Protein 6H8N (pdb70)

Structure (mmCIF, N/CA/C/O backbone):
data_6H8N
#
_entry.id   6H8N
#
_cell.length_a   55.420
_cell.length_b   61.800
_cell.length_c   130.990
_cell.angle_alpha   90.00
_cell.angle_beta   90.00
_cell.angle_gamma   90.00
#
_symmetry.space_group_name_H-M   'P 21 21 21'
#
loop_
_entity.id
_entity.type
_entity.pdbx_description
1 polymer 'Peptidoglycan-N-acetylmuramic acid deacetylase PdaC'
2 non-polymer 'ZINC ION'
3 non-polymer 'PHOSPHATE ION'
4 non-polymer GLYCEROL
5 water water
#
loop_
_atom_site.group_PDB
_atom_site.id
_atom_site.type_symbol
_atom_site.label_atom_id
_atom_site.label_alt_id
_atom_site.label_comp_id
_atom_site.label_asym_id
_atom_site.label_entity_id
_atom_site.label_seq_id
_atom_site.pdbx_PDB_ins_code
_atom_site.Cartn_x
_atom_site.Cartn_y
_atom_site.Cartn_z
_atom_site.occupancy
_atom_site.B_iso_or_equiv
_atom_site.auth_seq_id
_atom_site.auth_comp_id
_atom_site.auth_asym_id
_atom_site.auth_atom_id
_atom_site.pdbx_PDB_model_num
ATOM 1 N N . VAL A 1 5 ? 19.156 -0.528 165.820 1.00 22.82 248 VAL A N 1
ATOM 2 C CA . VAL A 1 5 ? 18.479 -0.796 164.551 1.00 20.91 248 VAL A CA 1
ATOM 3 C C . VAL A 1 5 ? 19.102 -2.001 163.856 1.00 18.16 248 VAL A C 1
ATOM 4 O O . VAL A 1 5 ? 20.310 -2.012 163.603 1.00 20.88 248 VAL A O 1
ATOM 8 N N . ASP A 1 6 ? 18.277 -2.990 163.518 1.00 15.59 249 ASP A N 1
ATOM 9 C CA . ASP A 1 6 ? 18.739 -4.243 162.936 1.00 15.41 249 ASP A CA 1
ATOM 10 C C . ASP A 1 6 ? 18.706 -4.125 161.415 1.00 16.28 249 ASP A C 1
ATOM 11 O O . ASP A 1 6 ? 17.612 -4.079 160.836 1.00 15.66 249 ASP A O 1
ATOM 16 N N . PRO A 1 7 ? 19.850 -4.132 160.725 1.00 15.40 250 PRO A N 1
ATOM 17 C CA . PRO A 1 7 ? 19.821 -3.992 159.258 1.00 16.05 250 PRO A CA 1
ATOM 18 C C . PRO A 1 7 ? 19.207 -5.167 158.529 1.00 15.12 250 PRO A C 1
ATOM 19 O O . PRO A 1 7 ? 18.896 -5.035 157.343 1.00 15.32 250 PRO A O 1
ATOM 23 N N . ASN A 1 8 ? 19.031 -6.324 159.175 1.00 14.49 251 ASN A N 1
ATOM 24 C CA . ASN A 1 8 ? 18.449 -7.477 158.510 1.00 16.60 251 ASN A CA 1
ATOM 25 C C . ASN A 1 8 ? 16.928 -7.495 158.585 1.00 20.86 251 ASN A C 1
ATOM 26 O O . ASN A 1 8 ? 16.296 -8.419 158.054 1.00 25.98 251 ASN A O 1
ATOM 31 N N . GLN A 1 9 ? 16.328 -6.498 159.224 1.00 15.87 252 GLN A N 1
ATOM 32 C CA . GLN A 1 9 ? 14.885 -6.363 159.269 1.00 15.63 252 GLN A CA 1
ATOM 33 C C . GLN A 1 9 ? 14.492 -5.113 158.492 1.00 13.89 252 GLN A C 1
ATOM 34 O O . GLN A 1 9 ? 15.334 -4.289 158.121 1.00 13.71 252 GLN A O 1
ATOM 36 N N . LYS A 1 10 ? 13.193 -4.974 158.244 1.00 14.27 253 LYS A N 1
ATOM 37 C CA . LYS A 1 10 ? 12.710 -3.867 157.436 1.00 12.50 253 LYS A CA 1
ATOM 38 C C . LYS A 1 10 ? 12.942 -2.537 158.136 1.00 12.07 253 LYS A C 1
ATOM 39 O O . LYS A 1 10 ? 12.783 -2.415 159.348 1.00 11.95 253 LYS A O 1
ATOM 45 N N . VAL A 1 11 ? 13.271 -1.524 157.343 1.00 10.43 254 VAL A N 1
ATOM 46 C CA . VAL A 1 11 ? 13.424 -0.163 157.835 1.00 10.63 254 VAL A CA 1
ATOM 47 C C . VAL A 1 11 ? 12.672 0.778 156.912 1.00 9.78 254 VAL A C 1
ATOM 48 O O . VAL A 1 11 ? 12.505 0.516 155.719 1.00 10.69 254 VAL A O 1
ATOM 52 N N . ILE A 1 12 ? 12.225 1.893 157.473 1.00 9.60 255 ILE A N 1
ATOM 53 C CA . ILE A 1 12 ? 11.605 2.948 156.689 1.00 9.14 255 ILE A CA 1
ATOM 54 C C . ILE A 1 12 ? 11.857 4.260 157.410 1.00 9.32 255 ILE A C 1
ATOM 55 O O . ILE A 1 12 ? 11.932 4.307 158.642 1.00 10.50 255 ILE A O 1
ATOM 60 N N . ALA A 1 13 ? 11.994 5.333 156.638 1.00 9.63 256 ALA A N 1
ATOM 61 C CA . ALA A 1 13 ? 12.236 6.677 157.174 1.00 8.94 256 ALA A CA 1
ATOM 62 C C . ALA A 1 13 ? 11.010 7.545 156.924 1.00 9.01 256 ALA A C 1
ATOM 63 O O . ALA A 1 13 ? 10.783 8.012 155.803 1.00 10.28 256 ALA A O 1
ATOM 65 N N . LEU A 1 14 ? 10.234 7.786 157.969 1.00 8.96 257 LEU A N 1
ATOM 66 C CA . LEU A 1 14 ? 9.174 8.779 157.904 1.00 8.52 257 LEU A CA 1
ATOM 67 C C . LEU A 1 14 ? 9.773 10.146 158.151 1.00 8.98 257 LEU A C 1
ATOM 68 O O . LEU A 1 14 ? 10.497 10.349 159.131 1.00 9.84 257 LEU A O 1
ATOM 73 N N . THR A 1 15 ? 9.474 11.088 157.277 1.00 9.09 258 THR A N 1
ATOM 74 C CA . THR A 1 15 ? 10.029 12.423 157.393 1.00 8.70 258 THR A CA 1
ATOM 75 C C . THR A 1 15 ? 8.924 13.454 157.281 1.00 8.98 258 THR A C 1
ATOM 76 O O . THR A 1 15 ? 7.901 13.247 156.595 1.00 9.63 258 THR A O 1
ATOM 80 N N . PHE A 1 16 ? 9.118 14.560 157.996 1.00 8.77 259 PHE A N 1
ATOM 81 C CA . PHE A 1 16 ? 8.095 15.579 158.167 1.00 8.82 259 PHE A CA 1
ATOM 82 C C . PHE A 1 16 ? 8.677 16.947 157.881 1.00 11.19 259 PHE A C 1
ATOM 83 O O . PHE A 1 16 ? 9.605 17.370 158.577 1.00 15.72 259 PHE A O 1
ATOM 91 N N . SER A 1 17 ? 8.101 17.661 156.928 1.00 8.29 260 SER A N 1
ATOM 92 C CA . SER A 1 17 ? 8.554 18.996 156.564 1.00 8.84 260 SER A CA 1
ATOM 93 C C . SER A 1 17 ? 7.538 20.045 156.970 1.00 8.51 260 SER A C 1
ATOM 94 O O . SER A 1 17 ? 6.334 19.821 156.882 1.00 10.05 260 SER A O 1
ATOM 97 N N . ASP A 1 18 ? 8.044 21.213 157.366 1.00 8.93 261 ASP A N 1
ATOM 98 C CA . ASP A 1 18 ? 7.331 22.497 157.446 1.00 9.15 261 ASP A CA 1
ATOM 99 C C . ASP A 1 18 ? 6.974 22.924 158.855 1.00 9.83 261 ASP A C 1
ATOM 100 O O . ASP A 1 18 ? 6.539 24.061 159.044 1.00 11.43 261 ASP A O 1
ATOM 105 N N . GLY A 1 19 ? 7.180 22.067 159.836 1.00 9.61 262 GLY A N 1
ATOM 106 C CA . GLY A 1 19 ? 6.943 22.426 161.227 1.00 9.63 262 GLY A CA 1
ATOM 107 C C . GLY A 1 19 ? 8.160 23.137 161.809 1.00 8.84 262 GLY A C 1
ATOM 108 O O . GLY A 1 19 ? 9.099 23.490 161.093 1.00 9.84 262 GLY A O 1
ATOM 109 N N . PRO A 1 20 ? 8.189 23.313 163.129 1.00 9.29 263 PRO A N 1
ATOM 110 C CA . PRO A 1 20 ? 7.192 22.785 164.067 1.00 10.24 263 PRO A CA 1
ATOM 111 C C . PRO A 1 20 ? 5.882 23.541 164.069 1.00 9.65 263 PRO A C 1
ATOM 112 O O . PRO A 1 20 ? 5.817 24.746 163.810 1.00 10.94 263 PRO A O 1
ATOM 116 N N . ASN A 1 21 ? 4.816 22.809 164.382 1.00 10.47 264 ASN A N 1
ATOM 117 C CA . ASN A 1 21 ? 3.495 23.378 164.612 1.00 11.31 264 ASN A CA 1
ATOM 118 C C . ASN A 1 21 ? 2.924 22.591 165.777 1.00 11.15 264 ASN A C 1
ATOM 119 O O . ASN A 1 21 ? 2.477 21.451 165.586 1.00 11.97 264 ASN A O 1
ATOM 124 N N . PRO A 1 22 ? 2.927 23.139 166.994 1.00 11.78 265 PRO A N 1
ATOM 125 C CA . PRO A 1 22 ? 2.590 22.295 168.160 1.00 12.21 265 PRO A CA 1
ATOM 126 C C . PRO A 1 22 ? 1.363 21.412 167.999 1.00 12.22 265 PRO A C 1
ATOM 127 O O . PRO A 1 22 ? 1.436 20.216 168.294 1.00 13.11 265 PRO A O 1
ATOM 131 N N . ALA A 1 23 ? 0.243 21.956 167.519 1.00 11.56 266 ALA A N 1
ATOM 132 C CA . ALA A 1 23 ? -0.987 21.184 167.507 1.00 13.61 266 ALA A CA 1
ATOM 133 C C . ALA A 1 23 ? -0.838 19.911 166.691 1.00 16.29 266 ALA A C 1
ATOM 134 O O . ALA A 1 23 ? -1.398 18.869 167.054 1.00 21.57 266 ALA A O 1
ATOM 136 N N . THR A 1 24 ? -0.102 19.965 165.584 1.00 11.47 267 THR A N 1
ATOM 137 C CA . THR A 1 24 ? 0.063 18.798 164.730 1.00 12.73 267 THR A CA 1
ATOM 138 C C . THR A 1 24 ? 1.364 18.055 165.022 1.00 10.84 267 THR A C 1
ATOM 139 O O . THR A 1 24 ? 1.356 16.827 165.159 1.00 11.54 267 THR A O 1
ATOM 143 N N . THR A 1 25 ? 2.478 18.774 165.177 1.00 11.00 268 THR A N 1
ATOM 144 C CA . THR A 1 25 ? 3.751 18.131 165.471 1.00 9.63 268 THR A CA 1
ATOM 145 C C . THR A 1 25 ? 3.706 17.357 166.776 1.00 10.74 268 THR A C 1
ATOM 146 O O . THR A 1 25 ? 4.242 16.248 166.858 1.00 10.42 268 THR A O 1
ATOM 150 N N . ASN A 1 26 ? 3.068 17.911 167.819 1.00 11.22 269 ASN A N 1
ATOM 151 C CA . ASN A 1 26 ? 3.025 17.186 169.093 1.00 10.72 269 ASN A CA 1
ATOM 152 C C . ASN A 1 26 ? 2.233 15.888 168.984 1.00 10.64 269 ASN A C 1
ATOM 153 O O . ASN A 1 26 ? 2.556 14.895 169.642 1.00 10.55 269 ASN A O 1
ATOM 158 N N . GLN A 1 27 ? 1.165 15.893 168.189 1.00 10.73 270 GLN A N 1
ATOM 159 C CA . GLN A 1 27 ? 0.398 14.673 167.981 1.00 10.94 270 GLN A CA 1
ATOM 160 C C . GLN A 1 27 ? 1.252 13.608 167.301 1.00 10.75 270 GLN A C 1
ATOM 161 O O . GLN A 1 27 ? 1.232 12.437 167.694 1.00 10.58 270 GLN A O 1
ATOM 167 N N . ILE A 1 28 ? 2.050 14.009 166.301 1.00 10.06 271 ILE A N 1
ATOM 168 C CA . ILE A 1 28 ? 2.928 13.073 165.613 1.00 10.22 271 ILE A CA 1
ATOM 169 C C . ILE A 1 28 ? 4.000 12.555 166.562 1.00 9.64 271 ILE A C 1
ATOM 170 O O . ILE A 1 28 ? 4.297 11.357 166.591 1.00 9.72 271 ILE A O 1
ATOM 175 N N . LEU A 1 29 ? 4.588 13.446 167.363 1.00 9.91 272 LEU A N 1
ATOM 176 C CA . LEU A 1 29 ? 5.571 13.022 168.355 1.00 9.78 272 LEU A CA 1
ATOM 177 C C . LEU A 1 29 ? 4.956 12.036 169.339 1.00 9.88 272 LEU A C 1
ATOM 178 O O . LEU A 1 29 ? 5.600 11.060 169.722 1.00 9.77 272 LEU A O 1
ATOM 183 N N . ASP A 1 30 ? 3.698 12.265 169.735 1.00 10.48 273 ASP A N 1
ATOM 184 C CA . ASP A 1 30 ? 2.997 11.328 170.616 1.00 10.65 273 ASP A CA 1
ATOM 185 C C . ASP A 1 30 ? 2.866 9.962 169.959 1.00 10.20 273 ASP A C 1
ATOM 186 O O . ASP A 1 30 ? 3.077 8.933 170.610 1.00 11.62 273 ASP A O 1
ATOM 191 N N . SER A 1 31 ? 2.480 9.934 168.683 1.00 9.72 274 SER A N 1
ATOM 192 C CA . SER A 1 31 ? 2.313 8.673 167.966 1.00 10.65 274 SER A CA 1
ATOM 193 C C . SER A 1 31 ? 3.637 7.929 167.879 1.00 11.28 274 SER A C 1
ATOM 194 O O . SER A 1 31 ? 3.700 6.715 168.085 1.00 11.71 274 SER A O 1
ATOM 197 N N . LEU A 1 32 ? 4.712 8.637 167.521 1.00 10.01 275 LEU A N 1
ATOM 198 C CA . LEU A 1 32 ? 6.018 8.000 167.439 1.00 10.38 275 LEU A CA 1
ATOM 199 C C . LEU A 1 32 ? 6.418 7.410 168.781 1.00 10.34 275 LEU A C 1
ATOM 200 O O . LEU A 1 32 ? 6.903 6.276 168.850 1.00 11.80 275 LEU A O 1
ATOM 205 N N . LYS A 1 33 ? 6.212 8.163 169.862 1.00 11.24 276 LYS A N 1
ATOM 206 C CA . LYS A 1 33 ? 6.578 7.674 171.179 1.00 12.88 276 LYS A CA 1
ATOM 207 C C . LYS A 1 33 ? 5.756 6.446 171.555 1.00 12.48 276 LYS A C 1
ATOM 208 O O . LYS A 1 33 ? 6.306 5.460 172.065 1.00 14.22 276 LYS A O 1
ATOM 214 N N . LYS A 1 34 ? 4.450 6.475 171.273 1.00 12.82 277 LYS A N 1
ATOM 215 C CA . LYS A 1 34 ? 3.562 5.361 171.620 1.00 13.91 277 LYS A CA 1
ATOM 216 C C . LYS A 1 34 ? 3.990 4.086 170.917 1.00 15.29 277 LYS A C 1
ATOM 217 O O . LYS A 1 34 ? 3.998 3.005 171.518 1.00 16.99 277 LYS A O 1
ATOM 223 N N . TYR A 1 35 ? 4.346 4.187 169.639 1.00 13.12 278 TYR A N 1
ATOM 224 C CA . TYR A 1 35 ? 4.702 3.022 168.847 1.00 12.56 278 TYR A CA 1
ATOM 225 C C . TYR A 1 35 ? 6.200 2.754 168.820 1.00 12.00 278 TYR A C 1
ATOM 226 O O . TYR A 1 35 ? 6.648 1.862 168.099 1.00 13.66 278 TYR A O 1
ATOM 235 N N . LYS A 1 36 ? 6.977 3.472 169.628 1.00 11.86 279 LYS A N 1
ATOM 236 C CA . LYS A 1 36 ? 8.404 3.230 169.792 1.00 13.40 279 LYS A CA 1
ATOM 237 C C . LYS A 1 36 ? 9.159 3.363 168.468 1.00 12.36 279 LYS A C 1
ATOM 238 O O . LYS A 1 36 ? 10.033 2.565 168.127 1.00 16.36 279 LYS A O 1
ATOM 244 N N . GLY A 1 37 ? 8.820 4.405 167.712 1.00 11.37 280 GLY A N 1
ATOM 245 C CA . GLY A 1 37 ? 9.504 4.729 166.483 1.00 10.98 280 GLY A CA 1
ATOM 246 C C . GLY A 1 37 ? 10.105 6.128 166.542 1.00 11.15 280 GLY A C 1
ATOM 247 O O . GLY A 1 37 ? 9.824 6.912 167.450 1.00 11.87 280 GLY A O 1
ATOM 248 N N . HIS A 1 38 ? 10.945 6.426 165.549 1.00 9.91 281 HIS A N 1
ATOM 249 C CA . HIS A 1 38 ? 11.535 7.752 165.411 1.00 10.25 281 HIS A CA 1
ATOM 250 C C . HIS A 1 38 ? 11.301 8.252 164.002 1.00 10.11 281 HIS A C 1
ATOM 251 O O . HIS A 1 38 ? 10.921 7.488 163.107 1.00 11.57 281 HIS A O 1
ATOM 258 N N . ALA A 1 39 ? 11.521 9.552 163.806 1.00 9.21 282 ALA A N 1
ATOM 259 C CA . ALA A 1 39 ? 11.362 10.178 162.504 1.00 8.51 282 ALA A CA 1
ATOM 260 C C . ALA A 1 39 ? 12.352 11.328 162.383 1.00 8.23 282 ALA A C 1
ATOM 261 O O . ALA A 1 39 ? 13.156 11.596 163.285 1.00 8.69 282 ALA A O 1
ATOM 263 N N . THR A 1 40 ? 12.296 11.997 161.236 1.00 7.69 283 THR A N 1
ATOM 264 C CA . THR A 1 40 ? 13.173 13.115 160.944 1.00 7.94 283 THR A CA 1
ATOM 265 C C . THR A 1 40 ? 12.301 14.303 160.575 1.00 7.77 283 THR A C 1
ATOM 266 O O . THR A 1 40 ? 11.423 14.175 159.713 1.00 8.65 283 THR A O 1
ATOM 270 N N . PHE A 1 41 ? 12.511 15.435 161.240 1.00 7.57 284 PHE A N 1
ATOM 271 C CA . PHE A 1 41 ? 11.705 16.640 161.074 1.00 6.62 284 PHE A CA 1
ATOM 272 C C . PHE A 1 41 ? 12.562 17.690 160.392 1.00 7.89 284 PHE A C 1
ATOM 273 O O . PHE A 1 41 ? 13.592 18.103 160.942 1.00 7.92 284 PHE A O 1
ATOM 281 N N . PHE A 1 42 ? 12.138 18.117 159.205 1.00 8.13 285 PHE A N 1
ATOM 282 C CA . PHE A 1 42 ? 12.809 19.166 158.450 1.00 7.60 285 PHE A CA 1
ATOM 283 C C . PHE A 1 42 ? 12.063 20.454 158.746 1.00 7.99 285 PHE A C 1
ATOM 284 O O . PHE A 1 42 ? 10.936 20.668 158.279 1.00 8.58 285 PHE A O 1
ATOM 292 N N . VAL A 1 43 ? 12.686 21.286 159.557 1.00 8.25 286 VAL A N 1
ATOM 293 C CA . VAL A 1 43 ? 12.025 22.404 160.230 1.00 7.63 286 VAL A CA 1
ATOM 294 C C . VAL A 1 43 ? 12.352 23.718 159.536 1.00 9.03 286 VAL A C 1
ATOM 295 O O . VAL A 1 43 ? 13.449 23.929 158.997 1.00 8.64 286 VAL A O 1
ATOM 299 N N . LEU A 1 44 ? 11.376 24.624 159.594 1.00 8.92 287 LEU A N 1
ATOM 300 C CA . LEU A 1 44 ? 11.540 25.998 159.148 1.00 8.65 287 LEU A CA 1
ATOM 301 C C . LEU A 1 44 ? 12.117 26.830 160.283 1.00 9.84 287 LEU A C 1
ATOM 302 O O . LEU A 1 44 ? 11.598 26.804 161.396 1.00 9.75 287 LEU A O 1
ATOM 307 N N . GLY A 1 45 ? 13.183 27.576 159.997 1.00 9.64 288 GLY A N 1
ATOM 308 C CA . GLY A 1 45 ? 13.780 28.407 161.030 1.00 10.92 288 GLY A CA 1
ATOM 309 C C . GLY A 1 45 ? 12.792 29.369 161.667 1.00 9.74 288 GLY A C 1
ATOM 310 O O . GLY A 1 45 ? 12.806 29.571 162.877 1.00 10.54 288 GLY A O 1
ATOM 311 N N . SER A 1 46 ? 11.921 29.983 160.860 1.00 11.34 289 SER A N 1
ATOM 312 C CA . SER A 1 46 ? 10.936 30.909 161.427 1.00 11.73 289 SER A CA 1
ATOM 313 C C . SER A 1 46 ? 10.039 30.219 162.453 1.00 12.21 289 SER A C 1
ATOM 314 O O . SER A 1 46 ? 9.686 30.798 163.488 1.00 12.29 289 SER A O 1
ATOM 317 N N . ARG A 1 47 ? 9.648 28.973 162.190 1.00 10.77 290 ARG A N 1
ATOM 318 C CA . ARG A 1 47 ? 8.795 28.236 163.118 1.00 11.52 290 ARG A CA 1
ATOM 319 C C . ARG A 1 47 ? 9.549 27.722 164.337 1.00 10.68 290 ARG A C 1
ATOM 320 O O . ARG A 1 47 ? 8.972 27.644 165.425 1.00 11.13 290 ARG A O 1
ATOM 328 N N . VAL A 1 48 ? 10.823 27.350 164.189 1.00 9.60 291 VAL A N 1
ATOM 329 C CA . VAL A 1 48 ? 11.645 27.056 165.354 1.00 9.39 291 VAL A CA 1
ATOM 330 C C . VAL A 1 48 ? 11.669 28.259 166.290 1.00 9.42 291 VAL A C 1
ATOM 331 O O . VAL A 1 48 ? 11.565 28.113 167.509 1.00 11.24 291 VAL A O 1
ATOM 335 N N . GLN A 1 49 ? 11.809 29.460 165.726 1.00 10.33 292 GLN A N 1
ATOM 336 C CA . GLN A 1 49 ? 11.842 30.670 166.538 1.00 12.11 292 GLN A CA 1
ATOM 337 C C . GLN A 1 49 ? 10.525 30.867 167.274 1.00 11.95 292 GLN A C 1
ATOM 338 O O . GLN A 1 49 ? 10.519 31.250 168.446 1.00 12.50 292 GLN A O 1
ATOM 344 N N . TYR A 1 50 ? 9.399 30.572 166.622 1.00 10.75 293 TYR A N 1
ATOM 345 C CA . TYR A 1 50 ? 8.101 30.689 167.273 1.00 10.78 293 TYR A CA 1
ATOM 346 C C . TYR A 1 50 ? 7.879 29.622 168.330 1.00 12.00 293 TYR A C 1
ATOM 347 O O . TYR A 1 50 ? 7.184 29.874 169.327 1.00 12.39 293 TYR A O 1
ATOM 356 N N . TYR A 1 51 ? 8.432 28.418 168.127 1.00 10.95 294 TYR A N 1
ATOM 357 C CA . TYR A 1 51 ? 8.053 27.226 168.887 1.00 11.09 294 TYR A CA 1
ATOM 358 C C . TYR A 1 51 ? 9.288 26.462 169.357 1.00 11.49 294 TYR A C 1
ATOM 359 O O . TYR A 1 51 ? 9.451 25.267 169.064 1.00 11.07 294 TYR A O 1
ATOM 368 N N . PRO A 1 52 ? 10.164 27.110 170.121 1.00 11.35 295 PRO A N 1
ATOM 369 C CA . PRO A 1 52 ? 11.425 26.454 170.517 1.00 10.51 295 PRO A CA 1
ATOM 370 C C . PRO A 1 52 ? 11.200 25.212 171.356 1.00 11.82 295 PRO A C 1
ATOM 371 O O . PRO A 1 52 ? 11.987 24.249 171.280 1.00 11.86 295 PRO A O 1
ATOM 375 N N . GLU A 1 53 ? 10.135 25.200 172.167 1.00 12.34 296 GLU A N 1
ATOM 376 C CA . GLU A 1 53 ? 9.834 24.032 172.993 1.00 12.89 296 GLU A CA 1
ATOM 377 C C . GLU A 1 53 ? 9.638 22.773 172.158 1.00 11.82 296 GLU A C 1
ATOM 378 O O . GLU A 1 53 ? 9.943 21.663 172.615 1.00 12.05 296 GLU A O 1
ATOM 384 N N . THR A 1 54 ? 9.086 22.911 170.959 1.00 10.93 297 THR A N 1
ATOM 385 C CA . THR A 1 54 ? 8.807 21.744 170.145 1.00 10.37 297 THR A CA 1
ATOM 386 C C . THR A 1 54 ? 10.083 21.190 169.526 1.00 9.33 297 THR A C 1
ATOM 387 O O . THR A 1 54 ? 10.217 19.973 169.391 1.00 9.49 297 THR A O 1
ATOM 391 N N . LEU A 1 55 ? 11.039 22.058 169.194 1.00 9.58 298 LEU A N 1
ATOM 392 C CA . LEU A 1 55 ? 12.362 21.582 168.784 1.00 9.30 298 LEU A CA 1
ATOM 393 C C . LEU A 1 55 ? 13.002 20.774 169.904 1.00 9.52 298 LEU A C 1
ATOM 394 O O . LEU A 1 55 ? 13.534 19.686 169.676 1.00 9.06 298 LEU A O 1
ATOM 399 N N . ILE A 1 56 ? 12.980 21.307 171.130 1.00 9.71 299 ILE A N 1
ATOM 400 C CA . ILE A 1 56 ? 13.557 20.566 172.241 1.00 9.88 299 ILE A CA 1
ATOM 401 C C . ILE A 1 56 ? 12.876 19.213 172.400 1.00 9.96 299 ILE A C 1
ATOM 402 O O . ILE A 1 56 ? 13.545 18.195 172.594 1.00 10.20 299 ILE A O 1
ATOM 407 N N . ARG A 1 57 ? 11.546 19.179 172.328 1.00 9.70 300 ARG A N 1
ATOM 408 C CA . ARG A 1 57 ? 10.845 17.916 172.510 1.00 10.91 300 ARG A CA 1
ATOM 409 C C . ARG A 1 57 ? 11.235 16.889 171.446 1.00 10.44 300 ARG A C 1
ATOM 410 O O . ARG A 1 57 ? 11.490 15.718 171.758 1.00 10.88 300 ARG A O 1
ATOM 418 N N . MET A 1 58 ? 11.281 17.297 170.178 1.00 9.67 301 MET A N 1
ATOM 419 C CA . MET A 1 58 ? 11.574 16.309 169.154 1.00 9.51 301 MET A CA 1
ATOM 420 C C . MET A 1 58 ? 12.971 15.732 169.339 1.00 9.26 301 MET A C 1
ATOM 421 O O . MET A 1 58 ? 13.173 14.524 169.153 1.00 10.00 301 MET A O 1
ATOM 426 N N . LEU A 1 59 ? 13.943 16.571 169.749 1.00 9.07 302 LEU A N 1
ATOM 427 C CA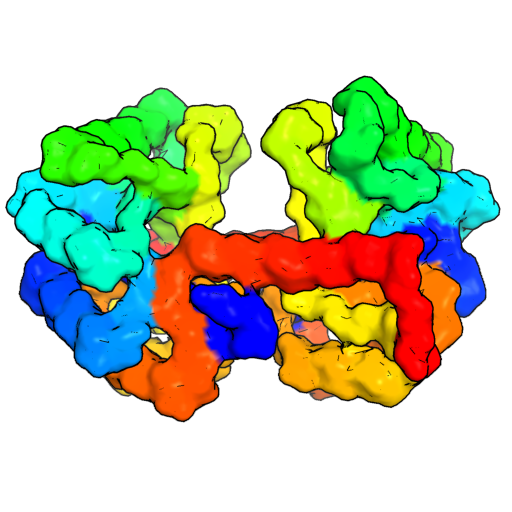 . LEU A 1 59 ? 15.299 16.086 170.019 1.00 8.83 302 LEU A CA 1
ATOM 428 C C . LEU A 1 59 ? 15.339 15.205 171.259 1.00 8.93 302 LEU A C 1
ATOM 429 O O . LEU A 1 59 ? 16.005 14.165 171.264 1.00 9.51 302 LEU A O 1
ATOM 434 N N . LYS A 1 60 ? 14.639 15.608 172.320 1.00 8.86 303 LYS A N 1
ATOM 435 C CA . LYS A 1 60 ? 14.652 14.830 173.552 1.00 10.54 303 LYS A CA 1
ATOM 436 C C . LYS A 1 60 ? 14.107 13.435 173.319 1.00 11.06 303 LYS A C 1
ATOM 437 O O . LYS A 1 60 ? 14.557 12.479 173.954 1.00 11.98 303 LYS A O 1
ATOM 443 N N . GLU A 1 61 ? 13.172 13.289 172.394 1.00 10.13 304 GLU A N 1
ATOM 444 C CA . GLU A 1 61 ? 12.523 12.009 172.130 1.00 10.54 304 GLU A CA 1
ATOM 445 C C . GLU A 1 61 ? 13.223 11.200 171.046 1.00 10.92 304 GLU A C 1
ATOM 446 O O . GLU A 1 61 ? 12.672 10.192 170.593 1.00 12.06 304 GLU A O 1
ATOM 452 N N . GLY A 1 62 ? 14.446 11.571 170.672 1.00 9.97 305 GLY A N 1
ATOM 453 C CA . GLY A 1 62 ? 15.260 10.737 169.830 1.00 10.33 305 GLY A CA 1
ATOM 454 C C . GLY A 1 62 ? 15.090 10.939 168.344 1.00 9.64 305 GLY A C 1
ATOM 455 O O . GLY A 1 62 ? 15.628 10.155 167.566 1.00 12.23 305 GLY A O 1
ATOM 456 N N . ASN A 1 63 ? 14.363 11.956 167.923 1.00 9.72 306 ASN A N 1
ATOM 457 C CA . ASN A 1 63 ? 14.162 12.217 166.510 1.00 8.47 306 ASN A CA 1
ATOM 458 C C . ASN A 1 63 ? 15.285 13.082 165.955 1.00 9.22 306 ASN A C 1
ATOM 459 O O . ASN A 1 63 ? 15.971 13.801 166.688 1.00 11.24 306 ASN A O 1
ATOM 464 N N . GLU A 1 64 ? 15.476 12.993 164.651 1.00 8.28 307 GLU A N 1
ATOM 465 C CA . GLU A 1 64 ? 16.495 13.759 163.961 1.00 8.53 307 GLU A CA 1
ATOM 466 C C . GLU A 1 64 ? 15.862 15.038 163.428 1.00 8.25 307 GLU A C 1
ATOM 467 O O . GLU A 1 64 ? 14.679 15.053 163.062 1.00 8.48 307 GLU A O 1
ATOM 473 N N . VAL A 1 65 ? 16.644 16.114 163.400 1.00 8.63 308 VAL A N 1
ATOM 474 C CA . VAL A 1 65 ? 16.193 17.412 162.917 1.00 7.91 308 VAL A CA 1
ATOM 475 C C . VAL A 1 65 ? 17.057 17.829 161.743 1.00 7.94 308 VAL A C 1
ATOM 476 O O . VAL A 1 65 ? 18.292 17.843 161.837 1.00 9.11 308 VAL A O 1
ATOM 480 N N . GLY A 1 66 ? 16.397 18.210 160.648 1.00 7.58 309 GLY A N 1
ATOM 481 C CA . GLY A 1 66 ? 17.054 18.734 159.475 1.00 8.26 309 GLY A CA 1
ATOM 482 C C . GLY A 1 66 ? 16.600 20.155 159.187 1.00 8.58 309 GLY A C 1
ATOM 483 O O . GLY A 1 66 ? 15.627 20.644 159.748 1.00 8.48 309 GLY A O 1
ATOM 484 N N . ASN A 1 67 ? 17.334 20.813 158.303 1.00 8.81 310 ASN A N 1
ATOM 485 C CA . ASN A 1 67 ? 17.125 22.216 157.972 1.00 9.02 310 ASN A CA 1
ATOM 486 C C . ASN A 1 67 ? 16.254 22.342 156.723 1.00 8.85 310 ASN A C 1
ATOM 487 O O . ASN A 1 67 ? 16.579 21.759 155.689 1.00 9.16 310 ASN A O 1
ATOM 492 N N . HIS A 1 68 ? 15.161 23.106 156.814 1.00 7.98 311 HIS A N 1
ATOM 493 C CA . HIS A 1 68 ? 14.228 23.266 155.694 1.00 8.45 311 HIS A CA 1
ATOM 494 C C . HIS A 1 68 ? 14.107 24.718 155.251 1.00 8.83 311 HIS A C 1
ATOM 495 O O . HIS A 1 68 ? 13.103 25.099 154.651 1.00 9.99 311 HIS A O 1
ATOM 502 N N . SER A 1 69 ? 15.148 25.524 155.517 1.00 9.33 312 SER A N 1
ATOM 503 C CA . SER A 1 69 ? 15.194 26.962 155.228 1.00 10.10 312 SER A CA 1
ATOM 504 C C . SER A 1 69 ? 14.489 27.773 156.299 1.00 9.90 312 SER A C 1
ATOM 505 O O . SER A 1 69 ? 13.880 27.223 157.222 1.00 9.98 312 SER A O 1
ATOM 508 N N . TRP A 1 70 ? 14.623 29.103 156.215 1.00 10.56 313 TRP A N 1
ATOM 509 C CA . TRP A 1 70 ? 14.019 29.990 157.203 1.00 10.62 313 TRP A CA 1
ATOM 510 C C . TRP A 1 70 ? 12.536 30.220 156.927 1.00 10.36 313 TRP A C 1
ATOM 511 O O . TRP A 1 70 ? 11.698 30.069 157.818 1.00 11.22 313 TRP A O 1
ATOM 522 N N . SER A 1 71 ? 12.199 30.604 155.686 1.00 11.61 314 SER A N 1
ATOM 523 C CA . SER A 1 71 ? 10.845 31.041 155.345 1.00 12.40 314 SER A CA 1
ATOM 524 C C . SER A 1 71 ? 10.305 30.372 154.081 1.00 13.39 314 SER A C 1
ATOM 525 O O . SER A 1 71 ? 9.307 30.843 153.519 1.00 13.67 314 SER A O 1
ATOM 528 N N . HIS A 1 72 ? 10.916 29.284 153.634 1.00 11.28 315 HIS A N 1
ATOM 529 C CA . HIS A 1 72 ? 10.367 28.413 152.581 1.00 11.83 315 HIS A CA 1
ATOM 530 C C . HIS A 1 72 ? 10.369 29.026 151.180 1.00 12.57 315 HIS A C 1
ATOM 531 O O . HIS A 1 72 ? 9.488 28.684 150.388 1.00 12.86 315 HIS A O 1
ATOM 538 N N . PRO A 1 73 ? 11.330 29.866 150.797 1.00 12.43 316 PRO A N 1
ATOM 539 C CA . PRO A 1 73 ? 11.420 30.249 149.389 1.00 12.56 316 PRO A CA 1
ATOM 540 C C . PRO A 1 73 ? 11.949 29.089 148.566 1.00 13.76 316 PRO A C 1
ATOM 541 O O . PRO A 1 73 ? 12.625 28.189 149.066 1.00 14.13 316 PRO A O 1
ATOM 545 N N . LEU A 1 74 ? 11.674 29.127 147.265 1.00 12.19 317 LEU A N 1
ATOM 546 C CA . LEU A 1 74 ? 12.410 28.296 146.331 1.00 12.56 317 LEU A CA 1
ATOM 547 C C . LEU A 1 74 ? 13.829 28.844 146.240 1.00 14.00 317 LEU A C 1
ATOM 548 O O . LEU A 1 74 ? 14.037 29.974 145.772 1.00 15.21 317 LEU A O 1
ATOM 553 N N . LEU A 1 75 ? 14.809 28.063 146.700 1.00 14.06 318 LEU A N 1
ATOM 554 C CA . LEU A 1 75 ? 16.152 28.606 146.896 1.00 12.37 318 LEU A CA 1
ATOM 555 C C . LEU A 1 75 ? 16.819 28.959 145.574 1.00 15.83 318 LEU A C 1
ATOM 556 O O . LEU A 1 75 ? 17.702 29.827 145.539 1.00 16.79 318 LEU A O 1
ATOM 561 N N . THR A 1 76 ? 16.422 28.298 144.490 1.00 16.07 319 THR A N 1
ATOM 562 C CA . THR A 1 76 ? 16.961 28.587 143.168 1.00 18.55 319 THR A CA 1
ATOM 563 C C . THR A 1 76 ? 16.419 29.891 142.590 1.00 19.57 319 THR A C 1
ATOM 564 O O . THR A 1 76 ? 16.940 30.340 141.562 1.00 24.14 319 THR A O 1
ATOM 568 N N . ARG A 1 77 ? 15.393 30.498 143.195 1.00 16.79 320 ARG A N 1
ATOM 569 C CA . ARG A 1 77 ? 14.941 31.833 142.804 1.00 18.01 320 ARG A CA 1
ATOM 570 C C . ARG A 1 77 ? 15.775 32.934 143.442 1.00 19.91 320 ARG A C 1
ATOM 571 O O . ARG A 1 77 ? 15.614 34.102 143.072 1.00 24.29 320 ARG A O 1
ATOM 579 N N . LEU A 1 78 ? 16.629 32.595 144.405 1.00 17.84 321 LEU A N 1
ATOM 580 C CA . LEU A 1 78 ? 17.437 33.554 145.140 1.00 18.91 321 LEU A CA 1
ATOM 581 C C . LEU A 1 78 ? 18.866 33.571 144.608 1.00 16.63 321 LEU A C 1
ATOM 582 O O . LEU A 1 78 ? 19.309 32.659 143.917 1.00 21.74 321 LEU A O 1
ATOM 587 N N . SER A 1 79 ? 19.602 34.622 144.971 1.00 21.86 322 SER A N 1
ATOM 588 C CA . SER A 1 79 ? 21.045 34.584 144.811 1.00 23.24 322 SER A CA 1
ATOM 589 C C . SER A 1 79 ? 21.632 33.556 145.766 1.00 20.26 322 SER A C 1
ATOM 590 O O . SER A 1 79 ? 21.002 33.159 146.755 1.00 19.91 322 SER A O 1
ATOM 593 N N . VAL A 1 80 ? 22.846 33.112 145.457 1.00 20.38 323 VAL A N 1
ATOM 594 C CA . VAL A 1 80 ? 23.515 32.148 146.320 1.00 22.17 323 VAL A CA 1
ATOM 595 C C . VAL A 1 80 ? 23.653 32.720 147.719 1.00 22.04 323 VAL A C 1
ATOM 596 O O . VAL A 1 80 ? 23.411 32.025 148.714 1.00 19.11 323 VAL A O 1
ATOM 600 N N . LYS A 1 81 ? 24.012 34.002 147.818 1.00 20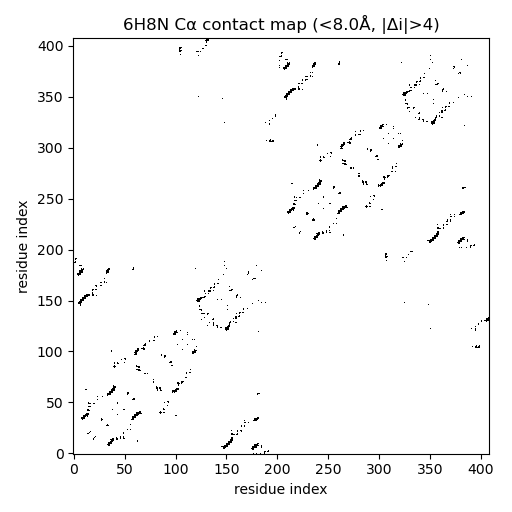.34 324 LYS A N 1
ATOM 601 C CA . LYS A 1 81 ? 24.146 34.652 149.118 1.00 18.62 324 LYS A CA 1
ATOM 602 C C . LYS A 1 81 ? 22.837 34.590 149.900 1.00 19.69 324 LYS A C 1
ATOM 603 O O . LYS A 1 81 ? 22.833 34.274 151.093 1.00 18.02 324 LYS A O 1
ATOM 605 N N . GLU A 1 82 ? 21.713 34.918 149.253 1.00 17.56 325 GLU A N 1
ATOM 606 C CA . GLU A 1 82 ? 20.424 34.916 149.939 1.00 18.90 325 GLU A CA 1
ATOM 607 C C . GLU A 1 82 ? 20.014 33.500 150.328 1.00 14.93 325 GLU A C 1
ATOM 608 O O . GLU A 1 82 ?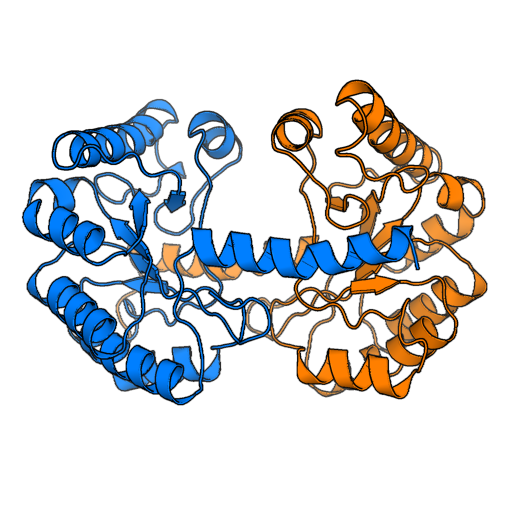 19.455 33.286 151.417 1.00 14.96 325 GLU A O 1
ATOM 614 N N . ALA A 1 83 ? 20.279 32.531 149.451 1.00 14.66 326 ALA A N 1
ATOM 615 C CA . ALA A 1 83 ? 19.930 31.148 149.755 1.00 13.00 326 ALA A CA 1
ATOM 616 C C . ALA A 1 83 ? 20.746 30.640 150.933 1.00 15.43 326 ALA A C 1
ATOM 617 O O . ALA A 1 83 ? 20.208 29.970 151.828 1.00 13.82 326 ALA A O 1
ATOM 619 N N . LEU A 1 84 ? 22.051 30.941 150.954 1.00 14.87 327 LEU A N 1
ATOM 620 C CA . LEU A 1 84 ? 22.881 30.517 152.076 1.00 13.88 327 LEU A CA 1
ATOM 621 C C . LEU A 1 84 ? 22.429 31.171 153.369 1.00 15.27 327 LEU A C 1
ATOM 622 O O . LEU A 1 84 ? 22.489 30.542 154.432 1.00 15.73 327 LEU A O 1
ATOM 627 N N . LYS A 1 85 ? 21.951 32.410 153.316 1.00 13.92 328 LYS A N 1
ATOM 628 C CA . LYS A 1 85 ? 21.435 33.053 154.514 1.00 13.49 328 LYS A CA 1
ATOM 629 C C . LYS A 1 85 ? 20.191 32.337 155.041 1.00 13.99 328 LYS A C 1
ATOM 630 O O . LYS A 1 85 ? 20.008 32.222 156.260 1.00 14.14 328 LYS A O 1
ATOM 636 N N . GLN A 1 86 ? 19.304 31.885 154.146 1.00 13.02 329 GLN A N 1
ATOM 637 C CA . GLN A 1 86 ? 18.148 31.099 154.576 1.00 13.95 329 GLN A CA 1
ATOM 638 C C . GLN A 1 86 ? 18.599 29.869 155.358 1.00 12.04 329 GLN A C 1
ATOM 639 O O . GLN A 1 86 ? 18.052 29.556 156.426 1.00 12.25 329 GLN A O 1
ATOM 645 N N . ILE A 1 87 ? 19.597 29.173 154.836 1.00 11.17 330 ILE A N 1
ATOM 646 C CA . ILE A 1 87 ? 20.087 27.960 155.481 1.00 11.42 330 ILE A CA 1
ATOM 647 C C . ILE A 1 87 ? 20.814 28.294 156.774 1.00 12.10 330 ILE A C 1
ATOM 648 O O . ILE A 1 87 ? 20.544 27.700 157.824 1.00 11.15 330 ILE A O 1
ATOM 653 N N . ASN A 1 88 ? 21.728 29.272 156.729 1.00 11.46 331 ASN A N 1
ATOM 654 C CA . ASN A 1 88 ? 22.538 29.580 157.902 1.00 12.69 331 ASN A CA 1
ATOM 655 C C . ASN A 1 88 ? 21.705 30.199 159.016 1.00 12.31 331 ASN A C 1
ATOM 656 O O . ASN A 1 88 ? 21.937 29.906 160.198 1.00 12.10 331 ASN A O 1
ATOM 661 N N . ASP A 1 89 ? 20.716 31.029 158.682 1.00 12.11 332 ASP A N 1
ATOM 662 C CA . ASP A 1 89 ? 19.861 31.574 159.731 1.00 12.96 332 ASP A CA 1
ATOM 663 C C . ASP A 1 89 ? 19.123 30.457 160.456 1.00 10.61 332 ASP A C 1
ATOM 664 O O . ASP A 1 89 ? 18.853 30.562 161.659 1.00 12.00 332 ASP A O 1
ATOM 669 N N . THR A 1 90 ? 18.760 29.398 159.723 1.00 10.12 333 THR A N 1
ATOM 670 C CA . THR A 1 90 ? 18.047 28.279 160.319 1.00 11.15 333 THR A CA 1
ATOM 671 C C . THR A 1 90 ? 18.979 27.428 161.165 1.00 9.79 333 THR A C 1
ATOM 672 O O . THR A 1 90 ? 18.609 27.036 162.275 1.00 9.73 333 THR A O 1
ATOM 676 N N . GLN A 1 91 ? 20.215 27.195 160.701 1.00 9.62 334 GLN A N 1
ATOM 677 C CA . GLN A 1 91 ? 21.217 26.563 161.565 1.00 9.05 334 GLN A CA 1
ATOM 678 C C . GLN A 1 91 ? 21.378 27.365 162.846 1.00 10.69 334 GLN A C 1
ATOM 679 O O . GLN A 1 91 ? 21.421 26.805 163.949 1.00 10.68 334 GLN A O 1
ATOM 685 N N . ASP A 1 92 ? 21.432 28.692 162.719 1.00 10.86 335 ASP A N 1
ATOM 686 C CA . ASP A 1 92 ? 21.726 29.538 163.866 1.00 11.56 335 ASP A CA 1
ATOM 687 C C . ASP A 1 92 ? 20.623 29.481 164.914 1.00 11.32 335 ASP A C 1
ATOM 688 O O . ASP A 1 92 ? 20.915 29.396 166.112 1.00 11.76 335 ASP A O 1
ATOM 693 N N . ILE A 1 93 ? 19.350 29.528 164.508 1.00 10.99 336 ILE A N 1
ATOM 694 C CA . ILE A 1 93 ? 18.288 29.503 165.514 1.00 10.93 336 ILE A CA 1
ATOM 695 C C . ILE A 1 93 ? 18.239 28.141 166.200 1.00 9.89 336 ILE A C 1
ATOM 696 O O . ILE A 1 93 ? 18.024 28.045 167.416 1.00 10.60 336 ILE A O 1
ATOM 701 N N . ILE A 1 94 ? 18.438 27.064 165.436 1.00 9.74 337 ILE A N 1
ATOM 702 C CA . ILE A 1 94 ? 18.442 25.736 166.039 1.00 9.47 337 ILE A CA 1
ATOM 703 C C . ILE A 1 94 ? 19.575 25.629 167.053 1.00 9.24 337 ILE A C 1
ATOM 704 O O . ILE A 1 94 ? 19.386 25.126 168.166 1.00 10.21 337 ILE A O 1
ATOM 709 N N . GLU A 1 95 ? 20.761 26.140 166.703 1.00 9.77 338 GLU A N 1
ATOM 710 C CA . GLU A 1 95 ? 21.898 26.115 167.623 1.00 10.87 338 GLU A CA 1
ATOM 711 C C . GLU A 1 95 ? 21.625 26.940 168.877 1.00 11.65 338 GLU A C 1
ATOM 712 O O . GLU A 1 95 ? 21.944 26.515 169.996 1.00 12.50 338 GLU A O 1
ATOM 718 N N . LYS A 1 96 ? 21.028 28.118 168.712 1.00 10.83 339 LYS A N 1
ATOM 719 C CA . LYS A 1 96 ? 20.770 29.017 169.835 1.00 11.90 339 LYS A CA 1
ATOM 720 C C . LYS A 1 96 ? 19.803 28.419 170.844 1.00 12.31 339 LYS A C 1
ATOM 721 O O . LYS A 1 96 ? 19.900 28.705 172.043 1.00 12.84 339 LYS A O 1
ATOM 727 N N . ILE A 1 97 ? 18.843 27.629 170.382 1.00 10.91 340 ILE A N 1
ATOM 728 C CA A ILE A 1 97 ? 17.845 27.033 171.259 0.47 11.37 340 ILE A CA 1
ATOM 729 C CA B ILE A 1 97 ? 17.846 27.034 171.260 0.53 11.35 340 ILE A CA 1
ATOM 730 C C . ILE A 1 97 ? 18.337 25.737 171.881 1.00 10.26 340 ILE A C 1
ATOM 731 O O . ILE A 1 97 ? 17.998 25.435 173.026 1.00 11.96 340 ILE A O 1
ATOM 740 N N . SER A 1 98 ? 19.098 24.948 171.127 1.00 10.01 341 SER A N 1
ATOM 741 C CA . SER A 1 98 ? 19.331 23.549 171.469 1.00 9.05 341 SER A CA 1
ATOM 742 C C . SER A 1 98 ? 20.789 23.124 171.477 1.00 9.23 341 SER A C 1
ATOM 743 O O . SER A 1 98 ? 21.077 22.027 171.967 1.00 9.66 341 SER A O 1
ATOM 746 N N . GLY A 1 99 ? 21.702 23.903 170.906 1.00 9.40 342 GLY A N 1
ATOM 747 C CA . GLY A 1 99 ? 23.073 23.447 170.768 1.00 10.13 342 GLY A CA 1
ATOM 748 C C . GLY A 1 99 ? 23.280 22.357 169.745 1.00 10.61 342 GLY A C 1
ATOM 749 O O . GLY A 1 99 ? 24.379 21.795 169.673 1.00 11.27 342 GLY A O 1
ATOM 750 N N . TYR A 1 100 ? 22.252 22.027 168.962 1.00 10.65 343 TYR A N 1
ATOM 751 C CA . TYR A 1 100 ? 22.333 20.999 167.924 1.00 10.00 343 TYR A CA 1
ATOM 752 C C . TYR A 1 100 ? 22.626 21.647 166.579 1.00 9.69 343 TYR A C 1
ATOM 753 O O . TYR A 1 100 ? 22.087 22.712 166.266 1.00 11.35 343 TYR A O 1
ATOM 762 N N . ARG A 1 101 ? 23.492 21.007 165.805 1.00 11.89 344 ARG A N 1
ATOM 763 C CA . ARG A 1 101 ? 23.842 21.429 164.456 1.00 12.66 344 ARG A CA 1
ATOM 764 C C . ARG A 1 101 ? 23.331 20.400 163.451 1.00 11.58 344 ARG A C 1
ATOM 765 O O . ARG A 1 101 ? 23.939 19.333 163.293 1.00 12.34 344 ARG A O 1
ATOM 773 N N . PRO A 1 102 ? 22.249 20.673 162.729 1.00 10.92 345 PRO A N 1
ATOM 774 C CA . PRO A 1 102 ? 21.798 19.722 161.702 1.00 11.45 345 PRO A CA 1
ATOM 775 C C . PRO A 1 102 ? 22.882 19.475 160.671 1.00 10.72 345 PRO A C 1
ATOM 776 O O . PRO A 1 102 ? 23.647 20.371 160.321 1.00 11.35 345 PRO A O 1
ATOM 780 N N . THR A 1 103 ? 22.912 18.238 160.176 1.00 11.27 346 THR A N 1
ATOM 781 C CA . THR A 1 103 ? 23.753 17.880 159.045 1.00 12.74 346 THR A CA 1
ATOM 782 C C . THR A 1 103 ? 22.964 17.679 157.765 1.00 12.09 346 THR A C 1
ATOM 783 O O . THR A 1 103 ? 23.564 17.683 156.683 1.00 13.52 346 THR A O 1
ATOM 787 N N . LEU A 1 104 ? 21.641 17.552 157.854 1.00 9.83 347 LEU A N 1
ATOM 788 C CA . LEU A 1 104 ? 20.780 17.302 156.708 1.00 10.11 347 LEU A CA 1
ATOM 789 C C . LEU A 1 104 ? 20.054 18.577 156.324 1.00 9.21 347 LEU A C 1
ATOM 790 O O . LEU A 1 104 ? 19.529 19.289 157.187 1.00 9.98 347 LEU A O 1
ATOM 795 N N . VAL A 1 105 ? 19.982 18.845 155.023 1.00 10.21 348 VAL A N 1
ATOM 796 C CA . VAL A 1 105 ? 19.206 19.958 154.502 1.00 10.13 348 VAL A CA 1
ATOM 797 C C . VAL A 1 105 ? 18.206 19.423 153.488 1.00 9.66 348 VAL A C 1
ATOM 798 O O . VAL A 1 105 ? 18.518 18.512 152.711 1.00 10.68 348 VAL A O 1
ATOM 802 N N . ARG A 1 106 ? 17.002 19.983 153.507 1.00 9.92 349 ARG A N 1
ATOM 803 C CA . ARG A 1 106 ? 15.962 19.628 152.546 1.00 9.69 349 ARG A CA 1
ATOM 804 C C . ARG A 1 106 ? 15.497 20.920 151.890 1.00 9.58 349 ARG A C 1
ATOM 805 O O . ARG A 1 106 ? 14.716 21.677 152.485 1.00 9.90 349 ARG A O 1
ATOM 813 N N . PRO A 1 107 ? 15.972 21.229 150.686 1.00 10.26 350 PRO A N 1
ATOM 814 C CA . PRO A 1 107 ? 15.589 22.491 150.042 1.00 10.46 350 PRO A CA 1
ATOM 815 C C . PRO A 1 107 ? 14.100 22.510 149.762 1.00 10.58 350 PRO A C 1
ATOM 816 O O . PRO A 1 107 ? 13.561 21.511 149.271 1.00 11.27 350 PRO A O 1
ATOM 820 N N . PRO A 1 108 ? 13.413 23.618 150.045 1.00 10.01 351 PRO A N 1
ATOM 821 C CA . PRO A 1 108 ? 11.982 23.724 149.723 1.00 11.25 351 PRO A CA 1
ATOM 822 C C . PRO A 1 108 ? 11.687 23.323 148.286 1.00 10.86 351 PRO A C 1
ATOM 823 O O . PRO A 1 108 ? 12.406 23.699 147.350 1.00 11.36 351 PRO A O 1
ATOM 827 N N . TYR A 1 109 ? 10.597 22.567 148.113 1.00 10.07 352 TYR A N 1
ATOM 828 C CA . TYR A 1 109 ? 10.111 22.100 146.810 1.00 11.29 352 TYR A CA 1
ATOM 829 C C . TYR A 1 109 ? 11.088 21.182 146.091 1.00 12.99 352 TYR A C 1
ATOM 830 O O . TYR A 1 109 ? 10.871 20.864 144.916 1.00 14.07 352 TYR A O 1
ATOM 839 N N . GLY A 1 110 ? 12.153 20.726 146.762 1.00 11.77 353 GLY A N 1
ATOM 840 C CA . GLY A 1 110 ? 13.208 19.951 146.146 1.00 13.74 353 GLY A CA 1
ATOM 841 C C . GLY A 1 110 ? 14.168 20.754 145.297 1.00 13.42 353 GLY A C 1
ATOM 842 O O . GLY A 1 110 ? 15.051 20.164 144.671 1.00 15.10 353 GLY A O 1
ATOM 843 N N . GLY A 1 111 ? 14.036 22.074 145.273 1.00 13.34 354 GLY A N 1
ATOM 844 C CA . GLY A 1 111 ? 14.777 22.898 144.334 1.00 14.17 354 GLY A CA 1
ATOM 845 C C . GLY A 1 111 ? 16.196 23.179 144.761 1.00 14.38 354 GLY A C 1
ATOM 846 O O . GLY A 1 111 ? 16.427 23.829 145.781 1.00 15.06 354 GLY A O 1
ATOM 847 N N . ILE A 1 112 ? 17.150 22.739 143.942 1.00 15.62 355 ILE A N 1
ATOM 848 C CA . ILE A 1 112 ? 18.563 22.848 144.273 1.00 19.08 355 ILE A CA 1
ATOM 849 C C . ILE A 1 112 ? 19.348 22.849 142.969 1.00 22.01 355 ILE A C 1
ATOM 850 O O . ILE A 1 112 ? 18.850 22.422 141.923 1.00 22.90 355 ILE A O 1
ATOM 855 N N . ASN A 1 113 ? 20.583 23.331 143.031 1.00 21.89 356 ASN A N 1
ATOM 856 C CA . ASN A 1 113 ? 21.498 23.224 141.903 1.00 25.69 356 ASN A CA 1
ATOM 857 C C . ASN A 1 113 ? 22.889 22.906 142.438 1.00 28.89 356 ASN A C 1
ATOM 858 O O . ASN A 1 113 ? 23.127 22.890 143.650 1.00 23.55 356 ASN A O 1
ATOM 863 N N . ASP A 1 114 ? 23.814 22.631 141.513 1.00 28.69 357 ASP A N 1
ATOM 864 C CA . ASP A 1 114 ? 25.144 22.176 141.906 1.00 32.86 357 ASP A CA 1
ATOM 865 C C . ASP A 1 114 ? 25.896 23.236 142.701 1.00 26.30 357 ASP A C 1
ATOM 866 O O . ASP A 1 114 ? 26.649 22.902 143.624 1.00 28.81 357 ASP A O 1
ATOM 871 N N . GLU A 1 115 ? 25.700 24.513 142.377 1.00 25.47 358 GLU A N 1
ATOM 872 C CA . GLU A 1 115 ? 26.396 25.564 143.105 1.00 32.53 358 GLU A CA 1
ATOM 873 C C . GLU A 1 115 ? 25.924 25.626 144.550 1.00 32.54 358 GLU A C 1
ATOM 874 O O . GLU A 1 115 ? 26.733 25.755 145.475 1.00 25.89 358 GLU A O 1
ATOM 880 N N . LEU A 1 116 ? 24.609 25.568 144.763 1.00 26.66 359 LEU A N 1
ATOM 881 C CA . LEU A 1 116 ? 24.099 25.565 146.129 1.00 28.29 359 LEU A CA 1
ATOM 882 C C . LEU A 1 116 ? 24.550 24.323 146.873 1.00 20.36 359 LEU A C 1
ATOM 883 O O . LEU A 1 116 ? 24.934 24.401 148.046 1.00 25.94 359 LEU A O 1
ATOM 888 N N . ARG A 1 117 ? 24.511 23.168 146.206 1.00 22.08 360 ARG A N 1
ATOM 889 C CA . ARG A 1 117 ? 25.002 21.937 146.815 1.00 25.41 360 ARG A CA 1
ATOM 890 C C . ARG A 1 117 ? 26.403 22.134 147.365 1.00 26.33 360 ARG A C 1
ATOM 891 O O . ARG A 1 117 ? 26.675 21.844 148.535 1.00 28.06 360 ARG A O 1
ATOM 899 N N . SER A 1 118 ? 27.314 22.631 146.525 1.00 25.08 361 SER A N 1
ATOM 900 C CA . SER A 1 118 ? 28.707 22.740 146.941 1.00 28.84 361 SER A CA 1
ATOM 901 C C . SER A 1 118 ? 28.884 23.766 148.050 1.00 32.20 361 SER A C 1
ATOM 902 O O . SER A 1 118 ? 29.732 23.579 148.929 1.00 34.30 361 SER A O 1
ATOM 905 N N . GLN A 1 119 ? 28.087 24.830 148.052 1.00 26.88 362 GLN A N 1
ATOM 906 C CA . GLN A 1 119 ? 28.279 25.888 149.031 1.00 25.94 362 GLN A CA 1
ATOM 907 C C . GLN A 1 119 ? 27.578 25.631 150.356 1.00 27.94 362 GLN A C 1
ATOM 908 O O . GLN A 1 119 ? 27.994 26.184 151.377 1.00 24.63 362 GLN A O 1
ATOM 914 N N . MET A 1 120 ? 26.513 24.823 150.379 1.00 28.53 363 MET A N 1
ATOM 915 C CA . MET A 1 120 ? 25.805 24.598 151.640 1.00 27.32 363 MET A CA 1
ATOM 916 C C . MET A 1 120 ? 26.587 23.682 152.570 1.00 24.05 363 MET A C 1
ATOM 917 O O . MET A 1 120 ? 26.457 23.795 153.794 1.00 24.82 363 MET A O 1
ATOM 922 N N . LYS A 1 121 ? 27.371 22.756 152.019 1.00 27.03 364 LYS A N 1
ATOM 923 C CA . LYS A 1 121 ? 28.197 21.862 152.831 1.00 29.51 364 LYS A CA 1
ATOM 924 C C . LYS A 1 121 ? 27.340 21.058 153.805 1.00 31.07 364 LYS A C 1
ATOM 925 O O . LYS A 1 121 ? 27.694 20.870 154.969 1.00 25.82 364 LYS A O 1
ATOM 927 N N . MET A 1 122 ? 26.191 20.595 153.322 1.00 20.15 365 MET A N 1
ATOM 928 C CA . MET A 1 122 ? 25.287 19.762 154.096 1.00 18.53 365 MET A CA 1
ATOM 929 C C . MET A 1 122 ? 24.865 18.598 153.223 1.00 14.21 365 MET A C 1
ATOM 930 O O . MET A 1 122 ? 25.019 18.627 152.006 1.00 21.06 365 MET A O 1
ATOM 935 N N . ASP A 1 123 ? 24.308 17.576 153.851 1.00 13.62 366 ASP A N 1
ATOM 936 C CA A ASP A 1 123 ? 23.816 16.416 153.124 0.48 14.36 366 ASP A CA 1
ATOM 937 C CA B ASP A 1 123 ? 23.801 16.383 153.175 0.52 14.35 366 ASP A CA 1
ATOM 938 C C . ASP A 1 123 ? 22.364 16.657 152.722 1.00 14.40 366 ASP A C 1
ATOM 939 O O . ASP A 1 123 ? 21.491 16.884 153.569 1.00 14.11 366 ASP A O 1
ATOM 948 N N . VAL A 1 124 ? 22.114 16.642 151.415 1.00 12.78 367 VAL A N 1
ATOM 949 C CA . VAL A 1 124 ? 20.787 16.924 150.870 1.00 12.64 367 VAL A CA 1
ATOM 950 C C . VAL A 1 124 ? 19.929 15.681 151.006 1.00 12.84 367 VAL A C 1
ATOM 951 O O . VAL A 1 124 ? 20.283 14.616 150.490 1.00 18.21 367 VAL A O 1
ATOM 955 N N . ALA A 1 125 ? 18.798 15.804 151.700 1.00 10.73 368 ALA A N 1
ATOM 956 C CA . ALA A 1 125 ? 17.936 14.676 152.035 1.00 11.26 368 ALA A CA 1
ATOM 957 C C . ALA A 1 125 ? 16.548 14.933 151.468 1.00 11.38 368 ALA A C 1
ATOM 958 O O . ALA A 1 125 ? 15.788 15.743 152.010 1.00 10.41 368 ALA A O 1
ATOM 960 N N . LEU A 1 126 ? 16.224 14.246 150.377 1.00 10.65 369 LEU A N 1
ATOM 961 C CA . LEU A 1 126 ? 14.914 14.352 149.751 1.00 12.03 369 LEU A CA 1
ATOM 962 C C . LEU A 1 126 ? 14.066 13.141 150.122 1.00 11.44 369 LEU A C 1
ATOM 963 O O . LEU A 1 126 ? 14.050 12.761 151.294 1.00 11.31 369 LEU A O 1
ATOM 968 N N . TRP A 1 127 ? 13.328 12.546 149.189 1.00 10.53 370 TRP A N 1
ATOM 969 C CA . TRP A 1 127 ? 12.338 11.542 149.571 1.00 9.86 370 TRP A CA 1
ATOM 970 C C . TRP A 1 127 ? 12.005 10.670 148.364 1.00 10.36 370 TRP A C 1
ATOM 971 O O . TRP A 1 127 ? 12.302 11.022 147.216 1.00 10.92 370 TRP A O 1
ATOM 982 N N . ASP A 1 128 ? 11.346 9.542 148.642 1.00 10.19 371 ASP A N 1
ATOM 983 C CA . ASP A 1 128 ? 10.908 8.576 147.623 1.00 11.36 371 ASP A CA 1
ATOM 984 C C . ASP A 1 128 ? 9.401 8.548 147.428 1.00 11.14 371 ASP A C 1
ATOM 985 O O . ASP A 1 128 ? 8.934 8.188 146.339 1.00 12.42 371 ASP A O 1
ATOM 990 N N . VAL A 1 129 ? 8.630 8.831 148.466 1.00 9.10 372 VAL A N 1
ATOM 991 C CA . VAL A 1 129 ? 7.183 8.660 148.466 1.00 9.86 372 VAL A CA 1
ATOM 992 C C . VAL A 1 129 ? 6.568 9.957 148.957 1.00 10.22 372 VAL A C 1
ATOM 993 O O . VAL A 1 129 ? 6.893 10.426 150.051 1.00 11.68 372 VAL A O 1
ATOM 997 N N . ASP A 1 130 ? 5.676 10.530 148.158 1.00 10.61 373 ASP A N 1
ATOM 998 C CA . ASP A 1 130 ? 5.073 11.826 148.456 1.00 9.72 373 ASP A CA 1
ATOM 999 C C . ASP A 1 130 ? 3.576 11.730 148.169 1.00 10.12 373 ASP A C 1
ATOM 1000 O O . ASP A 1 130 ? 3.162 11.773 146.995 1.00 12.10 373 ASP A O 1
ATOM 1005 N N . PRO A 1 131 ? 2.737 11.590 149.192 1.00 9.84 374 PRO A N 1
ATOM 1006 C CA . PRO A 1 131 ? 1.287 11.513 148.960 1.00 10.60 374 PRO A CA 1
ATOM 1007 C C . PRO A 1 131 ? 0.642 12.846 148.651 1.00 11.98 374 PRO A C 1
ATOM 1008 O O . PRO A 1 131 ? -0.587 12.911 148.541 1.00 13.35 374 PRO A O 1
ATOM 1012 N N . GLU A 1 132 ? 1.415 13.912 148.562 1.00 10.96 375 GLU A N 1
ATOM 1013 C CA . GLU A 1 132 ? 0.898 15.232 148.249 1.00 11.29 375 GLU A CA 1
ATOM 1014 C C . GLU A 1 132 ? -0.212 15.633 149.221 1.00 12.09 375 GLU A C 1
ATOM 1015 O O . GLU A 1 132 ? -1.323 16.018 148.835 1.00 11.89 375 GLU A O 1
ATOM 1021 N N . ASP A 1 133 ? 0.095 15.551 150.516 1.00 11.67 376 ASP A N 1
ATOM 1022 C CA . ASP A 1 133 ? -0.897 15.845 151.545 1.00 10.64 376 ASP A CA 1
ATOM 1023 C C . ASP A 1 133 ? -1.293 17.316 151.589 1.00 11.59 376 ASP A C 1
ATOM 1024 O O . ASP A 1 133 ? -2.300 17.649 152.226 1.00 13.57 376 ASP A O 1
ATOM 1029 N N . TRP A 1 134 ? -0.546 18.197 150.908 1.00 12.20 377 TRP A N 1
ATOM 1030 C CA . TRP A 1 134 ? -0.942 19.593 150.749 1.00 14.30 377 TRP A CA 1
ATOM 1031 C C . TRP A 1 134 ? -2.063 19.729 149.726 1.00 13.02 377 TRP A C 1
ATOM 1032 O O . TRP A 1 134 ? -2.827 20.703 149.769 1.00 15.57 377 TRP A O 1
ATOM 1043 N N . LYS A 1 135 ? -2.143 18.788 148.796 1.00 13.19 378 LYS A N 1
ATOM 1044 C CA . LYS A 1 135 ? -3.088 18.823 147.691 1.00 13.41 378 LYS A CA 1
ATOM 1045 C C . LYS A 1 135 ? -4.357 18.055 148.030 1.00 16.19 378 LYS A C 1
ATOM 1046 O O . LYS A 1 135 ? -5.468 18.556 147.826 1.00 19.51 378 LYS A O 1
ATOM 1052 N N . ASP A 1 136 ? -4.201 16.851 148.560 1.00 14.76 379 ASP A N 1
ATOM 1053 C CA . ASP A 1 136 ? -5.317 15.995 148.956 1.00 16.97 379 ASP A CA 1
ATOM 1054 C C . ASP A 1 136 ? -5.338 15.971 150.484 1.00 14.30 379 ASP A C 1
ATOM 1055 O O . ASP A 1 136 ? -4.740 15.104 151.122 1.00 13.91 379 ASP A O 1
ATOM 1060 N N . ARG A 1 137 ? -5.995 16.961 151.067 1.00 13.97 380 ARG A N 1
ATOM 1061 C CA . ARG A 1 137 ? -6.012 17.130 152.514 1.00 14.10 380 ARG A CA 1
ATOM 1062 C C . ARG A 1 137 ? -7.140 16.282 153.089 1.00 13.95 380 ARG A C 1
ATOM 1063 O O . ARG A 1 137 ? -8.181 16.764 153.535 1.00 14.96 380 ARG A O 1
ATOM 1071 N N . ASN A 1 138 ? -6.889 14.980 153.073 1.00 12.35 381 ASN A N 1
ATOM 1072 C CA . ASN A 1 138 ? -7.901 13.980 153.368 1.00 11.14 381 ASN A CA 1
ATOM 1073 C C . ASN A 1 138 ? -7.163 12.791 153.963 1.00 10.30 381 ASN A C 1
ATOM 1074 O O . ASN A 1 138 ? -6.292 12.211 153.310 1.00 10.34 381 ASN A O 1
ATOM 1079 N N . LYS A 1 139 ? -7.496 12.451 155.203 1.00 10.26 382 LYS A N 1
ATOM 1080 C CA . LYS A 1 139 ? -6.736 11.457 155.946 1.00 11.30 382 LYS A CA 1
ATOM 1081 C C . LYS A 1 139 ? -6.620 10.142 155.187 1.00 10.20 382 LYS A C 1
ATOM 1082 O O . LYS A 1 139 ? -5.515 9.610 155.008 1.00 10.18 382 LYS A O 1
ATOM 1088 N N . LYS A 1 140 ? -7.749 9.571 154.758 1.00 10.34 383 LYS A N 1
ATOM 1089 C CA . LYS A 1 140 ? -7.684 8.254 154.157 1.00 9.77 383 LYS A CA 1
ATOM 1090 C C . LYS A 1 140 ? -6.931 8.267 152.838 1.00 9.33 383 LYS A C 1
ATOM 1091 O O . LYS A 1 140 ? -6.258 7.294 152.507 1.00 10.52 383 LYS A O 1
ATOM 1097 N N . THR A 1 141 ? -7.047 9.345 152.073 1.00 9.89 384 THR A N 1
ATOM 1098 C CA . THR A 1 141 ? -6.304 9.445 150.821 1.00 10.34 384 THR A CA 1
ATOM 1099 C C . THR A 1 141 ? -4.802 9.416 151.084 1.00 10.01 384 THR A C 1
ATOM 1100 O O . THR A 1 141 ? -4.059 8.722 150.388 1.00 10.26 384 THR A O 1
A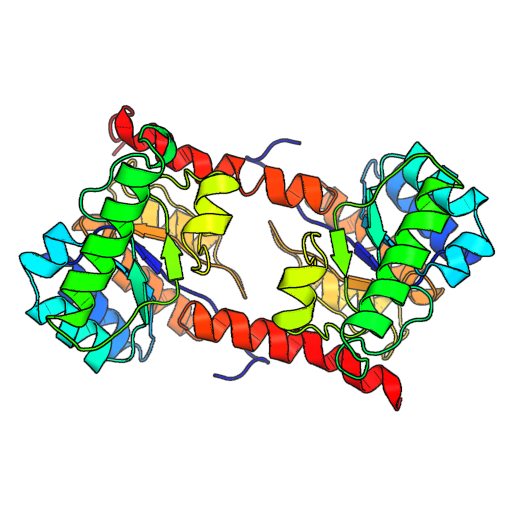TOM 1104 N N . ILE A 1 142 ? -4.354 10.167 152.086 1.00 9.50 385 ILE A N 1
ATOM 1105 C CA . ILE A 1 142 ? -2.936 10.193 152.447 1.00 8.66 385 ILE A CA 1
ATOM 1106 C C . ILE A 1 142 ? -2.476 8.821 152.929 1.00 9.72 385 ILE A C 1
ATOM 1107 O O . ILE A 1 142 ? -1.438 8.307 152.489 1.00 10.01 385 ILE A O 1
ATOM 1112 N N . VAL A 1 143 ? -3.221 8.218 153.865 1.00 8.69 386 VAL A N 1
ATOM 1113 C CA . VAL A 1 143 ? -2.847 6.910 154.390 1.00 8.72 386 VAL A CA 1
ATOM 1114 C C . VAL A 1 143 ? -2.710 5.903 153.264 1.00 10.14 386 VAL A C 1
ATOM 1115 O O . VAL A 1 143 ? -1.730 5.150 153.186 1.00 9.90 386 VAL A O 1
ATOM 1119 N N . ASP A 1 144 ? -3.714 5.841 152.388 1.00 9.91 387 ASP A N 1
ATOM 1120 C CA . ASP A 1 144 ? -3.707 4.799 151.372 1.00 12.03 387 ASP A CA 1
ATOM 1121 C C . ASP A 1 144 ? -2.572 5.002 150.379 1.00 12.26 387 ASP A C 1
ATOM 1122 O O . ASP A 1 144 ? -1.946 4.025 149.952 1.00 12.87 387 ASP A O 1
ATOM 1127 N N . ARG A 1 145 ? -2.278 6.249 150.010 1.00 10.61 388 ARG A N 1
ATOM 1128 C CA . ARG A 1 145 ? -1.164 6.510 149.101 1.00 11.42 388 ARG A CA 1
ATOM 1129 C C . ARG A 1 145 ? 0.155 6.063 149.735 1.00 12.73 388 ARG A C 1
ATOM 1130 O O . ARG A 1 145 ? 0.969 5.369 149.105 1.00 14.65 388 ARG A O 1
ATOM 1138 N N . VAL A 1 146 ? 0.371 6.420 150.996 1.00 10.72 389 VAL A N 1
ATOM 1139 C CA . VAL A 1 146 ? 1.608 6.024 151.660 1.00 11.77 389 VAL A CA 1
ATOM 1140 C C . VAL A 1 146 ? 1.683 4.509 151.813 1.00 11.50 389 VAL A C 1
ATOM 1141 O O . VAL A 1 146 ? 2.707 3.883 151.504 1.00 12.10 389 VAL A O 1
ATOM 1145 N N . MET A 1 147 ? 0.615 3.888 152.317 1.00 11.20 390 MET A N 1
ATOM 1146 C CA . MET A 1 147 ? 0.687 2.463 152.604 1.00 11.58 390 MET A CA 1
ATOM 1147 C C . MET A 1 147 ? 0.818 1.634 151.332 1.00 13.35 390 MET A C 1
ATOM 1148 O O . MET A 1 147 ? 1.472 0.582 151.354 1.00 14.22 390 MET A O 1
ATOM 1153 N N . ASN A 1 148 ? 0.269 2.103 150.211 1.00 11.46 391 ASN A N 1
ATOM 1154 C CA . ASN A 1 148 ? 0.418 1.373 148.964 1.00 12.64 391 ASN A CA 1
ATOM 1155 C C . ASN A 1 148 ? 1.837 1.469 148.415 1.00 12.79 391 ASN A C 1
ATOM 1156 O O . ASN A 1 148 ? 2.276 0.568 147.691 1.00 18.41 391 ASN A O 1
ATOM 1161 N N . GLN A 1 149 ? 2.567 2.535 148.739 1.00 11.77 392 GLN A N 1
ATOM 1162 C CA . GLN A 1 149 ? 3.914 2.748 148.224 1.00 12.00 392 GLN A CA 1
ATOM 1163 C C . GLN A 1 149 ? 5.011 2.405 149.224 1.00 11.35 392 GLN A C 1
ATOM 1164 O O . GLN A 1 149 ? 6.190 2.386 148.845 1.00 12.84 392 GLN A O 1
ATOM 1170 N N . ALA A 1 150 ? 4.668 2.167 150.477 1.00 11.78 393 ALA A N 1
ATOM 1171 C CA . ALA A 1 150 ? 5.683 1.916 151.488 1.00 11.88 393 ALA A CA 1
ATOM 1172 C C . ALA A 1 150 ? 6.449 0.644 151.153 1.00 12.88 393 ALA A C 1
ATOM 1173 O O . ALA A 1 150 ? 5.910 -0.314 150.593 1.00 13.39 393 ALA A O 1
ATOM 1175 N N . GLY A 1 151 ? 7.731 0.642 151.504 1.00 11.40 394 GLY A N 1
ATOM 1176 C CA . GLY A 1 151 ? 8.559 -0.538 151.361 1.00 11.17 394 GLY A CA 1
ATOM 1177 C C . GLY A 1 151 ? 9.857 -0.309 152.089 1.00 10.00 394 GLY A C 1
ATOM 1178 O O . GLY A 1 151 ? 10.180 0.813 152.467 1.00 10.01 394 GLY A O 1
ATOM 1179 N N . ASP A 1 152 ? 10.577 -1.403 152.313 1.00 10.41 395 ASP A N 1
ATOM 1180 C CA . ASP A 1 152 ? 11.868 -1.330 152.967 1.00 10.68 395 ASP A CA 1
ATOM 1181 C C . ASP A 1 152 ? 12.769 -0.324 152.267 1.00 10.73 395 ASP A C 1
ATOM 1182 O O . ASP A 1 152 ? 12.841 -0.268 151.033 1.00 11.67 395 ASP A O 1
ATOM 1187 N N . GLY A 1 153 ? 13.465 0.461 153.089 1.00 10.83 396 GLY A N 1
ATOM 1188 C CA . GLY A 1 153 ? 14.457 1.397 152.635 1.00 10.67 396 GLY A CA 1
ATOM 1189 C C . GLY A 1 153 ? 13.926 2.695 152.081 1.00 10.37 396 GLY A C 1
ATOM 1190 O O . GLY A 1 153 ? 14.725 3.539 151.674 1.00 11.36 396 GLY A O 1
ATOM 1191 N N . ARG A 1 154 ? 12.621 2.904 152.050 1.00 10.13 397 ARG A N 1
ATOM 1192 C CA A ARG A 1 154 ? 12.065 4.097 151.437 0.38 10.21 397 ARG A CA 1
ATOM 1193 C CA B ARG A 1 154 ? 12.057 4.095 151.441 0.62 10.21 397 ARG A CA 1
ATOM 1194 C C . ARG A 1 154 ? 11.961 5.234 152.448 1.00 9.40 397 ARG A C 1
ATOM 1195 O O . ARG A 1 154 ? 11.957 5.027 153.667 1.00 10.02 397 ARG A O 1
ATOM 1210 N N . THR A 1 155 ? 11.883 6.440 151.908 1.00 9.35 398 THR A N 1
ATOM 1211 C CA . THR A 1 155 ? 11.738 7.675 152.664 1.00 9.14 398 THR A CA 1
ATOM 1212 C C . THR A 1 155 ? 10.423 8.328 152.265 1.00 9.17 398 THR A C 1
ATOM 1213 O O . THR A 1 155 ? 10.196 8.603 151.077 1.00 10.36 398 THR A O 1
ATOM 1217 N N . ILE A 1 156 ? 9.568 8.580 153.254 1.00 8.55 399 ILE A N 1
ATOM 1218 C CA A ILE A 1 156 ? 8.223 9.117 153.053 0.57 8.74 399 ILE A CA 1
ATOM 1219 C CA B ILE A 1 156 ? 8.220 9.113 153.063 0.43 8.71 399 ILE A CA 1
ATOM 1220 C C . ILE A 1 156 ? 8.219 10.583 153.445 1.00 9.56 399 ILE A C 1
ATOM 1221 O O . ILE A 1 156 ? 8.780 10.953 154.482 1.00 9.87 399 ILE A O 1
ATOM 1230 N N . LEU A 1 157 ? 7.546 11.417 152.648 1.00 8.60 400 LEU A N 1
ATOM 1231 C CA . LEU A 1 157 ? 7.344 12.840 152.945 1.00 8.63 400 LEU A CA 1
ATOM 1232 C C . LEU A 1 157 ? 5.913 13.111 153.383 1.00 8.94 400 LEU A C 1
ATOM 1233 O O . LEU A 1 157 ? 4.970 12.869 152.622 1.00 10.55 400 LEU A O 1
ATOM 1238 N N . ILE A 1 158 ? 5.752 13.654 154.588 1.00 8.99 401 ILE A N 1
ATOM 1239 C CA . ILE A 1 158 ? 4.490 14.193 155.087 1.00 8.85 401 ILE A CA 1
ATOM 1240 C C . ILE A 1 158 ? 4.772 15.614 155.561 1.00 8.32 401 ILE A C 1
ATOM 1241 O O . ILE A 1 158 ? 5.880 15.913 156.026 1.00 9.06 401 ILE A O 1
ATOM 1246 N N . HIS A 1 159 ? 3.800 16.510 155.435 1.00 9.04 402 HIS A N 1
ATOM 1247 C CA . HIS A 1 159 ? 3.973 17.885 155.905 1.00 8.65 402 HIS A CA 1
ATOM 1248 C C . HIS A 1 159 ? 3.240 18.041 157.231 1.00 9.52 402 HIS A C 1
ATOM 1249 O O . HIS A 1 159 ? 2.012 17.959 157.270 1.00 11.09 402 HIS A O 1
ATOM 1256 N N . ASP A 1 160 ? 3.979 18.258 158.331 1.00 10.59 403 ASP A N 1
ATOM 1257 C CA . ASP A 1 160 ? 3.403 18.166 159.687 1.00 11.21 403 ASP A CA 1
ATOM 1258 C C . ASP A 1 160 ? 2.751 19.455 160.144 1.00 12.80 403 ASP A C 1
ATOM 1259 O O . ASP A 1 160 ? 2.880 19.823 161.315 1.00 16.56 403 ASP A O 1
ATOM 1264 N N . ILE A 1 161 ? 2.032 20.137 159.257 1.00 11.90 404 ILE A N 1
ATOM 1265 C CA . ILE A 1 161 ? 1.337 21.376 159.574 1.00 12.56 404 ILE A CA 1
ATOM 1266 C C . ILE A 1 161 ? -0.168 21.283 159.357 1.00 14.20 404 ILE A C 1
ATOM 1267 O O . ILE A 1 161 ? -0.873 22.272 159.577 1.00 16.07 404 ILE A O 1
ATOM 1272 N N . TYR A 1 162 ? -0.679 20.146 158.902 1.00 12.68 405 TYR A N 1
ATOM 1273 C CA . TYR A 1 162 ? -2.096 19.975 158.619 1.00 14.32 405 TYR A CA 1
ATOM 1274 C C . TYR A 1 162 ? -2.696 18.925 159.544 1.00 11.80 405 TYR A C 1
ATOM 1275 O O . TYR A 1 162 ? -2.091 17.874 159.780 1.00 12.41 405 TYR A O 1
ATOM 1284 N N . ARG A 1 163 ? -3.911 19.193 160.026 1.00 12.85 406 ARG A N 1
ATOM 1285 C CA . ARG A 1 163 ? -4.603 18.225 160.868 1.00 13.00 406 ARG A CA 1
ATOM 1286 C C . ARG A 1 163 ? -4.737 16.871 160.175 1.00 11.93 406 ARG A C 1
ATOM 1287 O O . ARG A 1 163 ? -4.525 15.824 160.804 1.00 11.43 406 ARG A O 1
ATOM 1295 N N . THR A 1 164 ? -5.123 16.860 158.897 1.00 11.31 407 THR A N 1
ATOM 1296 C CA . THR A 1 164 ? -5.281 15.598 158.182 1.00 11.87 407 THR A CA 1
ATOM 1297 C C . THR A 1 164 ? -3.958 14.862 158.053 1.00 10.42 407 THR A C 1
ATOM 1298 O O . THR A 1 164 ? -3.941 13.630 157.999 1.00 10.70 407 THR A O 1
ATOM 1302 N N . SER A 1 165 ? -2.848 15.590 157.959 1.00 10.37 408 SER A N 1
ATOM 1303 C CA . SER A 1 165 ? -1.527 14.968 157.894 1.00 9.62 408 SER A CA 1
ATOM 1304 C C . SER A 1 165 ? -1.145 14.338 159.224 1.00 10.17 408 SER A C 1
ATOM 1305 O O . SER A 1 165 ? -0.586 13.241 159.250 1.00 10.75 408 SER A O 1
ATOM 1308 N N . ALA A 1 166 ? -1.413 15.011 160.337 1.00 10.31 409 ALA A N 1
ATOM 1309 C CA . ALA A 1 166 ? -1.107 14.418 161.632 1.00 10.99 409 ALA A CA 1
ATOM 1310 C C . ALA A 1 166 ? -1.966 13.187 161.877 1.00 9.61 409 ALA A C 1
ATOM 1311 O O . ALA A 1 166 ? -1.485 12.163 162.370 1.00 10.00 409 ALA A O 1
ATOM 1313 N N . ASP A 1 167 ? -3.252 13.275 161.561 1.00 9.66 410 ASP A N 1
ATOM 1314 C CA . ASP A 1 167 ? -4.125 12.111 161.717 1.00 10.56 410 ASP A CA 1
ATOM 1315 C C . ASP A 1 167 ? -3.675 10.959 160.829 1.00 9.77 410 ASP A C 1
ATOM 1316 O O . ASP A 1 167 ? -3.608 9.808 161.273 1.00 11.11 410 ASP A O 1
ATOM 1321 N N . ALA A 1 168 ? -3.350 11.249 159.571 1.00 9.59 411 ALA A N 1
ATOM 1322 C CA . ALA A 1 168 ? -2.831 10.219 158.682 1.00 9.47 411 ALA A CA 1
ATOM 1323 C C . ALA A 1 168 ? -1.541 9.625 159.226 1.00 9.92 411 ALA A C 1
ATOM 1324 O O . ALA A 1 168 ? -1.344 8.406 159.173 1.00 9.52 411 ALA A O 1
ATOM 1326 N N . ALA A 1 169 ? -0.645 10.477 159.732 1.00 10.62 412 ALA A N 1
ATOM 1327 C CA . ALA A 1 169 ? 0.632 9.989 160.242 1.00 9.42 412 ALA A CA 1
ATOM 1328 C C . ALA A 1 169 ? 0.436 9.013 161.390 1.00 10.72 412 ALA A C 1
ATOM 1329 O O . ALA A 1 169 ? 1.173 8.029 161.495 1.00 10.30 412 ALA A O 1
ATOM 1331 N N . ASP A 1 170 ? -0.524 9.268 162.281 1.00 10.44 413 ASP A N 1
ATOM 1332 C CA . ASP A 1 170 ? -0.767 8.309 163.360 1.00 10.04 413 ASP A CA 1
ATOM 1333 C C . ASP A 1 170 ? -1.117 6.938 162.810 1.00 10.74 413 ASP A C 1
ATOM 1334 O O . ASP A 1 170 ? -0.586 5.920 163.273 1.00 11.39 413 ASP A O 1
ATOM 1339 N N . GLU A 1 171 ? -2.032 6.887 161.840 1.00 9.42 414 GLU A N 1
ATOM 1340 C CA . GLU A 1 171 ? -2.445 5.619 161.261 1.00 10.59 414 GLU A CA 1
ATOM 1341 C C . GLU A 1 171 ? -1.301 4.962 160.497 1.00 9.90 414 GLU A C 1
ATOM 1342 O O . GLU A 1 171 ? -1.126 3.739 160.566 1.00 10.31 414 GLU A O 1
ATOM 1348 N N . ILE A 1 172 ? -0.507 5.752 159.767 1.00 9.43 415 ILE A N 1
ATOM 1349 C CA . ILE A 1 172 ? 0.648 5.215 159.045 1.00 9.00 415 ILE A CA 1
ATOM 1350 C C . ILE A 1 172 ? 1.655 4.620 160.017 1.00 8.58 415 ILE A C 1
ATOM 1351 O O . ILE A 1 172 ? 2.192 3.534 159.794 1.00 9.20 415 ILE A O 1
ATOM 1356 N N . ILE A 1 173 ? 1.950 5.345 161.087 1.00 8.48 416 ILE A N 1
ATOM 1357 C CA . ILE A 1 173 ? 2.891 4.849 162.090 1.00 8.65 416 ILE A CA 1
ATOM 1358 C C . ILE A 1 173 ? 2.399 3.529 162.670 1.00 8.64 416 ILE A C 1
ATOM 1359 O O . ILE A 1 173 ? 3.156 2.561 162.801 1.00 9.80 416 ILE A O 1
ATOM 1364 N N . LYS A 1 174 ? 1.112 3.459 163.009 1.00 9.13 417 LYS A N 1
ATOM 1365 C CA . LYS A 1 174 ? 0.559 2.218 163.551 1.00 9.76 417 LYS A CA 1
ATOM 1366 C C . LYS A 1 174 ? 0.667 1.075 162.547 1.00 9.40 417 LYS A C 1
ATOM 1367 O O . LYS A 1 174 ? 1.110 -0.032 162.884 1.00 10.62 417 LYS A O 1
ATOM 1373 N N . LYS A 1 175 ? 0.238 1.310 161.318 1.00 9.67 418 LYS A N 1
ATOM 1374 C CA . LYS A 1 175 ? 0.215 0.233 160.334 1.00 9.99 418 LYS A CA 1
ATOM 1375 C C . LYS A 1 175 ? 1.617 -0.237 159.965 1.00 9.97 418 LYS A C 1
ATOM 1376 O O . LYS A 1 175 ? 1.851 -1.437 159.814 1.00 10.64 418 LYS A O 1
ATOM 1382 N N . LEU A 1 176 ? 2.563 0.687 159.804 1.00 9.01 419 LEU A N 1
ATOM 1383 C CA . LEU A 1 176 ? 3.933 0.270 159.515 1.00 10.05 419 LEU A CA 1
ATOM 1384 C C . LEU A 1 176 ? 4.538 -0.488 160.688 1.00 9.59 419 LEU A C 1
ATOM 1385 O O . LEU A 1 176 ? 5.244 -1.487 160.484 1.00 11.00 419 LEU A O 1
ATOM 1390 N N . THR A 1 177 ? 4.263 -0.043 161.912 1.00 10.00 420 THR A N 1
ATOM 1391 C CA . THR A 1 177 ? 4.737 -0.769 163.083 1.00 11.35 420 THR A CA 1
ATOM 1392 C C . THR A 1 177 ? 4.123 -2.164 163.124 1.00 11.94 420 THR A C 1
ATOM 1393 O O . THR A 1 177 ? 4.829 -3.150 163.375 1.00 12.80 420 THR A O 1
ATOM 1397 N N . ASP A 1 178 ? 2.821 -2.266 162.850 1.00 11.65 421 ASP A N 1
ATOM 1398 C CA . ASP A 1 178 ? 2.153 -3.567 162.845 1.00 12.93 421 ASP A CA 1
ATOM 1399 C C . ASP A 1 178 ? 2.755 -4.482 161.783 1.00 12.74 421 ASP A C 1
ATOM 1400 O O . ASP A 1 178 ? 2.768 -5.712 161.953 1.00 15.68 421 ASP A O 1
ATOM 1405 N N . GLN A 1 179 ? 3.220 -3.924 160.668 1.00 11.61 422 GLN A N 1
ATOM 1406 C CA . GLN A 1 179 ? 3.858 -4.695 159.604 1.00 13.96 422 GLN A CA 1
ATOM 1407 C C . GLN A 1 179 ? 5.307 -5.061 159.904 1.00 14.50 422 GLN A C 1
ATOM 1408 O O . GLN A 1 179 ? 5.932 -5.751 159.085 1.00 19.03 422 GLN A O 1
ATOM 1414 N N . GLY A 1 180 ? 5.861 -4.638 161.028 1.00 13.71 423 GLY A N 1
ATOM 1415 C CA . GLY A 1 180 ? 7.206 -5.020 161.389 1.00 13.73 423 GLY A CA 1
ATOM 1416 C C . GLY A 1 180 ? 8.304 -4.092 160.919 1.00 14.50 423 GLY A C 1
ATOM 1417 O O . GLY A 1 180 ? 9.484 -4.460 161.008 1.00 15.54 423 GLY A O 1
ATOM 1418 N N . TYR A 1 181 ? 7.974 -2.909 160.418 1.00 12.15 424 TYR A N 1
ATOM 1419 C CA . TYR A 1 181 ? 9.010 -1.949 160.070 1.00 12.09 424 TYR A CA 1
ATOM 1420 C C . TYR A 1 181 ? 9.620 -1.323 161.315 1.00 11.33 424 TYR A C 1
ATOM 1421 O O . TYR A 1 181 ? 8.922 -1.018 162.282 1.00 12.98 424 TYR A O 1
ATOM 1430 N N . GLN A 1 182 ? 10.931 -1.093 161.257 1.00 10.01 425 GLN A N 1
ATOM 1431 C CA . GLN A 1 182 ? 11.629 -0.199 162.165 1.00 10.35 425 GLN A CA 1
ATOM 1432 C C . GLN A 1 182 ? 11.548 1.202 161.578 1.00 10.30 425 GLN A C 1
ATOM 1433 O O . GLN A 1 182 ? 11.970 1.437 160.440 1.00 11.01 425 GLN A O 1
ATOM 1439 N N . LEU A 1 183 ? 10.962 2.112 162.343 1.00 9.75 426 LEU A N 1
ATOM 1440 C CA . LEU A 1 183 ? 10.833 3.512 161.949 1.00 9.31 426 LEU A CA 1
ATOM 1441 C C . LEU A 1 183 ? 12.091 4.240 162.403 1.00 10.07 426 LEU A C 1
ATOM 1442 O O . LEU A 1 183 ? 12.258 4.532 163.590 1.00 10.87 426 LEU A O 1
ATOM 1447 N N . VAL A 1 184 ? 12.955 4.551 161.452 1.00 9.45 427 VAL A N 1
ATOM 1448 C CA . VAL A 1 184 ? 14.294 5.055 161.725 1.00 8.72 427 VAL A CA 1
ATOM 1449 C C . VAL A 1 184 ? 14.444 6.474 161.189 1.00 9.22 427 VAL A C 1
ATOM 1450 O O . VAL A 1 184 ? 13.682 6.926 160.336 1.00 9.38 427 VAL A O 1
ATOM 1454 N N . THR A 1 185 ? 15.478 7.163 161.673 1.00 9.02 428 THR A N 1
ATOM 1455 C CA . THR A 1 185 ? 15.795 8.488 161.170 1.00 8.89 428 THR A CA 1
ATOM 1456 C C . THR A 1 185 ? 16.496 8.371 159.817 1.00 9.09 428 THR A C 1
ATOM 1457 O O . THR A 1 185 ? 16.938 7.295 159.395 1.00 8.93 428 THR A O 1
ATOM 1461 N N . VAL A 1 186 ? 16.606 9.499 159.126 1.00 8.45 429 VAL A N 1
ATOM 1462 C CA . VAL A 1 186 ? 17.305 9.514 157.845 1.00 9.07 429 VAL A CA 1
ATOM 1463 C C . VAL A 1 186 ? 18.745 9.036 157.997 1.00 10.59 429 VAL A C 1
ATOM 1464 O O . VAL A 1 186 ? 19.240 8.230 157.191 1.00 9.39 429 VAL A O 1
ATOM 1468 N N . SER A 1 187 ? 19.447 9.525 159.014 1.00 10.31 430 SER A N 1
ATOM 1469 C CA . SER A 1 187 ? 20.834 9.093 159.212 1.00 10.30 430 SER A CA 1
ATOM 1470 C C . SER A 1 187 ? 20.918 7.615 159.584 1.00 11.82 430 SER A C 1
ATOM 1471 O O . SER A 1 187 ? 21.856 6.923 159.167 1.00 11.37 430 SER A O 1
ATOM 1474 N N . GLN A 1 188 ? 19.954 7.101 160.357 1.00 9.63 431 GLN A N 1
ATOM 1475 C CA . GLN A 1 188 ? 19.952 5.685 160.682 1.00 10.13 431 GLN A CA 1
ATOM 1476 C C . GLN A 1 188 ? 19.715 4.845 159.439 1.00 10.45 431 GLN A C 1
ATOM 1477 O O . GLN A 1 188 ? 20.303 3.767 159.294 1.00 10.64 431 GLN A O 1
ATOM 1483 N N . LEU A 1 189 ? 18.855 5.312 158.532 1.00 9.75 432 LEU A N 1
ATOM 1484 C CA . LEU A 1 189 ? 18.630 4.586 157.291 1.00 10.28 432 LEU A CA 1
ATOM 1485 C C . LEU A 1 189 ? 19.905 4.548 156.449 1.00 11.00 432 LEU A C 1
ATOM 1486 O O . LEU A 1 189 ? 20.252 3.499 155.885 1.00 11.34 432 LEU A O 1
ATOM 1491 N N . GLU A 1 190 ? 20.617 5.674 156.351 1.00 10.80 433 GLU A N 1
ATOM 1492 C CA . GLU A 1 190 ? 21.899 5.692 155.649 1.00 12.92 433 GLU A CA 1
ATOM 1493 C C . GLU A 1 190 ? 22.839 4.647 156.222 1.00 11.43 433 GLU A C 1
ATOM 1494 O O . GLU A 1 190 ? 23.542 3.947 155.475 1.00 13.14 433 GLU A O 1
ATOM 1500 N N . GLU A 1 191 ? 22.887 4.534 157.550 1.00 10.79 434 GLU A N 1
ATOM 1501 C CA . GLU A 1 191 ? 23.787 3.575 158.181 1.00 11.26 434 GLU A CA 1
ATOM 1502 C C . GLU A 1 191 ? 23.357 2.146 157.882 1.00 12.51 434 GLU A C 1
ATOM 1503 O O . GLU A 1 191 ? 24.198 1.273 157.624 1.00 12.01 434 GLU A O 1
ATOM 1509 N N . VAL A 1 192 ? 22.055 1.871 157.921 1.00 10.93 435 VAL A N 1
ATOM 1510 C CA . VAL A 1 192 ? 21.573 0.543 157.576 1.00 10.27 435 VAL A CA 1
ATOM 1511 C C . VAL A 1 192 ? 21.990 0.172 156.161 1.00 10.55 435 VAL A C 1
ATOM 1512 O O . VAL A 1 192 ? 22.443 -0.955 155.899 1.00 10.61 435 VAL A O 1
ATOM 1516 N N . LYS A 1 193 ? 21.800 1.081 155.217 1.00 10.23 436 LYS A N 1
ATOM 1517 C CA . LYS A 1 193 ? 22.178 0.779 153.845 1.00 10.29 436 LYS A CA 1
ATOM 1518 C C . LYS A 1 193 ? 23.662 0.458 153.751 1.00 11.70 436 LYS A C 1
ATOM 1519 O O . LYS A 1 193 ? 24.048 -0.469 153.026 1.00 12.28 436 LYS A O 1
ATOM 1525 N N . LYS A 1 194 ? 24.510 1.193 154.480 1.00 10.84 437 LYS A N 1
ATOM 1526 C CA . LYS A 1 194 ? 25.943 0.901 154.472 1.00 11.32 437 LYS A CA 1
ATOM 1527 C C . LYS A 1 194 ? 26.222 -0.470 155.071 1.00 11.06 437 LYS A C 1
ATOM 1528 O O . LYS A 1 194 ? 27.063 -1.223 154.560 1.00 11.95 437 LYS A O 1
ATOM 1534 N N . GLN A 1 195 ? 25.557 -0.814 156.164 1.00 10.63 438 GLN A N 1
ATOM 1535 C CA . GLN A 1 195 ? 25.754 -2.126 156.760 1.00 11.11 438 GLN A CA 1
ATOM 1536 C C . GLN A 1 195 ? 25.357 -3.236 155.796 1.00 11.45 438 GLN A C 1
ATOM 1537 O O . GLN A 1 195 ? 26.022 -4.280 155.725 1.00 12.86 438 GLN A O 1
ATOM 1543 N N . ARG A 1 196 ? 24.272 -3.047 155.049 1.00 9.84 439 ARG A N 1
ATOM 1544 C CA . ARG A 1 196 ? 23.853 -4.056 154.086 1.00 10.50 439 ARG A CA 1
ATOM 1545 C C . ARG A 1 196 ? 24.852 -4.165 152.941 1.00 10.68 439 ARG A C 1
ATOM 1546 O O . ARG A 1 196 ? 25.215 -5.269 152.520 1.00 10.98 439 ARG A O 1
ATOM 1554 N N . GLU A 1 197 ? 25.313 -3.028 152.430 1.00 10.74 440 GLU A N 1
ATOM 1555 C CA . GLU A 1 197 ? 26.295 -3.032 151.351 1.00 10.58 440 GLU A CA 1
ATOM 1556 C C . GLU A 1 197 ? 27.586 -3.696 151.786 1.00 10.16 440 GLU A C 1
ATOM 1557 O O . GLU A 1 197 ? 28.249 -4.353 150.968 1.00 11.09 440 GLU A O 1
ATOM 1563 N N . ALA A 1 198 ? 27.945 -3.554 153.057 1.00 10.46 441 ALA A N 1
ATOM 1564 C CA . ALA A 1 198 ? 29.198 -4.090 153.579 1.00 11.09 441 ALA A CA 1
ATOM 1565 C C . ALA A 1 198 ? 29.244 -5.612 153.559 1.00 12.04 441 ALA A C 1
ATOM 1566 O O . ALA A 1 198 ? 30.330 -6.187 153.694 1.00 11.33 441 ALA A O 1
ATOM 1568 N N . LYS A 1 199 ? 28.109 -6.292 153.391 1.00 10.98 442 LYS A N 1
ATOM 1569 C CA . LYS A 1 199 ? 28.163 -7.734 153.183 1.00 11.60 442 LYS A CA 1
ATOM 1570 C C . LYS A 1 199 ? 29.055 -8.104 151.996 1.00 10.44 442 LYS A C 1
ATOM 1571 O O . LYS A 1 199 ? 29.649 -9.184 151.978 1.00 11.23 442 LYS A O 1
ATOM 1577 N N . GLU A 1 200 ? 29.170 -7.230 151.000 1.00 9.23 443 GLU A N 1
ATOM 1578 C CA . GLU A 1 200 ? 30.024 -7.527 149.860 1.00 9.71 443 GLU A CA 1
ATOM 1579 C C . GLU A 1 200 ? 31.491 -7.619 150.260 1.00 9.31 443 GLU A C 1
ATOM 1580 O O . GLU A 1 200 ? 32.275 -8.273 149.561 1.00 9.25 443 GLU A O 1
ATOM 1586 N N . LEU A 1 201 ? 31.898 -6.950 151.350 1.00 8.90 444 LEU A N 1
ATOM 1587 C CA . LEU A 1 201 ? 33.280 -7.062 151.817 1.00 9.98 444 LEU A CA 1
ATOM 1588 C C . LEU A 1 201 ? 33.674 -8.501 152.083 1.00 10.04 444 LEU A C 1
ATOM 1589 O O . LEU A 1 201 ? 34.855 -8.844 151.985 1.00 10.18 444 LEU A O 1
ATOM 1594 N N . ARG A 1 202 ? 32.720 -9.351 152.459 1.00 9.79 445 ARG A N 1
ATOM 1595 C CA . ARG A 1 202 ? 33.035 -10.732 152.794 1.00 10.83 445 ARG A CA 1
ATOM 1596 C C . ARG A 1 202 ? 33.556 -11.493 151.585 1.00 12.39 445 ARG A C 1
ATOM 1597 O O . ARG A 1 202 ? 34.210 -12.533 151.734 1.00 12.15 445 ARG A O 1
ATOM 1605 N N . ARG A 1 203 ? 33.298 -11.003 150.374 1.00 11.09 446 ARG A N 1
ATOM 1606 C CA . ARG A 1 203 ? 33.805 -11.663 149.182 1.00 11.67 446 ARG A CA 1
ATOM 1607 C C . ARG A 1 203 ? 35.325 -11.698 149.156 1.00 12.93 446 ARG A C 1
ATOM 1608 O O . ARG A 1 203 ? 35.924 -12.566 148.508 1.00 13.89 446 ARG A O 1
ATOM 1616 N N . GLN A 1 204 ? 35.973 -10.759 149.839 1.00 10.84 447 GLN A N 1
ATOM 1617 C CA . GLN A 1 204 ? 37.426 -10.707 149.837 1.00 12.39 447 GLN A CA 1
ATOM 1618 C C . GLN A 1 204 ? 38.083 -11.915 150.487 1.00 12.39 447 GLN A C 1
ATOM 1619 O O . GLN A 1 204 ? 39.252 -12.195 150.180 1.00 16.01 447 GLN A O 1
ATOM 1625 N N . TRP A 1 205 ? 37.395 -12.616 151.369 1.00 11.33 448 TRP A N 1
ATOM 1626 C CA . TRP A 1 205 ? 38.005 -13.727 152.085 1.00 12.33 448 TRP A CA 1
ATOM 1627 C C . TRP A 1 205 ? 37.188 -14.998 151.944 1.00 15.82 448 TRP A C 1
ATOM 1628 O O . TRP A 1 205 ? 37.489 -15.992 152.612 1.00 15.81 448 TRP A O 1
ATOM 1639 N N . SER A 1 206 ? 36.180 -14.997 151.070 1.00 20.89 449 SER A N 1
ATOM 1640 C CA . SER A 1 206 ? 35.443 -16.196 150.668 1.00 24.32 449 SER A CA 1
ATOM 1641 C C . SER A 1 206 ? 36.331 -17.114 149.833 1.00 24.56 449 SER A C 1
ATOM 1642 O O . SER A 1 206 ? 35.922 -18.226 149.486 1.00 43.68 449 SER A O 1
ATOM 1645 N N . VAL B 1 5 ? 11.090 7.723 129.382 1.00 26.68 248 VAL B N 1
ATOM 1646 C CA . VAL B 1 5 ? 10.806 7.167 130.705 1.00 21.57 248 VAL B CA 1
ATOM 1647 C C . VAL B 1 5 ? 9.733 7.983 131.416 1.00 21.13 248 VAL B C 1
ATOM 1648 O O . VAL B 1 5 ? 9.909 9.183 131.636 1.00 21.69 248 VAL B O 1
ATOM 1652 N N . ASP B 1 6 ? 8.648 7.310 131.801 1.00 17.35 249 ASP B N 1
ATOM 1653 C CA . ASP B 1 6 ? 7.498 7.967 132.410 1.00 21.36 249 ASP B CA 1
ATOM 1654 C C . ASP B 1 6 ? 7.683 7.941 133.920 1.00 17.24 249 ASP B C 1
ATOM 1655 O O . ASP B 1 6 ? 7.628 6.855 134.517 1.00 18.04 249 ASP B O 1
ATOM 1660 N N . PRO B 1 7 ? 7.858 9.083 134.585 1.00 16.50 250 PRO B N 1
ATOM 1661 C CA . PRO B 1 7 ? 8.048 9.041 136.041 1.00 17.08 250 PRO B CA 1
ATOM 1662 C C . PRO B 1 7 ? 6.818 8.592 136.819 1.00 16.54 250 PRO B C 1
ATOM 1663 O O . PRO B 1 7 ? 6.954 8.266 137.999 1.00 16.35 250 PRO B O 1
ATOM 1667 N N . ASN B 1 8 ? 5.625 8.559 136.208 1.00 16.16 251 ASN B N 1
ATOM 1668 C CA . ASN B 1 8 ? 4.417 8.125 136.893 1.00 16.73 251 ASN B CA 1
ATOM 1669 C C . ASN B 1 8 ? 4.222 6.618 136.882 1.00 20.12 251 ASN B C 1
ATOM 1670 O O . ASN B 1 8 ? 3.285 6.128 137.521 1.00 25.75 251 ASN B O 1
ATOM 1675 N N . GLN B 1 9 ? 5.064 5.876 136.187 1.00 19.16 252 GLN B N 1
ATOM 1676 C CA . GLN B 1 9 ? 4.995 4.423 136.187 1.00 18.82 252 GLN B CA 1
ATOM 1677 C C . GLN B 1 9 ? 6.182 3.867 136.964 1.00 16.64 252 GLN B C 1
ATOM 1678 O O . GLN B 1 9 ? 7.125 4.587 137.313 1.00 16.13 252 GLN B O 1
ATOM 1684 N N . LYS B 1 10 ? 6.124 2.568 137.236 1.00 14.81 253 LYS B N 1
ATOM 1685 C CA . LYS B 1 10 ? 7.149 1.926 138.045 1.00 14.80 253 LYS B CA 1
ATOM 1686 C C . LYS B 1 10 ? 8.463 1.908 137.288 1.00 14.18 253 LYS B C 1
ATOM 1687 O O . LYS B 1 10 ? 8.506 1.669 136.079 1.00 15.56 253 LYS B O 1
ATOM 1693 N N . VAL B 1 11 ? 9.545 2.143 138.015 1.00 13.03 254 VAL B N 1
ATOM 1694 C CA . VAL B 1 11 ? 10.891 2.077 137.456 1.00 11.78 254 VAL B CA 1
ATOM 1695 C C . VAL B 1 11 ? 11.749 1.222 138.368 1.00 11.70 254 VAL B C 1
ATOM 1696 O O . VAL B 1 11 ? 11.520 1.150 139.576 1.00 12.32 254 VAL B O 1
ATOM 1700 N N . ILE B 1 12 ? 12.770 0.595 137.787 1.00 10.70 255 ILE B N 1
ATOM 1701 C CA . ILE B 1 12 ? 13.740 -0.159 138.569 1.00 10.03 255 ILE B CA 1
ATOM 1702 C C . ILE B 1 12 ? 15.057 -0.117 137.807 1.00 10.08 255 ILE B C 1
ATOM 1703 O O . ILE B 1 12 ? 15.076 -0.058 136.575 1.00 10.57 255 ILE B O 1
ATOM 1708 N N . ALA B 1 13 ? 16.161 -0.134 138.546 1.00 9.60 256 ALA B N 1
ATOM 1709 C CA . ALA B 1 13 ? 17.505 -0.067 137.971 1.00 10.04 256 ALA B CA 1
ATOM 1710 C C . ALA B 1 13 ? 18.207 -1.390 138.231 1.00 10.06 256 ALA B C 1
ATOM 1711 O O . ALA B 1 13 ? 18.695 -1.642 139.337 1.00 11.08 256 ALA B O 1
ATOM 1713 N N . LEU B 1 14 ? 18.268 -2.238 137.212 1.00 9.88 257 LEU B N 1
ATOM 1714 C CA A LEU B 1 14 ? 19.090 -3.440 137.274 0.54 11.45 257 LEU B CA 1
ATOM 1715 C CA B LEU B 1 14 ? 19.080 -3.436 137.277 0.46 11.47 257 LEU B CA 1
ATOM 1716 C C . LEU B 1 14 ? 20.522 -3.052 136.956 1.00 10.27 257 LEU B C 1
ATOM 1717 O O . LEU B 1 14 ? 20.780 -2.358 135.966 1.00 11.04 257 LEU B O 1
ATOM 1726 N N . THR B 1 15 ? 21.457 -3.473 137.800 1.00 10.53 258 THR B N 1
ATOM 1727 C CA . THR B 1 15 ? 22.846 -3.091 137.623 1.00 10.23 258 THR B CA 1
ATOM 1728 C C . THR B 1 15 ? 23.734 -4.311 137.730 1.00 9.56 258 THR B C 1
ATOM 1729 O O . THR B 1 15 ? 23.408 -5.290 138.421 1.00 11.07 258 THR B O 1
ATOM 1733 N N . PHE B 1 16 ? 24.863 -4.242 137.020 1.00 10.21 259 PHE B N 1
ATOM 1734 C CA . PHE B 1 16 ? 25.774 -5.365 136.842 1.00 9.54 259 PHE B CA 1
ATOM 1735 C C . PHE B 1 16 ? 27.194 -4.900 137.104 1.00 12.23 259 PHE B C 1
ATOM 1736 O O . PHE B 1 16 ? 27.699 -4.047 136.365 1.00 15.43 259 PHE B O 1
ATOM 1744 N N . SER B 1 17 ? 27.871 -5.523 138.064 1.00 10.33 260 SER B N 1
ATOM 1745 C CA . SER B 1 17 ? 29.249 -5.200 138.412 1.00 9.71 260 SER B CA 1
ATOM 1746 C C . SER B 1 17 ? 30.201 -6.318 138.005 1.00 10.42 260 SER B C 1
ATOM 1747 O O . SER B 1 17 ? 29.874 -7.500 138.112 1.00 11.61 260 SER B O 1
ATOM 1750 N N . ASP B 1 18 ? 31.403 -5.913 137.590 1.00 10.29 261 ASP B N 1
ATOM 1751 C CA . ASP B 1 18 ? 32.635 -6.716 137.477 1.00 11.10 261 ASP B CA 1
ATOM 1752 C C . ASP B 1 18 ? 33.006 -7.110 136.062 1.00 12.19 261 ASP B C 1
ATOM 1753 O O . ASP B 1 18 ? 34.079 -7.685 135.850 1.00 13.69 261 ASP B O 1
ATOM 1758 N N . GLY B 1 19 ? 32.145 -6.849 135.100 1.00 11.99 262 GLY B N 1
ATOM 1759 C CA . GLY B 1 19 ? 32.445 -7.174 133.725 1.00 11.90 262 GLY B CA 1
ATOM 1760 C C . GLY B 1 19 ? 33.271 -6.084 133.073 1.00 12.26 262 GLY B C 1
ATOM 1761 O O . GLY B 1 19 ? 33.736 -5.153 133.729 1.00 12.46 262 GLY B O 1
ATOM 1762 N N . PRO B 1 20 ? 33.445 -6.165 131.755 1.00 11.44 263 PRO B N 1
ATOM 1763 C CA . PRO B 1 20 ? 32.819 -7.171 130.902 1.00 12.74 263 PRO B CA 1
ATOM 1764 C C . PRO B 1 20 ? 33.445 -8.554 130.993 1.00 12.96 263 PRO B C 1
ATOM 1765 O O . PRO B 1 20 ? 34.632 -8.710 131.261 1.00 14.63 263 PRO B O 1
ATOM 1769 N N . ASN B 1 21 ? 32.602 -9.567 130.828 1.00 14.18 264 ASN B N 1
ATOM 1770 C CA . ASN B 1 21 ? 33.033 -10.942 130.593 1.00 15.39 264 ASN B CA 1
ATOM 1771 C C . ASN B 1 21 ? 32.173 -11.416 129.431 1.00 14.60 264 ASN B C 1
ATOM 1772 O O . ASN B 1 21 ? 30.996 -11.751 129.635 1.00 15.08 264 ASN B O 1
ATOM 1777 N N . PRO B 1 22 ? 32.695 -11.428 128.202 1.00 15.71 265 PRO B N 1
ATOM 1778 C CA . PRO B 1 22 ? 31.808 -11.614 127.038 1.00 16.86 265 PRO B CA 1
ATOM 1779 C C . PRO B 1 22 ? 30.785 -12.739 127.145 1.00 16.22 265 PRO B C 1
ATOM 1780 O O . PRO B 1 22 ? 29.605 -12.522 126.835 1.00 17.51 265 PRO B O 1
ATOM 1784 N N . ALA B 1 23 ? 31.189 -13.937 127.577 1.00 17.74 266 ALA B N 1
ATOM 1785 C CA . ALA B 1 23 ? 30.243 -15.047 127.596 1.00 20.40 266 ALA B CA 1
ATOM 1786 C C . ALA B 1 23 ? 28.983 -14.689 128.376 1.00 21.82 266 ALA B C 1
ATOM 1787 O O . ALA B 1 23 ? 27.863 -14.935 127.915 1.00 25.72 266 ALA B O 1
ATOM 1789 N N . THR B 1 24 ? 29.145 -14.078 129.550 1.00 15.79 267 THR B N 1
ATOM 1790 C CA . THR B 1 24 ? 27.998 -13.783 130.399 1.00 14.85 267 THR B CA 1
ATOM 1791 C C . THR B 1 24 ? 27.420 -12.396 130.135 1.00 12.99 267 THR B C 1
ATOM 1792 O O . THR B 1 24 ? 26.205 -12.248 130.060 1.00 13.91 267 THR B O 1
ATOM 1796 N N . THR B 1 25 ? 28.268 -11.387 129.951 1.00 13.33 268 THR B N 1
ATOM 1797 C CA . THR B 1 25 ? 27.769 -10.054 129.638 1.00 13.26 268 THR B CA 1
ATOM 1798 C C . THR B 1 25 ? 26.941 -10.063 128.361 1.00 13.02 268 THR B C 1
ATOM 1799 O O . THR B 1 25 ? 25.899 -9.414 128.285 1.00 13.02 268 THR B O 1
ATOM 1803 N N . ASN B 1 26 ? 27.397 -10.775 127.331 1.00 12.98 269 ASN B N 1
ATOM 1804 C CA . ASN B 1 26 ? 26.654 -10.773 126.074 1.00 14.89 269 ASN B CA 1
ATOM 1805 C C . ASN B 1 26 ? 25.292 -11.442 126.218 1.00 13.30 269 ASN B C 1
ATOM 1806 O O . ASN B 1 26 ? 24.326 -11.022 125.573 1.00 13.47 269 ASN B O 1
ATOM 1811 N N . GLN B 1 27 ? 25.186 -12.466 127.063 1.00 13.65 270 GLN B N 1
ATOM 1812 C CA . GLN B 1 27 ? 23.891 -13.093 127.296 1.00 15.11 270 GLN B CA 1
ATOM 1813 C C . GLN B 1 27 ? 22.941 -12.112 127.964 1.00 14.39 270 GLN B C 1
ATOM 1814 O O . GLN B 1 27 ? 21.764 -12.017 127.602 1.00 14.55 270 GLN B O 1
ATOM 1820 N N . ILE B 1 28 ? 23.444 -11.364 128.950 1.00 13.04 271 ILE B N 1
ATOM 1821 C CA . ILE B 1 28 ? 22.632 -10.365 129.638 1.00 13.25 271 ILE B CA 1
ATOM 1822 C C . ILE B 1 28 ? 22.208 -9.261 128.677 1.00 11.68 271 ILE B C 1
ATOM 1823 O O . ILE B 1 28 ? 21.051 -8.835 128.673 1.00 13.07 271 ILE B O 1
ATOM 1828 N N . LEU B 1 29 ? 23.128 -8.802 127.824 1.00 12.12 272 LEU B N 1
ATOM 1829 C CA . LEU B 1 29 ? 22.753 -7.803 126.827 1.00 12.26 272 LEU B CA 1
ATOM 1830 C C . LEU B 1 29 ? 21.663 -8.331 125.889 1.00 12.70 272 LEU B C 1
ATOM 1831 O O . LEU B 1 29 ? 20.743 -7.592 125.530 1.00 12.87 272 LEU B O 1
ATOM 1836 N N . ASP B 1 30 ? 21.755 -9.606 125.487 1.00 13.54 273 ASP B N 1
ATOM 1837 C CA . ASP B 1 30 ? 20.697 -10.216 124.676 1.00 13.13 273 ASP B CA 1
ATOM 1838 C C . ASP B 1 30 ? 19.355 -10.175 125.395 1.00 14.47 273 ASP B C 1
ATOM 1839 O O . ASP B 1 30 ? 18.323 -9.858 124.792 1.00 14.41 273 ASP B O 1
ATOM 1844 N N . SER B 1 31 ? 19.345 -10.520 126.683 1.00 12.88 274 SER B N 1
ATOM 1845 C CA . SER B 1 31 ? 18.102 -10.523 127.447 1.00 14.13 274 SER B CA 1
ATOM 1846 C C . SER B 1 31 ? 17.501 -9.130 127.531 1.00 12.08 274 SER B C 1
ATOM 1847 O O . SER B 1 31 ? 16.291 -8.946 127.355 1.00 13.65 274 SER B O 1
ATOM 1850 N N . LEU B 1 32 ? 18.334 -8.124 127.814 1.00 12.50 275 LEU B N 1
ATOM 1851 C CA . LEU B 1 32 ? 17.830 -6.759 127.875 1.00 12.52 275 LEU B CA 1
ATOM 1852 C C . LEU B 1 32 ? 17.221 -6.354 126.545 1.00 12.87 275 LEU B C 1
ATOM 1853 O O . LEU B 1 32 ? 16.142 -5.758 126.506 1.00 13.57 275 LEU B O 1
ATOM 1858 N N . LYS B 1 33 ? 17.911 -6.661 125.443 1.00 12.79 276 LYS B N 1
ATOM 1859 C CA . LYS B 1 33 ? 17.407 -6.273 124.127 1.00 15.19 276 LYS B CA 1
ATOM 1860 C C . LYS B 1 33 ? 16.089 -6.985 123.815 1.00 15.61 276 LYS B C 1
ATOM 1861 O O . LYS B 1 33 ? 15.129 -6.357 123.337 1.00 16.96 276 LYS B O 1
ATOM 1867 N N . LYS B 1 34 ? 16.010 -8.277 124.139 1.00 15.13 277 LYS B N 1
ATOM 1868 C CA . LYS B 1 34 ? 14.798 -9.058 123.888 1.00 15.09 277 LYS B CA 1
ATOM 1869 C C . LYS B 1 34 ? 13.588 -8.449 124.581 1.00 16.92 277 LYS B C 1
ATOM 1870 O O . LYS B 1 34 ? 12.498 -8.367 123.996 1.00 18.61 277 LYS B O 1
ATOM 1876 N N . TYR B 1 35 ? 13.754 -8.010 125.829 1.00 14.62 278 TYR B N 1
ATOM 1877 C CA . TYR B 1 35 ? 12.664 -7.458 126.619 1.00 14.59 278 TYR B CA 1
ATOM 1878 C C . TYR B 1 35 ? 12.576 -5.937 126.559 1.00 13.14 278 TYR B C 1
ATOM 1879 O O . TYR B 1 35 ? 11.768 -5.345 127.275 1.00 15.24 278 TYR B O 1
ATOM 1888 N N . LYS B 1 36 ? 13.384 -5.301 125.713 1.00 14.26 279 LYS B N 1
ATOM 1889 C CA . LYS B 1 36 ? 13.355 -3.856 125.503 1.00 14.78 279 LYS B CA 1
ATOM 1890 C C . LYS B 1 36 ? 13.578 -3.087 126.804 1.00 17.26 279 LYS B C 1
ATOM 1891 O O . LYS B 1 36 ? 12.918 -2.089 127.084 1.00 17.54 279 LYS B O 1
ATOM 1897 N N . GLY B 1 37 ? 14.535 -3.567 127.602 1.00 13.35 280 GLY B N 1
ATOM 1898 C CA . GLY B 1 37 ? 14.957 -2.891 128.807 1.00 13.50 280 GLY B CA 1
ATOM 1899 C C . GLY B 1 37 ? 16.417 -2.478 128.713 1.00 12.32 280 GLY B C 1
ATOM 1900 O O . GLY B 1 37 ? 17.150 -2.872 127.806 1.00 13.63 280 GLY B O 1
ATOM 1901 N N . HIS B 1 38 ? 16.821 -1.645 129.669 1.00 11.74 281 HIS B N 1
ATOM 1902 C CA . HIS B 1 38 ? 18.195 -1.183 129.760 1.00 11.47 281 HIS B CA 1
ATOM 1903 C C . HIS B 1 38 ? 18.695 -1.413 131.174 1.00 11.27 281 HIS B C 1
ATOM 1904 O O . HIS B 1 38 ? 17.922 -1.652 132.100 1.00 12.71 281 HIS B O 1
ATOM 1911 N N . ALA B 1 39 ? 20.018 -1.345 131.320 1.00 10.00 282 ALA B N 1
ATOM 1912 C CA . ALA B 1 39 ? 20.664 -1.570 132.598 1.00 8.65 282 ALA B CA 1
ATOM 1913 C C . ALA B 1 39 ? 21.911 -0.703 132.672 1.00 9.93 282 ALA B C 1
ATOM 1914 O O . ALA B 1 39 ? 22.228 0.051 131.746 1.00 10.66 282 ALA B O 1
ATOM 1916 N N . THR B 1 40 ? 22.612 -0.816 133.798 1.00 8.69 283 THR B N 1
ATOM 1917 C CA . THR B 1 40 ? 23.843 -0.067 134.038 1.00 8.68 283 THR B CA 1
ATOM 1918 C C . THR B 1 40 ? 24.917 -1.075 134.385 1.00 9.19 283 THR B C 1
ATOM 1919 O O . THR B 1 40 ? 24.722 -1.911 135.278 1.00 10.31 283 THR B O 1
ATOM 1923 N N . PHE B 1 41 ? 26.034 -1.000 133.677 1.00 8.00 284 PHE B N 1
ATOM 1924 C CA . PHE B 1 41 ? 27.154 -1.917 133.833 1.00 8.84 284 PHE B CA 1
ATOM 1925 C C . PHE B 1 41 ? 28.314 -1.171 134.477 1.00 8.80 284 PHE B C 1
ATOM 1926 O O . PHE B 1 41 ? 28.849 -0.217 133.899 1.00 9.48 284 PHE B O 1
ATOM 1934 N N . PHE B 1 42 ? 28.683 -1.595 135.682 1.00 9.20 285 PHE B N 1
ATOM 1935 C CA . PHE B 1 42 ? 29.798 -1.025 136.424 1.00 8.28 285 PHE B CA 1
ATOM 1936 C C . PHE B 1 42 ? 31.009 -1.881 136.119 1.00 9.40 285 PHE B C 1
ATOM 1937 O O . PHE B 1 42 ? 31.152 -2.998 136.630 1.00 9.44 285 PHE B O 1
ATOM 1945 N N . VAL B 1 43 ? 31.864 -1.360 135.240 1.00 8.85 286 VAL B N 1
ATOM 1946 C CA . VAL B 1 43 ? 32.920 -2.136 134.604 1.00 9.39 286 VAL B CA 1
ATOM 1947 C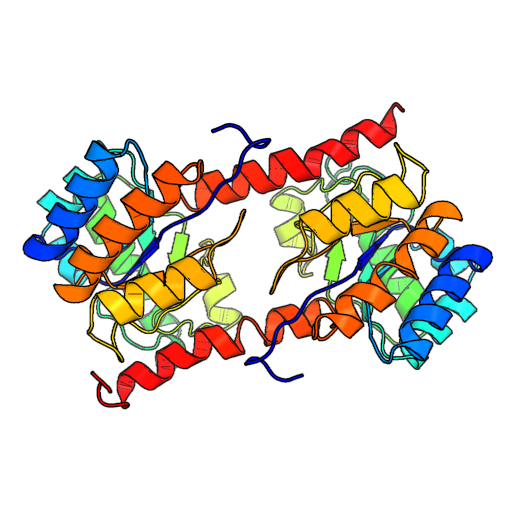 C . VAL B 1 43 ? 34.260 -1.901 135.280 1.00 9.27 286 VAL B C 1
ATOM 1948 O O . VAL B 1 43 ? 34.566 -0.810 135.786 1.00 9.77 286 VAL B O 1
ATOM 1952 N N . LEU B 1 44 ? 35.087 -2.948 135.260 1.00 10.29 287 LEU B N 1
ATOM 1953 C CA . LEU B 1 44 ? 36.481 -2.859 135.688 1.00 9.51 287 LEU B CA 1
ATOM 1954 C C . LEU B 1 44 ? 37.341 -2.398 134.522 1.00 11.17 287 LEU B C 1
ATOM 1955 O O . LEU B 1 44 ? 37.243 -2.943 133.416 1.00 11.22 287 LEU B O 1
ATOM 1960 N N . GLY B 1 45 ? 38.189 -1.403 134.775 1.00 11.17 288 GLY B N 1
ATOM 1961 C CA . GLY B 1 45 ? 39.061 -0.898 133.724 1.00 11.47 288 GLY B CA 1
ATOM 1962 C C . GLY B 1 45 ? 39.931 -1.981 133.113 1.00 11.77 288 GLY B C 1
ATOM 1963 O O . GLY B 1 45 ? 40.114 -2.021 131.891 1.00 13.99 288 GLY B O 1
ATOM 1964 N N . SER B 1 46 ? 40.436 -2.894 133.941 1.00 12.62 289 SER B N 1
ATOM 1965 C CA . SER B 1 46 ? 41.268 -3.979 133.419 1.00 15.26 289 SER B CA 1
ATOM 1966 C C . SER B 1 46 ? 40.492 -4.854 132.439 1.00 17.70 289 SER B C 1
ATOM 1967 O O . SER B 1 46 ? 41.047 -5.315 131.431 1.00 20.61 289 SER B O 1
ATOM 1970 N N . ARG B 1 47 ? 39.205 -5.086 132.706 1.00 14.31 290 ARG B N 1
ATOM 1971 C CA . ARG B 1 47 ? 38.386 -5.916 131.825 1.00 13.50 290 ARG B CA 1
ATOM 1972 C C . ARG B 1 47 ? 37.957 -5.160 130.581 1.00 14.89 290 ARG B C 1
ATOM 1973 O O . ARG B 1 47 ? 37.841 -5.753 129.503 1.00 16.28 290 ARG B O 1
ATOM 1975 N N . VAL B 1 48 ? 37.705 -3.864 130.695 1.00 13.08 291 VAL B N 1
ATOM 1976 C CA . VAL B 1 48 ? 37.443 -3.051 129.512 1.00 14.15 291 VAL B CA 1
ATOM 1977 C C . VAL B 1 48 ? 38.609 -3.142 128.541 1.00 16.36 291 VAL B C 1
ATOM 1978 O O . VAL B 1 48 ? 38.425 -3.238 127.319 1.00 15.62 291 VAL B O 1
ATOM 1982 N N . GLN B 1 49 ? 39.829 -3.094 129.069 1.00 15.73 292 GLN B N 1
ATOM 1983 C CA . GLN B 1 49 ? 41.007 -3.156 128.210 1.00 16.94 292 GLN B CA 1
ATOM 1984 C C . GLN B 1 49 ? 41.056 -4.471 127.444 1.00 20.08 292 GLN B C 1
ATOM 1985 O O . GLN B 1 49 ? 41.429 -4.488 126.261 1.00 21.51 292 GLN B O 1
ATOM 1991 N N . TYR B 1 50 ? 40.678 -5.579 128.100 1.00 16.55 293 TYR B N 1
ATOM 1992 C CA . TYR B 1 50 ? 40.649 -6.889 127.451 1.00 18.49 293 TYR B CA 1
ATOM 1993 C C . TYR B 1 50 ? 39.547 -6.966 126.404 1.00 21.59 293 TYR B C 1
ATOM 1994 O O . TYR B 1 50 ? 39.710 -7.642 125.381 1.00 22.65 293 TYR B O 1
ATOM 2003 N N . TYR B 1 51 ? 38.390 -6.343 126.663 1.00 16.63 294 TYR B N 1
ATOM 2004 C CA . TYR B 1 51 ? 37.164 -6.608 125.905 1.00 15.61 294 TYR B CA 1
ATOM 2005 C C . TYR B 1 51 ? 36.524 -5.312 125.431 1.00 14.37 294 TYR B C 1
ATOM 2006 O O . TYR B 1 51 ? 35.348 -5.038 125.723 1.00 14.69 294 TYR B O 1
ATOM 2015 N N . PRO B 1 52 ? 37.258 -4.494 124.673 1.00 14.44 295 PRO B N 1
ATOM 2016 C CA . PRO B 1 52 ? 36.697 -3.203 124.248 1.00 16.50 295 PRO B CA 1
ATOM 2017 C C . PRO B 1 52 ? 35.421 -3.337 123.437 1.00 14.14 295 PRO B C 1
ATOM 2018 O O . PRO B 1 52 ? 34.536 -2.478 123.517 1.00 14.38 295 PRO B O 1
ATOM 2022 N N . GLU B 1 53 ? 35.306 -4.395 122.636 1.00 15.13 296 GLU B N 1
ATOM 2023 C CA . GLU B 1 53 ? 34.126 -4.566 121.806 1.00 13.79 296 GLU B CA 1
ATOM 2024 C C . GLU B 1 53 ? 32.864 -4.704 122.645 1.00 14.61 296 GLU B C 1
ATOM 2025 O O . GLU B 1 53 ? 31.779 -4.298 122.217 1.00 14.78 296 GLU B O 1
ATOM 2031 N N . THR B 1 54 ? 32.991 -5.270 123.842 1.00 13.00 297 THR B N 1
ATOM 2032 C CA . THR B 1 54 ? 31.825 -5.444 124.689 1.00 12.20 297 THR B CA 1
ATOM 2033 C C . THR B 1 54 ? 31.378 -4.116 125.287 1.00 12.47 297 THR B C 1
ATOM 2034 O O . THR B 1 54 ? 30.177 -3.895 125.454 1.00 12.01 297 THR B O 1
ATOM 2038 N N . LEU B 1 55 ? 32.327 -3.231 125.598 1.00 12.32 298 LEU B N 1
ATOM 2039 C CA . LEU B 1 55 ? 31.979 -1.870 125.999 1.00 11.80 298 LEU B CA 1
ATOM 2040 C C . LEU B 1 55 ? 31.186 -1.179 124.899 1.00 12.25 298 LEU B C 1
ATOM 2041 O O . LEU B 1 55 ? 30.145 -0.565 125.147 1.00 11.33 298 LEU B O 1
ATOM 2046 N N . ILE B 1 56 ? 31.677 -1.263 123.660 1.00 11.75 299 ILE B N 1
ATOM 2047 C CA . ILE B 1 56 ? 30.959 -0.644 122.555 1.00 12.87 299 ILE B CA 1
ATOM 2048 C C . ILE B 1 56 ? 29.546 -1.213 122.439 1.00 12.25 299 ILE B C 1
ATOM 2049 O O . ILE B 1 56 ? 28.576 -0.470 122.252 1.00 12.69 299 ILE B O 1
ATOM 2054 N N . ARG B 1 57 ? 29.404 -2.537 122.543 1.00 12.08 300 ARG B N 1
ATOM 2055 C CA . ARG B 1 57 ? 28.076 -3.120 122.400 1.00 12.56 300 ARG B CA 1
ATOM 2056 C C . ARG B 1 57 ? 27.127 -2.639 123.488 1.00 11.26 300 ARG B C 1
ATOM 2057 O O . ARG B 1 57 ? 25.970 -2.310 123.206 1.00 12.20 300 ARG B O 1
ATOM 2065 N N . MET B 1 58 ? 27.576 -2.606 124.745 1.00 11.26 301 MET B N 1
ATOM 2066 C CA . MET B 1 58 ? 26.638 -2.204 125.788 1.00 11.67 301 MET B CA 1
ATOM 2067 C C . MET B 1 58 ? 26.158 -0.779 125.576 1.00 10.50 301 MET B C 1
ATOM 2068 O O . MET B 1 58 ? 24.979 -0.485 125.777 1.00 10.79 301 MET B O 1
ATOM 2073 N N . LEU B 1 59 ? 27.054 0.112 125.139 1.00 10.01 302 LEU B N 1
ATOM 2074 C CA . LEU B 1 59 ? 26.666 1.493 124.850 1.00 11.21 302 LEU B CA 1
ATOM 2075 C C . LEU B 1 59 ? 25.760 1.581 123.633 1.00 11.00 302 LEU B C 1
ATOM 2076 O O . LEU B 1 59 ? 24.799 2.351 123.621 1.00 11.78 302 LEU B O 1
ATOM 2081 N N . LYS B 1 60 ? 26.072 0.812 122.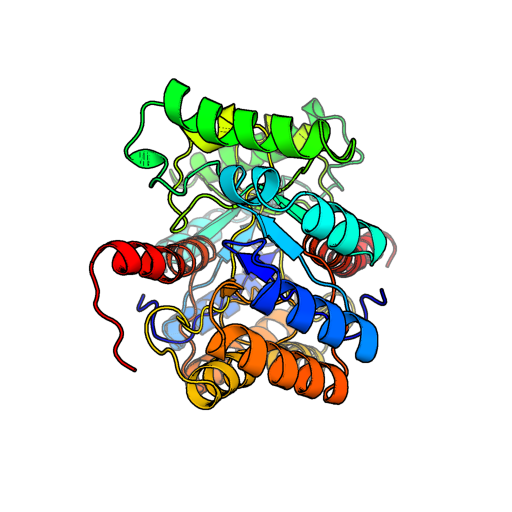592 1.00 11.23 303 LYS B N 1
ATOM 2082 C CA . LYS B 1 60 ? 25.283 0.881 121.369 1.00 11.71 303 LYS B CA 1
ATOM 2083 C C . LYS B 1 60 ? 23.849 0.470 121.628 1.00 11.82 303 LYS B C 1
ATOM 2084 O O . LYS B 1 60 ? 22.926 0.986 120.988 1.00 14.09 303 LYS B O 1
ATOM 2090 N N . GLU B 1 61 ? 23.638 -0.430 122.587 1.00 11.73 304 GLU B N 1
ATOM 2091 C CA . GLU B 1 61 ? 22.316 -0.933 122.896 1.00 12.22 304 GLU B CA 1
ATOM 2092 C C . GLU B 1 61 ? 21.613 -0.134 123.987 1.00 12.93 304 GLU B C 1
ATOM 2093 O O . GLU B 1 61 ? 20.600 -0.597 124.514 1.00 13.89 304 GLU B O 1
ATOM 2099 N N . GLY B 1 62 ? 22.106 1.064 124.314 1.00 12.06 305 GLY B N 1
ATOM 2100 C CA . GLY B 1 62 ? 21.382 1.986 125.156 1.00 11.14 305 GLY B CA 1
ATOM 2101 C C . GLY B 1 62 ? 21.606 1.820 126.640 1.00 10.75 305 GLY B C 1
ATOM 2102 O O . GLY B 1 62 ? 20.882 2.432 127.428 1.00 13.56 305 GLY B O 1
ATOM 2103 N N . ASN B 1 63 ? 22.579 1.026 127.041 1.00 10.29 306 ASN B N 1
ATOM 2104 C CA . ASN B 1 63 ? 22.859 0.826 128.448 1.00 10.44 306 ASN B CA 1
ATOM 2105 C C . ASN B 1 63 ? 23.871 1.857 128.930 1.00 9.89 306 ASN B C 1
ATOM 2106 O O . ASN B 1 63 ? 24.648 2.425 128.158 1.00 12.06 306 ASN B O 1
ATOM 2111 N N . GLU B 1 64 ? 23.834 2.112 130.226 1.00 8.63 307 GLU B N 1
ATOM 2112 C CA . GLU B 1 64 ? 24.758 3.037 130.854 1.00 8.51 307 GLU B CA 1
ATOM 2113 C C . GLU B 1 64 ? 25.970 2.275 131.368 1.00 8.48 307 GLU B C 1
ATOM 2114 O O . GLU B 1 64 ? 25.862 1.120 131.792 1.00 9.16 307 GLU B O 1
ATOM 2120 N N . VAL B 1 65 ? 27.123 2.939 131.339 1.00 9.19 308 VAL B N 1
ATOM 2121 C CA . VAL B 1 65 ? 28.378 2.391 131.838 1.00 8.57 308 VAL B CA 1
ATOM 2122 C C . VAL B 1 65 ? 28.853 3.235 133.003 1.00 8.92 308 VAL B C 1
ATOM 2123 O O . VAL B 1 65 ? 28.986 4.463 132.884 1.00 9.77 308 VAL B O 1
ATOM 2127 N N . GLY B 1 66 ? 29.160 2.558 134.108 1.00 8.13 309 GLY B N 1
ATOM 2128 C CA . GLY B 1 66 ? 29.714 3.189 135.280 1.00 9.14 309 GLY B CA 1
ATOM 2129 C C . GLY B 1 66 ? 31.105 2.648 135.573 1.00 7.90 309 GLY B C 1
ATOM 2130 O O . GLY B 1 66 ? 31.528 1.618 135.040 1.00 9.26 309 GLY B O 1
ATOM 2131 N N . ASN B 1 67 ? 31.816 3.361 136.433 1.00 9.44 310 ASN B N 1
ATOM 2132 C CA . ASN B 1 67 ? 33.205 3.056 136.756 1.00 8.64 310 ASN B CA 1
ATOM 2133 C C . ASN B 1 67 ? 33.260 2.208 138.017 1.00 8.83 310 ASN B C 1
ATOM 2134 O O . ASN B 1 67 ? 32.742 2.619 139.049 1.00 9.93 310 ASN B O 1
ATOM 2139 N N . HIS B 1 68 ? 33.911 1.045 137.940 1.00 8.50 311 HIS B N 1
ATOM 2140 C CA . HIS B 1 68 ? 34.021 0.132 139.080 1.00 8.71 311 HIS B CA 1
ATOM 2141 C C . HIS B 1 68 ? 35.470 -0.075 139.526 1.00 10.03 311 HIS B C 1
ATOM 2142 O O . HIS B 1 68 ? 35.764 -1.100 140.149 1.00 11.09 311 HIS B O 1
ATOM 2149 N N . SER B 1 69 ? 36.361 0.889 139.238 1.00 9.92 312 SER B N 1
ATOM 2150 C CA . SER B 1 69 ? 37.812 0.818 139.479 1.00 9.57 312 SER B CA 1
ATOM 2151 C C . SER B 1 69 ? 38.534 0.030 138.401 1.00 10.85 312 SER B C 1
ATOM 2152 O O . SER B 1 69 ? 37.906 -0.553 137.511 1.00 10.40 312 SER B O 1
ATOM 2155 N N . TRP B 1 70 ? 39.871 0.032 138.474 1.00 11.20 313 TRP B N 1
ATOM 2156 C CA . TRP B 1 70 ? 40.683 -0.683 137.494 1.00 10.91 313 TRP B CA 1
ATOM 2157 C C . TRP B 1 70 ? 40.785 -2.165 137.824 1.00 10.95 313 TRP B C 1
ATOM 2158 O O . TRP B 1 70 ? 40.543 -3.012 136.961 1.00 12.25 313 TRP B O 1
ATOM 2169 N N . SER B 1 71 ? 41.146 -2.497 139.068 1.00 12.63 314 SER B N 1
ATOM 2170 C CA . SER B 1 71 ? 41.467 -3.873 139.450 1.00 13.16 314 SER B CA 1
ATOM 2171 C C . SER B 1 71 ? 40.787 -4.311 140.739 1.00 12.62 314 SER B C 1
ATOM 2172 O O . SER B 1 71 ? 41.197 -5.305 141.340 1.00 14.57 314 SER B O 1
ATOM 2175 N N . HIS B 1 72 ? 39.731 -3.623 141.145 1.00 11.64 315 HIS B N 1
ATOM 2176 C CA . HIS B 1 72 ? 38.856 -4.077 142.219 1.00 11.74 315 HIS B CA 1
ATOM 2177 C C . HIS B 1 72 ? 39.469 -4.074 143.615 1.00 10.56 315 HIS B C 1
ATOM 2178 O O . HIS B 1 72 ? 39.066 -4.907 144.431 1.00 12.06 315 HIS B O 1
ATOM 2185 N N . PRO B 1 73 ? 40.350 -3.148 143.980 1.00 12.53 316 PRO B N 1
ATOM 2186 C CA . PRO B 1 73 ? 40.734 -3.040 145.388 1.00 11.61 316 PRO B CA 1
ATOM 2187 C C . PRO B 1 73 ? 39.631 -2.378 146.197 1.00 12.46 316 PRO B C 1
ATOM 2188 O O . PRO B 1 73 ? 38.809 -1.625 145.682 1.00 13.67 316 PRO B O 1
ATOM 2192 N N . LEU B 1 74 ? 39.644 -2.648 147.501 1.00 12.75 317 LEU B N 1
ATOM 2193 C CA . LEU B 1 74 ? 38.879 -1.843 148.435 1.00 11.74 317 LEU B CA 1
ATOM 2194 C C . LEU B 1 74 ? 39.500 -0.452 148.495 1.00 12.56 317 LEU B C 1
ATOM 2195 O O . LEU B 1 74 ? 40.635 -0.281 148.972 1.00 13.98 317 LEU B O 1
ATOM 2200 N N . LEU B 1 75 ? 38.783 0.546 147.987 1.00 12.08 318 LEU B N 1
ATOM 2201 C CA . LEU B 1 75 ? 39.414 1.842 147.766 1.00 12.10 318 LEU B CA 1
ATOM 2202 C C . LEU B 1 75 ? 39.768 2.541 149.071 1.00 14.22 318 LEU B C 1
ATOM 2203 O O . LEU B 1 75 ? 40.681 3.380 149.097 1.00 14.80 318 LEU B O 1
ATOM 2208 N N . THR B 1 76 ? 39.076 2.223 150.160 1.00 13.94 319 THR B N 1
ATOM 2209 C CA . THR B 1 76 ? 39.355 2.874 151.431 1.00 16.72 319 THR B C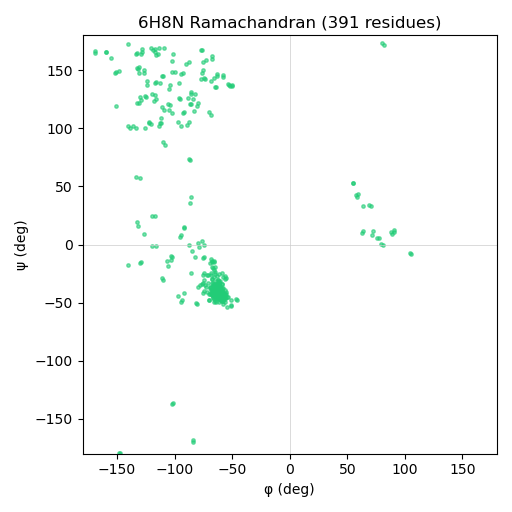A 1
ATOM 2210 C C . THR B 1 76 ? 40.635 2.361 152.068 1.00 17.58 319 THR B C 1
ATOM 2211 O O . THR B 1 76 ? 41.106 2.966 153.037 1.00 20.68 319 THR B O 1
ATOM 2215 N N . ARG B 1 77 ? 41.206 1.280 151.569 1.00 14.94 320 ARG B N 1
ATOM 2216 C CA A ARG B 1 77 ? 42.516 0.818 152.001 0.62 16.95 320 ARG B CA 1
ATOM 2217 C CA B ARG B 1 77 ? 42.518 0.864 152.044 0.38 16.98 320 ARG B CA 1
ATOM 2218 C C . ARG B 1 77 ? 43.649 1.456 151.215 1.00 18.45 320 ARG B C 1
ATOM 2219 O O . ARG B 1 77 ? 44.827 1.176 151.496 1.00 20.50 320 ARG B O 1
ATOM 2234 N N . LEU B 1 78 ? 43.330 2.245 150.207 1.00 13.92 321 LEU B N 1
ATOM 2235 C CA . LEU B 1 78 ? 44.318 2.972 149.434 1.00 13.67 321 LEU B CA 1
ATOM 2236 C C . LEU B 1 78 ? 44.313 4.417 149.899 1.00 14.10 321 LEU B C 1
ATOM 2237 O O . LEU B 1 78 ? 43.344 4.906 150.480 1.00 15.35 321 LEU B O 1
ATOM 2242 N N . SER B 1 79 ? 45.415 5.108 149.646 1.00 13.45 322 SER B N 1
ATOM 2243 C CA . SER B 1 79 ? 45.384 6.542 149.829 1.00 12.45 322 SER B CA 1
ATOM 2244 C C . SER B 1 79 ? 44.470 7.151 148.781 1.00 12.37 322 SER B C 1
ATOM 2245 O O . SER B 1 79 ? 44.158 6.526 147.760 1.00 12.29 322 SER B O 1
ATOM 2248 N N . VAL B 1 80 ? 44.046 8.383 149.031 1.00 12.49 323 VAL B N 1
ATOM 2249 C CA . VAL B 1 80 ? 43.188 9.071 148.069 1.00 13.51 323 VAL B CA 1
ATOM 2250 C C . VAL B 1 80 ? 43.885 9.166 146.718 1.00 15.25 323 VAL B C 1
ATOM 2251 O O . VAL B 1 80 ? 43.246 9.040 145.665 1.00 14.86 323 VAL B O 1
ATOM 2255 N N . LYS B 1 81 ? 45.209 9.379 146.713 1.00 12.80 324 LYS B N 1
ATOM 2256 C CA . LYS B 1 81 ? 45.921 9.459 145.443 1.00 12.29 324 LYS B CA 1
ATOM 2257 C C . LYS B 1 81 ? 45.880 8.131 144.696 1.00 12.49 324 LYS B C 1
ATOM 2258 O O . LYS B 1 81 ? 45.646 8.103 143.479 1.00 13.15 324 LYS B O 1
ATOM 2264 N N . GLU B 1 82 ? 46.112 7.024 145.395 1.00 11.00 325 GLU B N 1
ATOM 2265 C CA . GLU B 1 82 ? 46.082 5.705 144.762 1.00 13.49 325 GLU B CA 1
ATOM 2266 C C . GLU B 1 82 ? 44.681 5.353 144.288 1.00 12.63 325 GLU B C 1
ATOM 2267 O O . GLU B 1 82 ? 44.515 4.785 143.200 1.00 13.16 325 GLU B O 1
ATOM 2273 N N . ALA B 1 83 ? 43.668 5.697 145.079 1.00 10.80 326 ALA B N 1
ATOM 2274 C CA . ALA B 1 83 ? 42.295 5.415 144.679 1.00 11.40 326 ALA B CA 1
ATOM 2275 C C . ALA B 1 83 ? 41.899 6.243 143.471 1.00 13.41 326 ALA B C 1
ATOM 2276 O O . ALA B 1 83 ? 41.224 5.734 142.564 1.00 12.49 326 ALA B O 1
ATOM 2278 N N . LEU B 1 84 ? 42.295 7.518 143.431 1.00 12.88 327 LEU B N 1
ATOM 2279 C CA . LEU B 1 84 ? 42.004 8.333 142.258 1.00 12.87 327 LEU B CA 1
ATOM 2280 C C . LEU B 1 84 ? 42.668 7.770 141.014 1.00 14.41 327 LEU B C 1
ATOM 2281 O O . LEU B 1 84 ? 42.097 7.839 139.917 1.00 14.48 327 LEU B O 1
ATOM 2286 N N . LYS B 1 85 ? 43.867 7.204 141.147 1.00 12.92 328 LYS B N 1
ATOM 2287 C CA . LYS B 1 85 ? 44.491 6.594 139.979 1.00 13.21 328 LYS B CA 1
ATOM 2288 C C . LYS B 1 85 ? 43.667 5.406 139.465 1.00 13.33 328 LYS B C 1
ATOM 2289 O O . LYS B 1 85 ? 43.502 5.237 138.250 1.00 13.36 328 LYS B O 1
ATOM 2295 N N . GLN B 1 86 ? 43.154 4.567 140.372 1.00 12.64 329 GLN B N 1
ATOM 2296 C CA . GLN B 1 86 ? 42.260 3.479 139.962 1.00 11.57 329 GLN B CA 1
ATOM 2297 C C . GLN B 1 86 ? 41.059 4.011 139.183 1.00 12.22 329 GLN B C 1
ATOM 2298 O O . GLN B 1 86 ? 40.692 3.473 138.127 1.00 12.30 329 GLN B O 1
ATOM 2304 N N . ILE B 1 87 ? 40.434 5.063 139.699 1.00 10.15 330 ILE B N 1
ATOM 2305 C CA . ILE B 1 87 ? 39.229 5.613 139.086 1.00 10.81 330 ILE B CA 1
ATOM 2306 C C . ILE B 1 87 ? 39.567 6.285 137.764 1.00 11.35 330 ILE B C 1
ATOM 2307 O O . ILE B 1 87 ? 38.920 6.032 136.735 1.00 10.96 330 ILE B O 1
ATOM 2312 N N . ASN B 1 88 ? 40.610 7.127 137.762 1.00 11.73 331 ASN B N 1
ATOM 2313 C CA . ASN B 1 88 ? 40.963 7.884 136.564 1.00 12.69 331 ASN B CA 1
ATOM 2314 C C . ASN B 1 88 ? 41.496 6.987 135.456 1.00 12.67 331 ASN B C 1
ATOM 2315 O O . ASN B 1 88 ? 41.202 7.225 134.277 1.00 12.58 331 ASN B O 1
ATOM 2320 N N . ASP B 1 89 ? 42.258 5.945 135.796 1.00 12.16 332 ASP B N 1
ATOM 2321 C CA . ASP B 1 89 ? 42.730 5.011 134.771 1.00 12.44 332 ASP B CA 1
ATOM 2322 C C . ASP B 1 89 ? 41.548 4.341 134.083 1.00 12.33 332 ASP B C 1
ATOM 2323 O O . ASP B 1 89 ? 41.597 4.043 132.884 1.00 12.32 332 ASP B O 1
ATOM 2328 N N . THR B 1 90 ? 40.482 4.086 134.840 1.00 10.97 333 THR B N 1
ATOM 2329 C CA . THR B 1 90 ? 39.291 3.448 134.295 1.00 10.49 333 THR B CA 1
ATOM 2330 C C . THR B 1 90 ? 38.486 4.426 133.449 1.00 10.62 333 THR B C 1
ATOM 2331 O O . THR B 1 90 ? 38.037 4.060 132.354 1.00 11.22 333 THR B O 1
ATOM 2335 N N . GLN B 1 91 ? 38.330 5.681 133.896 1.00 9.94 334 GLN B N 1
ATOM 2336 C CA . GLN B 1 91 ? 37.748 6.708 133.031 1.00 9.97 334 GLN B CA 1
ATOM 2337 C C . GLN B 1 91 ? 38.503 6.779 131.720 1.00 11.22 334 GLN B C 1
ATOM 2338 O O . GLN B 1 91 ? 37.907 6.840 130.638 1.00 12.11 334 GLN B O 1
ATOM 2344 N N . ASP B 1 92 ? 39.830 6.768 131.800 1.00 11.67 335 ASP B N 1
ATOM 2345 C CA . ASP B 1 92 ? 40.654 6.994 130.620 1.00 11.76 335 ASP B CA 1
ATOM 2346 C C . ASP B 1 92 ? 40.463 5.891 129.598 1.00 12.64 335 ASP B C 1
ATOM 2347 O O . ASP B 1 92 ? 40.348 6.169 128.401 1.00 13.90 335 ASP B O 1
ATOM 2352 N N . ILE B 1 93 ? 40.474 4.628 130.027 1.00 11.93 336 ILE B N 1
ATOM 2353 C CA . ILE B 1 93 ? 40.363 3.542 129.054 1.00 12.88 336 ILE B CA 1
ATOM 2354 C C . ILE B 1 93 ? 38.982 3.542 128.416 1.00 12.71 336 ILE B C 1
ATOM 2355 O O . ILE B 1 93 ? 38.843 3.342 127.201 1.00 13.03 336 ILE B O 1
ATOM 2360 N N . ILE B 1 94 ? 37.939 3.810 129.201 1.00 11.23 337 ILE B N 1
ATOM 2361 C CA . ILE B 1 94 ? 36.600 3.880 128.629 1.00 11.46 337 ILE B CA 1
ATOM 2362 C C . ILE B 1 94 ? 36.529 4.998 127.598 1.00 12.62 337 ILE B C 1
ATOM 2363 O O . ILE B 1 94 ? 35.980 4.815 126.500 1.00 12.46 337 ILE B O 1
ATOM 2368 N N . GLU B 1 95 ? 37.081 6.167 127.927 1.00 11.61 338 GLU B N 1
ATOM 2369 C CA . GLU B 1 95 ? 37.080 7.304 127.000 1.00 12.14 338 GLU B CA 1
ATOM 2370 C C . GLU B 1 95 ? 37.881 6.997 125.737 1.00 13.39 338 GLU B C 1
ATOM 2371 O O . GLU B 1 95 ? 37.445 7.345 124.631 1.00 13.88 338 GLU B O 1
ATOM 2377 N N . LYS B 1 96 ? 39.031 6.343 125.873 1.00 12.52 339 LYS B N 1
ATOM 2378 C CA . LYS B 1 96 ? 39.873 6.053 124.709 1.00 14.05 339 LYS B CA 1
ATOM 2379 C C . LYS B 1 96 ? 39.160 5.125 123.733 1.00 16.94 339 LYS B C 1
ATOM 2380 O O . LYS B 1 96 ? 39.298 5.269 122.509 1.00 17.34 339 LYS B O 1
ATOM 2382 N N . ILE B 1 97 ? 38.398 4.164 124.254 1.00 12.96 340 ILE B N 1
ATOM 2383 C CA A ILE B 1 97 ? 37.719 3.189 123.408 0.46 12.91 340 ILE B CA 1
ATOM 2384 C CA B ILE B 1 97 ? 37.725 3.189 123.406 0.54 12.88 340 ILE B CA 1
ATOM 2385 C C . ILE B 1 97 ? 36.475 3.782 122.771 1.00 12.07 340 ILE B C 1
ATOM 2386 O O . ILE B 1 97 ? 36.163 3.491 121.611 1.00 12.53 340 ILE B O 1
ATOM 2395 N N . SER B 1 98 ? 35.746 4.629 123.501 1.00 11.82 341 SER B N 1
ATOM 2396 C CA . SER B 1 98 ? 34.360 4.934 123.172 1.00 10.93 341 SER B CA 1
ATOM 2397 C C . SER B 1 98 ? 33.997 6.408 123.103 1.00 11.11 341 SER B C 1
ATOM 2398 O O . SER B 1 98 ? 32.911 6.722 122.610 1.00 11.93 341 SER B O 1
ATOM 2401 N N . GLY B 1 99 ? 34.811 7.311 123.629 1.00 10.35 342 GLY B N 1
ATOM 2402 C CA . GLY B 1 99 ? 34.409 8.697 123.725 1.00 12.86 342 GLY B CA 1
ATOM 2403 C C . GLY B 1 99 ? 33.357 8.983 124.776 1.00 12.98 342 GLY B C 1
ATOM 2404 O O . GLY B 1 99 ? 32.799 10.081 124.803 1.00 13.41 342 GLY B O 1
ATOM 2405 N N . TYR B 1 100 ? 33.080 8.022 125.655 1.00 12.45 343 TYR B N 1
ATOM 2406 C CA . TYR B 1 100 ? 32.055 8.127 126.693 1.00 11.09 343 TYR B CA 1
ATOM 2407 C C . TYR B 1 100 ? 32.750 8.343 128.022 1.00 11.93 343 TYR B C 1
ATOM 2408 O O . TYR B 1 100 ? 33.722 7.659 128.332 1.00 13.25 343 TYR B O 1
ATOM 2417 N N . ARG B 1 101 ? 32.245 9.296 128.792 1.00 13.24 344 ARG B N 1
ATOM 2418 C CA . ARG B 1 101 ? 32.788 9.595 130.111 1.00 13.69 344 ARG B CA 1
ATOM 2419 C C . ARG B 1 101 ? 31.760 9.188 131.155 1.00 11.51 344 ARG B C 1
ATOM 2420 O O . ARG B 1 101 ? 30.700 9.828 131.258 1.00 13.07 344 ARG B O 1
ATOM 2424 N N . PRO B 1 102 ? 31.996 8.119 131.915 1.00 11.03 345 PRO B N 1
ATOM 2425 C CA . PRO B 1 102 ? 31.040 7.764 132.972 1.00 11.38 345 PRO B CA 1
ATOM 2426 C C . PRO B 1 102 ? 30.846 8.904 133.957 1.00 11.86 345 PRO B C 1
ATOM 2427 O O . PRO B 1 102 ? 31.786 9.617 134.298 1.00 11.71 345 PRO B O 1
ATOM 2431 N N . THR B 1 103 ? 29.616 9.042 134.431 1.00 10.59 346 THR B N 1
ATOM 2432 C CA . THR B 1 103 ? 29.277 9.976 135.488 1.00 10.82 346 THR B CA 1
ATOM 2433 C C . THR B 1 103 ? 29.089 9.279 136.823 1.00 11.30 346 THR B C 1
ATOM 2434 O O . THR B 1 103 ? 29.081 9.947 137.865 1.00 14.21 346 THR B O 1
ATOM 2438 N N . LEU B 1 104 ? 28.979 7.960 136.828 1.00 9.45 347 LEU B N 1
ATOM 2439 C CA . LEU B 1 104 ? 28.708 7.183 138.027 1.00 9.10 347 LEU B CA 1
ATOM 2440 C C . LEU B 1 104 ? 29.912 6.328 138.381 1.00 9.43 347 LEU B C 1
ATOM 2441 O O . LEU B 1 104 ? 30.531 5.709 137.506 1.00 9.75 347 LEU B O 1
ATOM 2446 N N . VAL B 1 105 ? 30.210 6.254 139.671 1.00 9.46 348 VAL B N 1
ATOM 2447 C CA . VAL B 1 105 ? 31.240 5.377 140.197 1.00 10.44 348 VAL B CA 1
ATOM 2448 C C . VAL B 1 105 ? 30.630 4.475 141.257 1.00 9.17 348 VAL B C 1
ATOM 2449 O O . VAL B 1 105 ? 29.809 4.913 142.072 1.00 10.20 348 VAL B O 1
ATOM 2453 N N . ARG B 1 106 ? 31.001 3.202 141.216 1.00 9.57 349 ARG B N 1
ATOM 2454 C CA . ARG B 1 106 ? 30.576 2.234 142.230 1.00 10.31 349 ARG B CA 1
ATOM 2455 C C . ARG B 1 106 ? 31.833 1.677 142.887 1.00 10.20 349 ARG B C 1
ATOM 2456 O O . ARG B 1 106 ? 32.531 0.836 142.299 1.00 10.53 349 ARG B O 1
ATOM 2464 N N . PRO B 1 107 ? 32.175 2.102 144.095 1.00 11.11 350 PRO B N 1
ATOM 2465 C CA . PRO B 1 107 ? 33.387 1.609 144.738 1.00 12.24 350 PRO B CA 1
ATOM 2466 C C . PRO B 1 107 ? 33.284 0.121 145.033 1.00 10.95 350 PRO B C 1
ATOM 2467 O O . PRO B 1 107 ? 32.253 -0.334 145.550 1.00 11.32 350 PRO B O 1
ATOM 2471 N N . PRO B 1 108 ? 34.332 -0.655 144.751 1.00 10.44 351 PRO B N 1
ATOM 2472 C CA . PRO B 1 108 ? 34.326 -2.088 145.086 1.00 11.00 351 PRO B CA 1
ATOM 2473 C C . PRO B 1 108 ? 33.922 -2.338 146.530 1.00 11.57 351 PRO B C 1
ATOM 2474 O O . PRO B 1 108 ? 34.365 -1.660 147.460 1.00 11.25 351 PRO B O 1
ATOM 2478 N N . TYR B 1 109 ? 33.069 -3.336 146.718 1.00 10.16 352 TYR B N 1
ATOM 2479 C CA . TYR B 1 109 ? 32.586 -3.788 148.020 1.00 10.12 352 TYR B CA 1
ATOM 2480 C C . TYR B 1 109 ? 31.768 -2.729 148.751 1.00 13.22 352 TYR B C 1
ATOM 2481 O O . TYR B 1 109 ? 31.450 -2.906 149.935 1.00 13.52 352 TYR B O 1
ATOM 2490 N N . GLY B 1 110 ? 31.384 -1.640 148.077 1.00 10.87 353 GLY B N 1
ATOM 2491 C CA . GLY B 1 110 ? 30.690 -0.546 148.716 1.00 12.37 353 GLY B CA 1
ATOM 2492 C C . GLY B 1 110 ? 31.568 0.386 149.529 1.00 11.93 353 GLY B C 1
ATOM 2493 O O . GLY B 1 110 ? 31.044 1.298 150.174 1.00 14.19 353 GLY B O 1
ATOM 2494 N N . GLY B 1 111 ? 32.879 0.204 149.493 1.00 12.58 354 GLY B N 1
ATOM 2495 C CA . GLY B 1 111 ? 33.765 0.926 150.398 1.00 12.61 354 GLY B CA 1
ATOM 2496 C C . GLY B 1 111 ? 34.121 2.317 149.923 1.00 12.21 354 GLY B C 1
ATOM 2497 O O . GLY B 1 111 ? 34.803 2.474 148.906 1.00 13.38 354 GLY B O 1
ATOM 2498 N N . ILE B 1 112 ? 33.692 3.338 150.659 1.00 14.02 355 ILE B N 1
ATOM 2499 C CA . ILE B 1 112 ? 33.937 4.720 150.277 1.00 15.77 355 ILE B CA 1
ATOM 2500 C C . ILE B 1 112 ? 34.077 5.543 151.550 1.00 15.93 355 ILE B C 1
ATOM 2501 O O . ILE B 1 112 ? 33.505 5.211 152.591 1.00 18.91 355 ILE B O 1
ATOM 2506 N N . ASN B 1 113 ? 34.887 6.593 151.478 1.00 18.10 356 ASN B N 1
ATOM 2507 C CA . ASN B 1 113 ? 34.989 7.567 152.559 1.00 19.65 356 ASN B CA 1
ATOM 2508 C C . ASN B 1 113 ? 34.808 8.972 152.001 1.00 19.85 356 ASN B C 1
ATOM 2509 O O . ASN B 1 113 ? 34.806 9.197 150.785 1.00 18.04 356 ASN B O 1
ATOM 2514 N N . ASP B 1 114 ? 34.631 9.926 152.920 1.00 20.56 357 ASP B N 1
ATOM 2515 C CA . ASP B 1 114 ? 34.325 11.289 152.510 1.00 20.92 357 ASP B CA 1
ATOM 2516 C C . ASP B 1 114 ? 35.493 11.933 151.788 1.00 19.45 357 ASP B C 1
ATOM 2517 O O . ASP B 1 114 ? 35.278 12.738 150.872 1.00 20.64 357 ASP B O 1
ATOM 2522 N N . GLU B 1 115 ? 36.727 11.587 152.161 1.00 18.42 358 GLU B N 1
ATOM 2523 C CA . GLU B 1 115 ? 37.882 12.126 151.446 1.00 20.07 358 GLU B CA 1
ATOM 2524 C C . GLU B 1 115 ? 37.816 11.766 149.968 1.00 19.89 358 GLU B C 1
ATOM 2525 O O . GLU B 1 115 ? 37.974 12.633 149.098 1.00 22.40 358 GLU B O 1
ATOM 2531 N N . LEU B 1 116 ? 37.562 10.490 149.653 1.00 18.49 359 LEU B N 1
ATOM 2532 C CA . LEU B 1 116 ? 37.510 10.112 148.246 1.00 17.29 359 LEU B CA 1
ATOM 2533 C C . LEU B 1 116 ? 36.316 10.747 147.539 1.00 19.65 359 LEU B C 1
ATOM 2534 O O . LEU B 1 116 ? 36.459 11.247 146.417 1.00 22.37 359 LEU B O 1
ATOM 2539 N N . ARG B 1 117 ? 35.136 10.747 148.172 1.00 18.73 360 ARG B N 1
ATOM 2540 C CA . ARG B 1 117 ? 33.982 11.423 147.582 1.00 19.24 360 ARG B CA 1
ATOM 2541 C C . ARG B 1 117 ? 34.319 12.850 147.180 1.00 23.79 360 ARG B C 1
ATOM 2542 O O . ARG B 1 117 ? 33.997 13.293 146.071 1.00 24.26 360 ARG B O 1
ATOM 2550 N N . SER B 1 118 ? 34.962 13.595 148.079 1.00 22.52 361 SER B N 1
ATOM 2551 C CA . SER B 1 118 ? 35.239 15.003 147.809 1.00 28.04 361 SER B CA 1
ATOM 2552 C C . SER B 1 118 ? 36.227 15.204 146.667 1.00 30.62 361 SER B C 1
ATOM 2553 O O . SER B 1 118 ? 36.275 16.298 146.093 1.00 33.91 361 SER B O 1
ATOM 2556 N N . GLN B 1 119 ? 37.021 14.185 146.326 1.00 21.43 362 GLN B N 1
ATOM 2557 C CA . GLN B 1 119 ? 38.007 14.307 145.267 1.00 25.36 362 GLN B CA 1
ATOM 2558 C C . GLN B 1 119 ? 37.624 13.587 143.988 1.00 27.96 362 GLN B C 1
ATOM 2559 O O . GLN B 1 119 ? 38.199 13.888 142.940 1.00 28.03 362 GLN B O 1
ATOM 2565 N N . MET B 1 120 ? 36.686 12.639 144.048 1.00 33.11 363 MET B N 1
ATOM 2566 C CA . MET B 1 120 ? 36.380 11.820 142.879 1.00 33.29 363 MET B CA 1
ATOM 2567 C C . MET B 1 120 ? 35.626 12.624 141.832 1.00 27.81 363 MET B C 1
ATOM 2568 O O . MET B 1 120 ? 35.830 12.429 140.629 1.00 36.29 363 MET B O 1
ATOM 2573 N N . LYS B 1 121 ? 34.742 13.517 142.263 1.00 29.02 364 LYS B N 1
ATOM 2574 C CA . LYS B 1 121 ? 33.975 14.352 141.342 1.00 31.37 364 LYS B CA 1
ATOM 2575 C C . LYS B 1 121 ? 33.061 13.518 140.450 1.00 34.89 364 LYS B C 1
ATOM 2576 O O . LYS B 1 121 ? 32.822 13.857 139.291 1.00 38.71 364 LYS B O 1
ATOM 2578 N N . MET B 1 122 ? 32.554 12.418 140.991 1.00 28.34 365 MET B N 1
ATOM 2579 C CA . MET B 1 122 ? 31.588 11.580 140.308 1.00 21.82 365 MET B CA 1
ATOM 2580 C C . MET B 1 122 ? 30.462 11.277 141.280 1.00 15.14 365 MET B C 1
ATOM 2581 O O . MET B 1 122 ? 30.597 11.469 142.487 1.00 20.41 365 MET B O 1
ATOM 2586 N N . ASP B 1 123 ? 29.348 10.799 140.746 1.00 13.57 366 ASP B N 1
ATOM 2587 C CA A ASP B 1 123 ? 28.213 10.426 141.573 0.49 14.28 366 ASP B CA 1
ATOM 2588 C CA B ASP B 1 123 ? 28.183 10.415 141.529 0.51 14.38 366 ASP B CA 1
ATOM 2589 C C . ASP B 1 123 ? 28.358 8.970 141.991 1.00 12.94 366 ASP B C 1
ATOM 2590 O O . ASP B 1 123 ? 28.570 8.086 141.161 1.00 14.35 366 ASP B O 1
ATOM 2599 N N . VAL B 1 124 ? 28.267 8.725 143.293 1.00 12.72 367 VAL B N 1
ATOM 2600 C CA . VAL B 1 124 ? 28.464 7.387 143.837 1.00 11.30 367 VAL B CA 1
ATOM 2601 C C . VAL B 1 124 ? 27.153 6.622 143.726 1.00 13.38 367 VAL B C 1
ATOM 2602 O O . VAL B 1 124 ? 26.114 7.075 144.217 1.00 16.34 367 VAL B O 1
ATOM 2606 N N . ALA B 1 125 ? 27.192 5.455 143.100 1.00 10.44 368 ALA B N 1
ATOM 2607 C CA . ALA B 1 125 ? 25.997 4.666 142.828 1.00 10.73 368 ALA B CA 1
ATOM 2608 C C . ALA B 1 125 ? 26.159 3.299 143.464 1.00 11.06 368 ALA B C 1
ATOM 2609 O O . ALA B 1 125 ? 26.899 2.450 142.947 1.00 12.67 368 ALA B O 1
ATOM 2611 N N . LEU B 1 126 ? 25.450 3.090 144.574 1.00 11.67 369 LEU B N 1
ATOM 2612 C CA . LEU B 1 126 ? 25.474 1.807 145.261 1.00 12.01 369 LEU B CA 1
ATOM 2613 C C . LEU B 1 126 ? 24.201 1.035 144.911 1.00 11.13 369 LEU B C 1
ATOM 2614 O O . LEU B 1 126 ? 23.824 0.998 143.731 1.00 12.38 369 LEU B O 1
ATOM 2619 N N . TRP B 1 127 ? 23.545 0.396 145.883 1.00 10.21 370 TRP B N 1
ATOM 2620 C CA . TRP B 1 127 ? 22.436 -0.495 145.559 1.00 10.82 370 TRP B CA 1
ATOM 2621 C C . TRP B 1 127 ? 21.560 -0.682 146.786 1.00 10.31 370 TRP B C 1
ATOM 2622 O O . TRP B 1 127 ? 21.964 -0.395 147.911 1.00 11.26 370 TRP B O 1
ATOM 2633 N N . ASP B 1 128 ? 20.360 -1.219 146.538 1.00 10.61 371 ASP B N 1
ATOM 2634 C CA . ASP B 1 128 ? 19.368 -1.515 147.568 1.00 10.83 371 ASP B CA 1
ATOM 2635 C C . ASP B 1 128 ? 19.161 -2.996 147.779 1.00 11.45 371 ASP B C 1
ATOM 2636 O O . ASP B 1 128 ? 18.763 -3.404 148.875 1.00 13.06 371 ASP B O 1
ATOM 2641 N N . VAL B 1 129 ? 19.360 -3.801 146.749 1.00 10.45 372 VAL B N 1
ATOM 2642 C CA . VAL B 1 129 ? 19.026 -5.218 146.756 1.00 11.32 372 VAL B CA 1
ATOM 2643 C C . VAL B 1 129 ? 20.242 -5.973 146.256 1.00 11.30 372 VAL B C 1
ATOM 2644 O O . VAL B 1 129 ? 20.743 -5.685 145.166 1.00 12.77 372 VAL B O 1
ATOM 2648 N N . ASP B 1 130 ? 20.690 -6.954 147.032 1.00 11.33 373 ASP B N 1
ATOM 2649 C CA . ASP B 1 130 ? 21.908 -7.701 146.738 1.00 10.71 373 ASP B CA 1
ATOM 2650 C C . ASP B 1 130 ? 21.634 -9.165 147.051 1.00 11.39 373 ASP B C 1
ATOM 2651 O O . ASP B 1 130 ? 21.672 -9.569 148.224 1.00 13.04 373 ASP B O 1
ATOM 2656 N N . PRO B 1 131 ? 21.358 -9.986 146.037 1.00 10.81 374 PRO B N 1
ATOM 2657 C CA . PRO B 1 131 ? 21.107 -11.413 146.277 1.00 12.23 374 PRO B CA 1
ATOM 2658 C C . PRO B 1 131 ? 22.357 -12.221 146.584 1.00 13.45 374 PRO B C 1
ATOM 2659 O O . PRO B 1 131 ? 22.250 -13.439 146.785 1.00 15.02 374 PRO B O 1
ATOM 2663 N N . GLU B 1 132 ? 23.537 -11.597 146.610 1.00 12.77 375 GLU B N 1
ATOM 2664 C CA . GLU B 1 132 ? 24.804 -12.281 146.872 1.00 13.07 375 GLU B CA 1
ATOM 2665 C C . GLU B 1 132 ? 25.020 -13.441 145.909 1.00 13.39 375 GLU B C 1
ATOM 2666 O O . GLU B 1 132 ? 25.299 -14.577 146.303 1.00 13.51 375 GLU B O 1
ATOM 2672 N N . ASP B 1 133 ? 24.918 -13.135 144.617 1.00 12.47 376 ASP B N 1
ATOM 2673 C CA . ASP B 1 133 ? 25.002 -14.155 143.583 1.00 13.23 376 ASP B CA 1
ATOM 2674 C C . ASP B 1 133 ? 26.401 -14.738 143.459 1.00 14.13 376 ASP B C 1
ATOM 2675 O O . ASP B 1 133 ? 26.564 -15.786 142.830 1.00 15.56 376 ASP B O 1
ATOM 2680 N N . TRP B 1 134 ? 27.417 -14.075 144.022 1.00 13.99 377 TRP B N 1
ATOM 2681 C CA . TRP B 1 134 ? 28.769 -14.624 144.057 1.00 17.01 377 TRP B CA 1
ATOM 2682 C C . TRP B 1 134 ? 28.883 -15.731 145.090 1.00 17.08 377 TRP B C 1
ATOM 2683 O O . TRP B 1 134 ? 29.775 -16.590 144.977 1.00 17.20 377 TRP B O 1
ATOM 2694 N N . LYS B 1 135 ? 28.015 -15.715 146.096 1.00 13.51 378 LYS B N 1
ATOM 2695 C CA . LYS B 1 135 ? 28.038 -16.639 147.222 1.00 14.92 378 LYS B CA 1
ATOM 2696 C C . LYS B 1 135 ? 27.115 -17.820 146.967 1.00 17.36 378 LYS B C 1
ATOM 2697 O O . LYS B 1 135 ? 27.514 -18.981 147.126 1.00 17.89 378 LYS B O 1
ATOM 2703 N N . ASP B 1 136 ? 25.885 -17.542 146.558 1.00 15.54 379 ASP B N 1
ATOM 2704 C CA . ASP B 1 136 ? 24.889 -18.571 146.266 1.00 15.59 379 ASP B CA 1
ATOM 2705 C C . ASP B 1 136 ? 24.680 -18.580 144.755 1.00 13.54 379 ASP B C 1
ATOM 2706 O O . ASP B 1 136 ? 23.830 -17.861 144.223 1.00 15.12 379 ASP B O 1
ATOM 2711 N N . ARG B 1 137 ? 25.494 -19.375 144.064 1.00 14.87 380 ARG B N 1
ATOM 2712 C CA . ARG B 1 137 ? 25.525 -19.414 142.604 1.00 15.10 380 ARG B CA 1
ATOM 2713 C C . ARG B 1 137 ? 24.482 -20.425 142.139 1.00 16.68 380 ARG B C 1
ATOM 2714 O O . ARG B 1 137 ? 24.773 -21.544 141.692 1.00 19.03 380 ARG B O 1
ATOM 2722 N N . ASN B 1 138 ? 23.241 -19.987 142.271 1.00 15.81 381 ASN B N 1
ATOM 2723 C CA A ASN B 1 138 ? 22.092 -20.837 141.996 0.52 16.42 381 ASN B CA 1
ATOM 2724 C CA B ASN B 1 138 ? 22.057 -20.828 142.095 0.48 16.36 381 ASN B CA 1
ATOM 2725 C C . ASN B 1 138 ? 21.003 -19.948 141.432 1.00 15.77 381 ASN B C 1
ATOM 2726 O O . ASN B 1 138 ? 20.550 -18.994 142.068 1.00 15.31 381 ASN B O 1
ATOM 2735 N N . LYS B 1 139 ? 20.616 -20.254 140.191 1.00 17.90 382 LYS B N 1
ATOM 2736 C CA . LYS B 1 139 ? 19.664 -19.407 139.472 1.00 16.54 382 LYS B CA 1
ATOM 2737 C C . LYS B 1 139 ? 18.416 -19.135 140.298 1.00 17.26 382 LYS B C 1
ATOM 2738 O O . LYS B 1 139 ? 17.990 -17.984 140.459 1.00 15.66 382 LYS B O 1
ATOM 2744 N N . LYS B 1 140 ? 17.789 -20.186 140.817 1.00 17.31 383 LYS B N 1
ATOM 2745 C CA . LYS B 1 140 ? 16.522 -19.990 141.498 1.00 16.18 383 LYS B CA 1
ATOM 2746 C C . LYS B 1 140 ? 16.684 -19.143 142.755 1.00 16.54 383 LYS B C 1
ATOM 2747 O O . LYS B 1 140 ? 15.845 -18.285 143.047 1.00 17.49 383 LYS B O 1
ATOM 2753 N N . THR B 1 141 ? 17.763 -19.361 143.515 1.00 16.85 384 THR B N 1
ATOM 2754 C CA . THR B 1 141 ? 17.982 -18.561 144.717 1.00 16.63 384 THR B CA 1
ATOM 2755 C C . THR B 1 141 ? 18.120 -17.085 144.363 1.00 13.83 384 THR B C 1
ATOM 2756 O O . THR B 1 141 ? 17.558 -16.215 145.037 1.00 16.29 384 THR B O 1
ATOM 2760 N N . ILE B 1 142 ? 18.869 -16.798 143.305 1.00 13.51 385 ILE B N 1
ATOM 2761 C CA . ILE B 1 142 ? 19.098 -15.409 142.915 1.00 13.33 385 ILE B CA 1
ATOM 2762 C C . ILE B 1 142 ? 17.796 -14.769 142.468 1.00 14.38 385 ILE B C 1
ATOM 2763 O O . ILE B 1 142 ? 17.452 -13.656 142.879 1.00 13.36 385 ILE B O 1
ATOM 2768 N N . VAL B 1 143 ? 17.047 -15.466 141.621 1.00 13.38 386 VAL B N 1
ATOM 2769 C CA . VAL B 1 143 ? 15.783 -14.929 141.135 1.00 12.59 386 VAL B CA 1
ATOM 2770 C C . VAL B 1 143 ? 14.840 -14.646 142.293 1.00 14.27 386 VAL B C 1
ATOM 2771 O O . VAL B 1 143 ? 14.227 -13.576 142.375 1.00 14.76 386 VAL B O 1
ATOM 2775 N N . ASP B 1 144 ? 14.691 -15.614 143.197 1.00 14.29 387 ASP B N 1
ATOM 2776 C CA . ASP B 1 144 ? 13.745 -15.458 144.288 1.00 16.75 387 ASP B CA 1
ATOM 2777 C C . ASP B 1 144 ? 14.112 -14.283 145.183 1.00 13.16 387 ASP B C 1
ATOM 2778 O O . ASP B 1 144 ? 13.248 -13.495 145.574 1.00 16.57 387 ASP B O 1
ATOM 2783 N N . ARG B 1 145 ? 15.394 -14.145 145.523 1.00 14.06 388 ARG B N 1
ATOM 2784 C CA . ARG B 1 145 ? 15.814 -13.036 146.370 1.00 13.86 388 ARG B CA 1
ATOM 2785 C C . ARG B 1 145 ? 15.524 -11.701 145.697 1.00 14.36 388 ARG B C 1
ATOM 2786 O O . ARG B 1 145 ? 14.979 -10.781 146.320 1.00 15.85 388 ARG B O 1
ATOM 2794 N N . VAL B 1 146 ? 15.852 -11.584 144.415 1.00 13.73 389 VAL B N 1
ATOM 2795 C CA . VAL B 1 146 ? 15.623 -10.322 143.726 1.00 13.52 389 VAL B CA 1
ATOM 2796 C C . VAL B 1 146 ? 14.133 -10.034 143.621 1.00 13.64 389 VAL B C 1
ATOM 2797 O O . VAL B 1 146 ? 13.674 -8.928 143.922 1.00 15.26 389 VAL B O 1
ATOM 2801 N N . MET B 1 147 ? 13.350 -11.011 143.165 1.00 13.59 390 MET B N 1
ATOM 2802 C CA . MET B 1 147 ? 11.933 -10.740 142.934 1.00 14.70 390 MET B CA 1
ATOM 2803 C C . MET B 1 147 ? 11.177 -10.489 144.235 1.00 15.65 390 MET B C 1
ATOM 2804 O O . MET B 1 147 ? 10.215 -9.710 144.255 1.00 17.79 390 MET B O 1
ATOM 2809 N N . ASN B 1 148 ? 11.612 -11.091 145.333 1.00 14.76 391 ASN B N 1
ATOM 2810 C CA . ASN B 1 148 ? 10.961 -10.833 146.608 1.00 16.64 391 ASN B CA 1
ATOM 2811 C C . ASN B 1 148 ? 11.248 -9.429 147.121 1.00 17.58 391 ASN B C 1
ATOM 2812 O O . ASN B 1 148 ? 10.433 -8.862 147.858 1.00 19.70 391 ASN B O 1
ATOM 2817 N N . GLN B 1 149 ? 12.377 -8.846 146.729 1.00 13.60 392 GLN B N 1
ATOM 2818 C CA . GLN B 1 149 ? 12.765 -7.530 147.214 1.00 14.25 392 GLN B CA 1
ATOM 2819 C C . GLN B 1 149 ? 12.541 -6.417 146.200 1.00 13.76 392 GLN B C 1
ATOM 2820 O O . GLN B 1 149 ? 12.668 -5.248 146.564 1.00 14.80 392 GLN B O 1
ATOM 2826 N N . ALA B 1 150 ? 12.227 -6.753 144.957 1.00 13.61 393 ALA B N 1
ATOM 2827 C CA . ALA B 1 150 ? 12.081 -5.743 143.917 1.00 13.88 393 ALA B CA 1
ATOM 2828 C C . ALA B 1 150 ? 10.934 -4.803 144.248 1.00 13.86 393 ALA B C 1
ATOM 2829 O O . ALA B 1 150 ? 9.932 -5.189 144.849 1.00 16.18 393 ALA B O 1
ATOM 2831 N N . GLY B 1 151 ? 11.105 -3.544 143.877 1.00 13.01 394 GLY B N 1
ATOM 2832 C CA . GLY B 1 151 ? 10.050 -2.560 144.018 1.00 14.44 394 GLY B CA 1
ATOM 2833 C C . GLY B 1 151 ? 10.437 -1.299 143.279 1.00 12.63 394 GLY B C 1
ATOM 2834 O O . GLY B 1 151 ? 11.588 -1.113 142.872 1.00 12.26 394 GLY B O 1
ATOM 2835 N N . ASP B 1 152 ? 9.448 -0.436 143.096 1.00 12.80 395 ASP B N 1
ATOM 2836 C CA . ASP B 1 152 ? 9.688 0.830 142.429 1.00 12.03 395 ASP B CA 1
ATOM 2837 C C . ASP B 1 152 ? 10.855 1.572 143.068 1.00 11.52 395 ASP B C 1
ATOM 2838 O O . ASP B 1 152 ? 10.970 1.659 144.290 1.00 11.66 395 ASP B O 1
ATOM 2843 N N . GLY B 1 153 ? 11.719 2.125 142.215 1.00 10.33 396 GLY B N 1
ATOM 2844 C CA . GLY B 1 153 ? 12.786 3.003 142.641 1.00 11.57 396 GLY B CA 1
ATOM 2845 C C . GLY B 1 153 ? 14.014 2.309 143.172 1.00 9.86 396 GLY B C 1
ATOM 2846 O O . GLY B 1 153 ? 14.973 2.999 143.538 1.00 11.96 396 GLY B O 1
ATOM 2847 N N . ARG B 1 154 ? 14.030 0.987 143.219 1.00 9.98 397 ARG B N 1
ATOM 2848 C CA A ARG B 1 154 ? 15.154 0.263 143.788 0.53 9.80 397 ARG B CA 1
ATOM 2849 C CA B ARG B 1 154 ? 15.154 0.269 143.795 0.47 9.81 397 ARG B CA 1
ATOM 2850 C C . ARG B 1 154 ? 16.223 -0.025 142.743 1.00 9.10 397 ARG B C 1
ATOM 2851 O O . ARG B 1 154 ? 15.965 -0.052 141.535 1.00 10.48 397 ARG B O 1
ATOM 2858 N N . THR B 1 155 ? 17.440 -0.247 143.242 1.00 11.12 398 THR B N 1
ATOM 2859 C CA . THR B 1 155 ? 18.615 -0.604 142.460 1.00 10.30 398 THR B CA 1
ATOM 2860 C C . THR B 1 155 ? 19.060 -2.001 142.885 1.00 10.50 398 THR B C 1
ATOM 2861 O O . THR B 1 155 ? 19.298 -2.252 144.073 1.00 10.70 398 THR B O 1
ATOM 2865 N N . ILE B 1 156 ? 19.167 -2.893 141.910 1.00 10.15 399 ILE B N 1
ATOM 2866 C CA A ILE B 1 156 ? 19.506 -4.298 142.119 0.51 11.08 399 ILE B CA 1
ATOM 2867 C CA B ILE B 1 156 ? 19.503 -4.300 142.112 0.49 11.09 399 ILE B CA 1
ATOM 2868 C C . ILE B 1 156 ? 20.947 -4.521 141.682 1.00 10.41 399 ILE B C 1
ATOM 2869 O O . ILE B 1 156 ? 21.339 -4.089 140.593 1.00 11.05 399 ILE B O 1
ATOM 2878 N N . LEU B 1 157 ? 21.712 -5.249 142.499 1.00 9.82 400 LEU B N 1
ATOM 2879 C CA . LEU B 1 157 ? 23.097 -5.610 142.196 1.00 9.42 400 LEU B CA 1
ATOM 2880 C C . LEU B 1 157 ? 23.188 -7.074 141.771 1.00 10.66 400 LEU B C 1
ATOM 2881 O O . LEU B 1 157 ? 22.853 -7.976 142.552 1.00 12.41 400 LEU B O 1
ATOM 2886 N N . ILE B 1 158 ? 23.674 -7.311 140.558 1.00 9.47 401 ILE B N 1
ATOM 2887 C CA . ILE B 1 158 ? 24.036 -8.622 140.045 1.00 9.92 401 ILE B CA 1
ATOM 2888 C C . ILE B 1 158 ? 25.472 -8.503 139.546 1.00 10.56 401 ILE B C 1
ATOM 2889 O O . ILE B 1 158 ? 25.907 -7.431 139.114 1.00 11.18 401 ILE B O 1
ATOM 2894 N N . HIS B 1 159 ? 26.219 -9.597 139.604 1.00 11.05 402 HIS B N 1
ATOM 2895 C CA . HIS B 1 159 ? 27.591 -9.608 139.105 1.00 11.17 402 HIS B CA 1
ATOM 2896 C C . HIS B 1 159 ? 27.628 -10.356 137.783 1.00 11.99 402 HIS B C 1
ATOM 2897 O O . HIS B 1 159 ? 27.308 -11.550 137.744 1.00 14.44 402 HIS B O 1
ATOM 2904 N N . ASP B 1 160 ? 27.961 -9.656 136.691 1.00 12.29 403 ASP B N 1
ATOM 2905 C CA . ASP B 1 160 ? 27.731 -10.219 135.349 1.00 14.33 403 ASP B CA 1
ATOM 2906 C C . ASP B 1 160 ? 28.883 -11.076 134.860 1.00 18.10 403 ASP B C 1
ATOM 2907 O O . ASP B 1 160 ? 29.181 -11.107 133.664 1.00 25.10 403 ASP B O 1
ATOM 2912 N N . ILE B 1 161 ? 29.524 -11.815 135.760 1.00 16.42 404 ILE B N 1
ATOM 2913 C CA . ILE B 1 161 ? 30.663 -12.659 135.424 1.00 16.89 404 ILE B CA 1
ATOM 2914 C C . ILE B 1 161 ? 30.392 -14.137 135.648 1.00 17.90 404 ILE B C 1
ATOM 2915 O O . ILE B 1 161 ? 31.266 -14.957 135.361 1.00 21.01 404 ILE B O 1
ATOM 2920 N N . TYR B 1 162 ? 29.209 -14.506 136.139 1.00 17.09 405 TYR B N 1
ATOM 2921 C CA . TYR B 1 162 ? 28.874 -15.889 136.464 1.00 19.18 405 TYR B CA 1
AT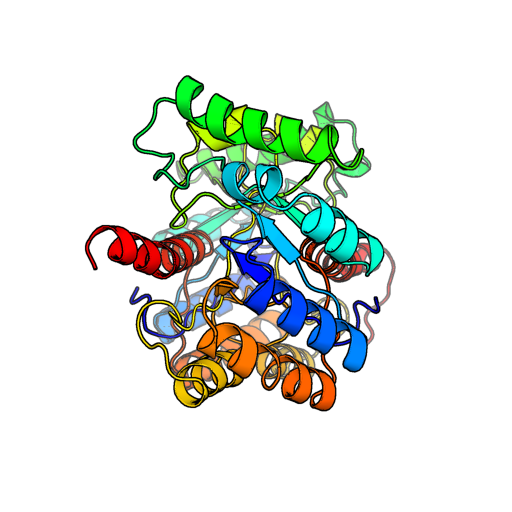OM 2922 C C . TYR B 1 162 ? 27.730 -16.358 135.584 1.00 18.51 405 TYR B C 1
ATOM 2923 O O . TYR B 1 162 ? 26.772 -15.618 135.365 1.00 15.71 405 TYR B O 1
ATOM 2932 N N . ARG B 1 163 ? 27.820 -17.600 135.097 1.00 20.56 406 ARG B N 1
ATOM 2933 C CA . ARG B 1 163 ? 26.765 -18.140 134.243 1.00 19.70 406 ARG B CA 1
ATOM 2934 C C . ARG B 1 163 ? 25.415 -18.162 134.955 1.00 16.21 406 ARG B C 1
ATOM 2935 O O . ARG B 1 163 ? 24.387 -17.811 134.361 1.00 16.06 406 ARG B O 1
ATOM 2937 N N . THR B 1 164 ? 25.390 -18.548 136.234 1.00 15.76 407 THR B N 1
ATOM 2938 C CA . THR B 1 164 ? 24.130 -18.567 136.969 1.00 15.84 407 THR B CA 1
ATOM 2939 C C . THR B 1 164 ? 23.556 -17.164 137.149 1.00 14.60 407 THR B C 1
ATOM 2940 O O . THR B 1 164 ? 22.341 -17.007 137.250 1.00 15.76 407 THR B O 1
ATOM 2944 N N . SER B 1 165 ? 24.418 -16.139 137.182 1.00 14.42 408 SER B N 1
ATOM 2945 C CA . SER B 1 165 ? 23.932 -14.764 137.275 1.00 13.94 408 SER B CA 1
ATOM 2946 C C . SER B 1 165 ? 23.294 -14.313 135.972 1.00 13.48 408 SER B C 1
ATOM 2947 O O . SER B 1 165 ? 22.271 -13.628 135.991 1.00 12.94 408 SER B O 1
ATOM 2950 N N . ALA B 1 166 ? 23.887 -14.672 134.834 1.00 13.09 409 ALA B N 1
ATOM 2951 C CA . ALA B 1 166 ? 23.268 -14.349 133.551 1.00 14.50 409 ALA B CA 1
ATOM 2952 C C . ALA B 1 166 ? 21.947 -15.084 133.379 1.00 14.85 409 ALA B C 1
ATOM 2953 O O . ALA B 1 166 ? 20.957 -14.492 132.953 1.00 14.86 409 ALA B O 1
ATOM 2955 N N . ASP B 1 167 ? 21.902 -16.371 133.736 1.00 15.91 410 ASP B N 1
ATOM 2956 C CA . ASP B 1 167 ? 20.642 -17.105 133.660 1.00 15.53 410 ASP B CA 1
ATOM 2957 C C . ASP B 1 167 ? 19.587 -16.476 134.565 1.00 14.70 410 ASP B C 1
ATOM 2958 O O . ASP B 1 167 ? 18.433 -16.286 134.160 1.00 14.94 410 ASP B O 1
ATOM 2963 N N . ALA B 1 168 ? 19.960 -16.151 135.804 1.00 15.03 411 ALA B N 1
ATOM 2964 C CA . ALA B 1 168 ? 19.007 -15.510 136.700 1.00 14.53 411 ALA B CA 1
ATOM 2965 C C . ALA B 1 168 ? 18.576 -14.155 136.157 1.00 13.74 411 ALA B C 1
ATOM 2966 O O . ALA B 1 168 ? 17.401 -13.796 136.244 1.00 13.26 411 ALA B O 1
ATOM 2968 N N . ALA B 1 169 ? 19.520 -13.391 135.586 1.00 14.09 412 ALA B N 1
ATOM 2969 C CA . ALA B 1 169 ? 19.180 -12.077 135.053 1.00 14.40 412 ALA B CA 1
ATOM 2970 C C . ALA B 1 169 ? 18.119 -12.171 133.959 1.00 13.35 412 ALA B C 1
ATOM 2971 O O . ALA B 1 169 ? 17.223 -11.322 133.881 1.00 12.95 412 ALA B O 1
ATOM 2973 N N . ASP B 1 170 ? 18.196 -13.196 133.109 1.00 15.01 413 ASP B N 1
ATOM 2974 C CA . ASP B 1 170 ? 17.193 -13.336 132.060 1.00 12.90 413 ASP B CA 1
ATOM 2975 C C . ASP B 1 170 ? 15.798 -13.475 132.656 1.00 13.68 413 ASP B C 1
ATOM 2976 O O . ASP B 1 170 ? 14.847 -12.819 132.218 1.00 15.41 413 ASP B O 1
ATOM 2981 N N . GLU B 1 171 ? 15.663 -14.332 133.672 1.00 14.23 414 GLU B N 1
ATOM 2982 C CA A GLU B 1 171 ? 14.359 -14.536 134.289 0.46 14.66 414 GLU B CA 1
ATOM 2983 C CA B GLU B 1 171 ? 14.367 -14.542 134.305 0.54 14.59 414 GLU B CA 1
ATOM 2984 C C . GLU B 1 171 ? 13.902 -13.298 135.050 1.00 14.44 414 GLU B C 1
ATOM 2985 O O . GLU B 1 171 ? 12.717 -12.953 135.022 1.00 15.54 414 GLU B O 1
ATOM 2996 N N . ILE B 1 172 ? 14.826 -12.614 135.733 1.00 13.72 415 ILE B N 1
ATOM 2997 C CA . ILE B 1 172 ? 14.487 -11.370 136.424 1.00 13.34 415 ILE B CA 1
ATOM 2998 C C . ILE B 1 172 ? 13.991 -10.323 135.432 1.00 11.82 415 ILE B C 1
ATOM 2999 O O . ILE B 1 172 ? 12.971 -9.667 135.659 1.00 13.01 415 ILE B O 1
ATOM 3004 N N . ILE B 1 173 ? 14.711 -10.149 134.325 1.00 12.46 416 ILE B N 1
ATOM 3005 C CA . ILE B 1 173 ? 14.300 -9.174 133.312 1.00 12.46 416 ILE B CA 1
ATOM 3006 C C . ILE B 1 173 ? 12.911 -9.525 132.786 1.00 13.14 416 ILE B C 1
ATOM 3007 O O . ILE B 1 173 ? 12.028 -8.664 132.671 1.00 14.08 416 ILE B O 1
ATOM 3012 N N . LYS B 1 174 ? 12.696 -10.807 132.482 1.00 14.09 417 LYS B N 1
ATOM 3013 C CA . LYS B 1 174 ? 11.387 -11.249 132.004 1.00 14.74 417 LYS B CA 1
ATOM 3014 C C . LYS B 1 174 ? 10.287 -10.925 133.002 1.00 14.42 417 LYS B C 1
ATOM 3015 O O . LYS B 1 174 ? 9.266 -10.321 132.648 1.00 15.66 417 LYS B O 1
ATOM 3021 N N . LYS B 1 175 ? 10.476 -11.315 134.265 1.00 14.77 418 LYS B N 1
ATOM 3022 C CA . LYS B 1 175 ? 9.423 -11.142 135.265 1.00 15.09 418 LYS B CA 1
ATOM 3023 C C . LYS B 1 175 ? 9.155 -9.667 135.566 1.00 14.20 418 LYS B C 1
ATOM 3024 O O . LYS B 1 175 ? 7.997 -9.242 135.658 1.00 16.05 418 LYS B O 1
ATOM 3030 N N . LEU B 1 176 ? 10.209 -8.862 135.767 1.00 14.52 419 LEU B N 1
ATOM 3031 C CA . LEU B 1 176 ? 9.995 -7.438 136.020 1.00 14.64 419 LEU B CA 1
ATOM 3032 C C . LEU B 1 176 ? 9.281 -6.776 134.847 1.00 13.05 419 LEU B C 1
ATOM 3033 O O . LEU B 1 176 ? 8.423 -5.902 135.040 1.00 14.07 419 LEU B O 1
ATOM 3038 N N . THR B 1 177 ? 9.639 -7.167 133.624 1.00 13.20 420 THR B N 1
ATOM 3039 C CA . THR B 1 177 ? 8.978 -6.608 132.447 1.00 15.85 420 THR B CA 1
ATOM 3040 C C . THR B 1 177 ? 7.503 -6.995 132.424 1.00 17.27 420 THR B C 1
ATOM 3041 O O . THR B 1 177 ? 6.639 -6.142 132.190 1.00 18.67 420 THR B O 1
ATOM 3045 N N . ASP B 1 178 ? 7.199 -8.263 132.710 1.00 16.90 421 ASP B N 1
ATOM 3046 C CA . ASP B 1 178 ? 5.808 -8.710 132.785 1.00 18.33 421 ASP B CA 1
ATOM 3047 C C . ASP B 1 178 ? 5.031 -7.991 133.881 1.00 19.80 421 ASP B C 1
ATOM 3048 O O . ASP B 1 178 ? 3.816 -7.791 133.747 1.00 23.81 421 ASP B O 1
ATOM 3053 N N . GLN B 1 179 ? 5.689 -7.625 134.982 1.00 17.05 422 GLN B N 1
ATOM 3054 C CA . GLN B 1 179 ? 5.040 -6.921 136.079 1.00 18.96 422 GLN B CA 1
ATOM 3055 C C . GLN B 1 179 ? 4.864 -5.433 135.825 1.00 15.63 422 GLN B C 1
ATOM 3056 O O . GLN B 1 179 ? 4.343 -4.728 136.702 1.00 20.03 422 GLN B O 1
ATOM 3062 N N . GLY B 1 180 ? 5.281 -4.936 134.673 1.00 16.92 423 GLY B N 1
ATOM 3063 C CA . GLY B 1 180 ? 5.055 -3.552 134.318 1.00 17.12 423 GLY B CA 1
ATOM 3064 C C . GLY B 1 180 ? 6.146 -2.582 134.719 1.00 17.28 423 GLY B C 1
ATOM 3065 O O . GLY B 1 180 ? 5.922 -1.371 134.668 1.00 20.03 423 GLY B O 1
ATOM 3066 N N . TYR B 1 181 ? 7.319 -3.067 135.117 1.00 15.37 424 TYR B N 1
ATOM 3067 C CA . TYR B 1 181 ? 8.422 -2.169 135.431 1.00 14.11 424 TYR B CA 1
ATOM 3068 C C . TYR B 1 181 ? 9.084 -1.644 134.165 1.00 12.96 424 TYR B C 1
ATOM 3069 O O . TYR B 1 181 ? 9.260 -2.373 133.183 1.00 15.78 424 TYR B O 1
ATOM 3078 N N . GLN B 1 182 ? 9.483 -0.376 134.201 1.00 12.81 425 GLN B N 1
ATOM 3079 C CA . GLN B 1 182 ? 10.426 0.171 133.232 1.00 12.45 425 GLN B CA 1
ATOM 3080 C C . GLN B 1 182 ? 11.833 -0.123 133.746 1.00 11.81 425 GLN B C 1
ATOM 3081 O O . GLN B 1 182 ? 12.191 0.313 134.847 1.00 12.40 425 GLN B O 1
ATOM 3087 N N . LEU B 1 183 ? 12.622 -0.844 132.959 1.00 11.79 426 LEU B N 1
ATOM 3088 C CA . LEU B 1 183 ? 14.006 -1.176 133.324 1.00 11.10 426 LEU B CA 1
ATOM 3089 C C . LEU B 1 183 ? 14.892 -0.062 132.798 1.00 11.64 426 LEU B C 1
ATOM 3090 O O . LEU B 1 183 ? 15.160 0.019 131.592 1.00 12.33 426 LEU B O 1
ATOM 3095 N N . VAL B 1 184 ? 15.315 0.806 133.711 1.00 9.88 427 VAL B N 1
ATOM 3096 C CA . VAL B 1 184 ? 15.985 2.050 133.372 1.00 10.88 427 VAL B CA 1
ATOM 3097 C C . VAL B 1 184 ? 17.426 2.030 133.875 1.00 10.67 427 VAL B C 1
ATOM 3098 O O . VAL B 1 184 ? 17.813 1.214 134.714 1.00 10.42 427 VAL B O 1
ATOM 3102 N N . THR B 1 185 ? 18.231 2.951 133.340 1.00 9.56 428 THR B N 1
ATOM 3103 C CA . THR B 1 185 ? 19.593 3.101 133.817 1.00 9.59 428 THR B CA 1
ATOM 3104 C C . THR B 1 185 ? 19.583 3.828 135.163 1.00 8.76 428 THR B C 1
ATOM 3105 O O . THR B 1 185 ? 18.588 4.435 135.566 1.00 9.41 428 THR B O 1
ATOM 3109 N N . VAL B 1 186 ? 20.723 3.809 135.852 1.00 9.33 429 VAL B N 1
ATOM 3110 C CA . VAL B 1 186 ? 20.790 4.496 137.137 1.00 9.43 429 VAL B CA 1
ATOM 3111 C C . VAL B 1 186 ? 20.574 5.986 136.965 1.00 10.79 429 VAL B C 1
ATOM 3112 O O . VAL B 1 186 ? 19.842 6.606 137.746 1.00 10.48 429 VAL B O 1
ATOM 3116 N N . SER B 1 187 ? 21.188 6.589 135.947 1.00 10.21 430 SER B N 1
ATOM 3117 C CA . SER B 1 187 ? 20.973 8.015 135.724 1.00 11.97 430 SER B CA 1
ATOM 3118 C C . SER B 1 187 ? 19.514 8.323 135.379 1.00 10.73 430 SER B C 1
ATOM 3119 O O . SER B 1 187 ? 18.969 9.343 135.816 1.00 11.68 430 SER B O 1
ATOM 3122 N N . GLN B 1 188 ? 18.854 7.452 134.615 1.00 9.86 431 GLN B N 1
ATOM 3123 C CA . GLN B 1 188 ? 17.435 7.648 134.340 1.00 9.98 431 GLN B CA 1
ATOM 3124 C C . GLN B 1 188 ? 16.612 7.536 135.609 1.00 10.14 431 GLN B C 1
ATOM 3125 O O . GLN B 1 188 ? 15.642 8.279 135.793 1.00 11.25 431 GLN B O 1
ATOM 3131 N N . LEU B 1 189 ? 16.959 6.595 136.486 1.00 10.06 432 LEU B N 1
ATOM 3132 C CA . LEU B 1 189 ? 16.276 6.482 137.774 1.00 10.67 432 LEU B CA 1
ATOM 3133 C C . LEU B 1 189 ? 16.427 7.757 138.586 1.00 10.35 432 LEU B C 1
ATOM 3134 O O . LEU B 1 189 ? 15.452 8.260 139.166 1.00 11.44 432 LEU B O 1
ATOM 3139 N N . GLU B 1 190 ? 17.639 8.298 138.641 1.00 11.49 433 GLU B N 1
ATOM 3140 C CA . GLU B 1 190 ? 17.850 9.546 139.363 1.00 11.67 433 GLU B CA 1
ATOM 3141 C C . GLU B 1 190 ? 16.993 10.666 138.799 1.00 11.93 433 GLU B C 1
ATOM 3142 O O . GLU B 1 190 ? 16.461 11.487 139.557 1.00 12.56 433 GLU B O 1
ATOM 3148 N N . GLU B 1 191 ? 16.887 10.747 137.472 1.00 12.17 434 GLU B N 1
ATOM 3149 C CA . GLU B 1 191 ? 16.072 11.777 136.842 1.00 12.63 434 GLU B CA 1
ATOM 3150 C C . GLU B 1 191 ? 14.602 11.592 137.181 1.00 13.04 434 GLU B C 1
ATOM 3151 O O . GLU B 1 191 ? 13.899 12.567 137.456 1.00 12.92 434 GLU B O 1
ATOM 3157 N N . VAL B 1 192 ? 14.118 10.351 137.191 1.00 11.21 435 VAL B N 1
ATOM 3158 C CA . VAL B 1 192 ? 12.740 10.093 137.588 1.00 11.15 435 VAL B CA 1
ATOM 3159 C C . VAL B 1 192 ? 12.503 10.574 139.011 1.00 10.76 435 VAL B C 1
ATOM 3160 O O . VAL B 1 192 ? 11.473 11.201 139.310 1.00 10.97 435 VAL B O 1
ATOM 3164 N N . LYS B 1 193 ? 13.427 10.262 139.924 1.00 10.24 436 LYS B N 1
ATOM 3165 C CA A LYS B 1 193 ? 13.232 10.688 141.302 0.42 10.66 436 LYS B CA 1
ATOM 3166 C CA B LYS B 1 193 ? 13.266 10.690 141.309 0.58 10.64 436 LYS B CA 1
ATOM 3167 C C . LYS B 1 193 ? 13.156 12.206 141.393 1.00 11.19 436 LYS B C 1
ATOM 3168 O O . LYS B 1 193 ? 12.322 12.744 142.135 1.00 12.62 436 LYS B O 1
ATOM 3179 N N . LYS B 1 194 ? 13.994 12.915 140.628 1.00 12.03 437 LYS B N 1
ATOM 3180 C CA . LYS B 1 194 ? 13.936 14.375 140.601 1.00 12.20 437 LYS B CA 1
ATOM 3181 C C . LYS B 1 194 ? 12.616 14.870 140.035 1.00 11.00 437 LYS B C 1
ATOM 3182 O O . LYS B 1 194 ? 12.056 15.851 140.535 1.00 12.42 437 LYS B O 1
ATOM 3188 N N . GLN B 1 195 ? 12.124 14.235 138.976 1.00 11.31 438 GLN B N 1
ATOM 3189 C CA . GLN B 1 195 ? 10.858 14.654 138.384 1.00 11.93 438 GLN B CA 1
ATOM 3190 C C . GLN B 1 195 ? 9.720 14.465 139.367 1.00 11.77 438 GLN B C 1
ATOM 3191 O O . GLN B 1 195 ? 8.809 15.295 139.448 1.00 12.93 438 GLN B O 1
ATOM 3197 N N . ARG B 1 196 ? 9.740 13.361 140.110 1.00 10.31 439 ARG B N 1
ATOM 3198 C CA . ARG B 1 196 ? 8.713 13.132 141.119 1.00 10.53 439 ARG B CA 1
ATOM 3199 C C . ARG B 1 196 ? 8.804 14.173 142.226 1.00 10.18 439 ARG B C 1
ATOM 3200 O O . ARG B 1 196 ? 7.782 14.715 142.656 1.00 10.68 439 ARG B O 1
ATOM 3208 N N . GLU B 1 197 ? 10.011 14.460 142.701 1.00 10.31 440 GLU B N 1
ATOM 3209 C CA . GLU B 1 197 ? 10.188 15.473 143.742 1.00 10.60 440 GLU B CA 1
ATOM 3210 C C . GLU B 1 197 ? 9.698 16.836 143.285 1.00 11.21 440 GLU B C 1
ATOM 3211 O O . GLU B 1 197 ? 9.127 17.598 144.077 1.00 10.15 440 GLU B O 1
ATOM 3217 N N . ALA B 1 198 ? 9.905 17.151 142.004 1.00 11.42 441 ALA B N 1
ATOM 3218 C CA . ALA B 1 198 ? 9.522 18.442 141.446 1.00 11.02 441 ALA B CA 1
ATOM 3219 C C . ALA B 1 198 ? 8.018 18.670 141.433 1.00 10.22 441 ALA B C 1
ATOM 3220 O O . ALA B 1 198 ? 7.578 19.814 141.284 1.00 11.05 441 ALA B O 1
ATOM 3222 N N . LYS B 1 199 ? 7.213 17.629 141.629 1.00 10.26 442 LYS B N 1
ATOM 3223 C CA . LYS B 1 199 ? 5.790 17.846 141.825 1.00 11.27 442 LYS B CA 1
ATOM 3224 C C . LYS B 1 199 ? 5.516 18.790 142.986 1.00 10.37 442 LYS B C 1
ATOM 3225 O O . LYS B 1 199 ? 4.497 19.495 142.982 1.00 11.02 442 LYS B O 1
ATOM 3231 N N . GLU B 1 200 ? 6.417 18.850 143.976 1.00 8.91 443 GLU B N 1
ATOM 3232 C CA . GLU B 1 200 ? 6.217 19.771 145.091 1.00 10.18 443 GLU B CA 1
ATOM 3233 C C . GLU B 1 200 ? 6.231 21.229 144.644 1.00 9.35 443 GLU B C 1
ATOM 3234 O O . GLU B 1 200 ? 5.629 22.069 145.311 1.00 10.19 443 GLU B O 1
ATOM 3240 N N . LEU B 1 201 ? 6.924 21.561 143.551 1.00 8.63 444 LEU B N 1
ATOM 3241 C CA . LEU B 1 201 ? 6.903 22.933 143.059 1.00 10.51 444 LEU B CA 1
ATOM 3242 C C . LEU B 1 201 ? 5.489 23.384 142.747 1.00 10.38 444 LEU B C 1
ATOM 3243 O O . LEU B 1 201 ? 5.182 24.579 142.825 1.00 11.21 444 LEU B O 1
ATOM 3248 N N . ARG B 1 202 ? 4.609 22.447 142.399 1.00 10.43 445 ARG B N 1
ATOM 3249 C CA . ARG B 1 202 ? 3.236 22.795 142.052 1.00 10.48 445 ARG B CA 1
ATOM 3250 C C . ARG B 1 202 ? 2.461 23.308 143.251 1.00 11.88 445 ARG B C 1
ATOM 3251 O O . ARG B 1 202 ? 1.424 23.964 143.083 1.00 11.99 445 ARG B O 1
ATOM 3259 N N . ARG B 1 203 ? 2.933 23.022 144.468 1.00 11.07 446 ARG B N 1
ATOM 3260 C CA . ARG B 1 203 ? 2.285 23.532 145.668 1.00 11.36 446 ARG B CA 1
ATOM 3261 C C . ARG B 1 203 ? 2.231 25.050 145.676 1.00 12.39 446 ARG B C 1
ATOM 3262 O O . ARG B 1 203 ? 1.342 25.630 146.314 1.00 13.19 446 ARG B O 1
ATOM 3270 N N . GLN B 1 204 ? 3.135 25.710 144.950 1.00 11.74 447 GLN B N 1
ATOM 3271 C CA . GLN B 1 204 ? 3.164 27.167 144.897 1.00 12.36 447 GLN B CA 1
ATOM 3272 C C . GLN B 1 204 ? 1.927 27.751 144.223 1.00 14.57 447 GLN B C 1
ATOM 3273 O O . GLN B 1 204 ? 1.609 28.919 144.471 1.00 17.44 447 GLN B O 1
ATOM 3279 N N . TRP B 1 205 ? 1.221 26.978 143.397 1.00 13.32 448 TRP B N 1
ATOM 3280 C CA . TRP B 1 205 ? 0.085 27.498 142.629 1.00 13.99 448 TRP B CA 1
ATOM 3281 C C . TRP B 1 205 ? -1.114 26.562 142.524 1.00 16.13 448 TRP B C 1
ATOM 3282 O O . TRP B 1 205 ? -2.195 27.026 142.150 1.00 17.22 448 TRP B O 1
ATOM 3293 N N . SER B 1 206 ? -0.994 25.269 142.790 1.00 16.89 449 SER B N 1
ATOM 3294 C CA . SER B 1 206 ? -2.066 24.323 142.511 1.00 18.10 449 SER B CA 1
ATOM 3295 C C . SER B 1 206 ? -3.001 24.228 143.710 1.00 22.31 449 SER B C 1
ATOM 3296 O O . SER B 1 206 ? -2.557 23.978 144.835 1.00 26.63 449 SER B O 1
ATOM 3299 N N . HIS B 1 207 ? -4.306 24.443 143.466 1.00 26.29 450 HIS B N 1
ATOM 3300 C CA . HIS B 1 207 ? -5.267 24.473 144.559 1.00 29.82 450 HIS B CA 1
ATOM 3301 C C . HIS B 1 207 ? -5.530 23.053 145.057 1.00 26.69 450 HIS B C 1
ATOM 3302 O O . HIS B 1 207 ? -5.578 22.114 144.256 1.00 27.30 450 HIS B O 1
ATOM 3304 N N . PRO B 1 208 ? -5.707 22.867 146.361 1.00 24.31 451 PRO B N 1
ATOM 3305 C CA . PRO B 1 208 ? -5.980 21.520 146.879 1.00 31.35 451 PRO B CA 1
ATOM 3306 C C . PRO B 1 208 ? -7.163 20.857 146.185 1.00 32.30 451 PRO B C 1
ATOM 3307 O O . PRO B 1 208 ? -8.194 21.488 145.923 1.00 30.92 451 PRO B O 1
ATOM 3311 N N . GLN B 1 209 ? -7.000 19.562 145.891 1.00 29.19 452 GLN B N 1
ATOM 3312 C CA . GLN B 1 209 ? -8.073 18.774 145.292 1.00 32.42 452 GLN B CA 1
ATOM 3313 C C . GLN B 1 209 ? -9.092 18.336 146.339 1.00 35.66 452 GLN B C 1
ATOM 3314 O O . GLN B 1 209 ? -10.295 18.284 146.056 1.00 37.28 452 GLN B O 1
ATOM 3316 N N . PHE B 1 210 ? -8.632 18.023 147.548 1.00 31.08 453 PHE B N 1
ATOM 3317 C CA . PHE B 1 210 ? -9.516 17.674 148.660 1.00 32.76 453 PHE B CA 1
ATOM 3318 C C . PHE B 1 210 ? -9.145 18.495 149.887 1.00 30.38 453 PHE B C 1
ATOM 3319 O O . PHE B 1 210 ? -7.973 18.768 150.125 1.00 22.92 453 PHE B O 1
#

InterPro domains:
  IPR002509 NodB homology domain [PF01522] (274-389)
  IPR002509 NodB homology domain [PS51677] (278-452)
  IPR011330 Glycoside hydrolase/deacetylase, beta/alpha-barrel [SSF88713] (272-459)
  IPR017219 Peptidoglycan GlcNAc deacetylase [PIRSF037479] (2-466)
  IPR021729 Domain of unknown function DUF3298 [PF11738] (156-234)
  IPR025303 Deacetylase PdaC [PF13739] (55-138)
  IPR037126 PdaC/RsiV-like superfamily [G3DSA:3.90.640.20] (154-240)
  IPR050248 Polysaccharide deacetylase, ArnD subfamily [PTHR10587] (257-459)

Sequence (408 aa):
VDPNQKVIALTFSDGPNPATTNQILDSLKKYKGHATFFVLGSRVQYYPETLIRMLKEGNEVGNHSWSHPLLTRLSVKEALKQINDTQDIIEKIISGYRPTLVRPPYGGINDELRSQMKMDDVALWDVDPEDWKDRNKKTIVDRVMNQAGDGRRTIILIHDIYRTSADAADEIIKKLTDQGYQLVTVSQLEEVKKQREAKELRRQWSVDPNQKVIALLTFSDGPNPATTNQILDSLKKYKGHATFFVLGSRVQYYPETLIRMLKEGNEVGNHSWSHPLLTRRLSVKEALKQINDTQDIIEKIISGYRPTLVRPPYGGINDELRSQMKMDDVALWDVDPEDWKDRNNKKTIVDRVMNQAGDGRRTIILIHDIYRTSADAADEEIIKKLTDQGYQLVTVSQLEEVKKKQREAKELRRQWSHPQF

B-factor: mean 17.17, std 8.59, range [6.62, 51.39]

Foldseek 3Di:
DDLVFFAEAEEAEEDDDCVQLVLLLVLCVVLVAEHEYAYALCRCVVCVVSLVSNVVSPYHYEHAFHPQDQLVVDDLVVSLCRRVSSQVSSCVSPVDGHQEYEYHPNHDDPVNVVVNNGHYDDFDFELPCVVVVAQVSSLVSCVVPDTGLGYYYFHRPHPSRSNNSSVNSVVCSVVRYHHYYPVVSVVSVVVVVCVVVVVVPD/DDLVFFAEAEEAEEDDDCVQLVLLLVLCVVLVAEHEYAYALCRCVVCVVSLVVNVVSPYHYEHAFHPQDQLVVDPLVVSLCRRVSSQVSSCVSPVDGHQEYEYHPNHDDPVNVVVNNHHYDYFDFELPCVVVVALVSSLVRCVVPDTGLGYYYFHRNHNSSSSNSSVNSVVCSVVRYHHHYPVVSVVSVVVVVCVVVCVVPDDDPD

Radius of gyration: 22.13 Å; Cα contacts (8 Å, |Δi|>4): 871; chains: 2; bounding box: 56×56×52 Å

Secondary structure (DSSP, 8-state):
--TTS-EEEEEEES---HHHHHHHHHHHHHHT---EEEE-HHHHHH-HHHHHHHHHTT-EEEE--SS---GGGS-HHHHHHHHHHHHHHHHHHHS----EE--GGG---HHHHHHH-SEE---SB---TTTS--HHHHHHHHHHH--TT-EEEEETTSHHHHHHHHHHHHHHHHTT-EE--HHHHHHHHHHHHGGGGGGGT-/--TTS-EEEEEEES---HHHHHHHHHHHHHTT---EEEE-HHHHHH-HHHHHHHHHTT-EEEE--SS---GGGS-HHHHHHHHHHHHHHHHHHHS----EE--GGG---HHHHHHH-SEE---SB---TTTS--HHHHHHHHHHH--TT-EEEEETTSHHHHHHHHHHHHHHHHTT-EE--HHHHHHHHHHHHGGGGGGGTPPP--

Solvent-accessible surface area: 17628 Å² total; per-residue (Å²): 95,74,29,120,40,80,0,0,0,0,0,1,1,4,1,0,28,31,77,5,0,49,50,0,1,74,5,2,118,141,36,189,8,65,0,0,1,0,1,17,0,26,66,0,101,162,67,41,103,1,0,75,50,0,39,177,42,38,9,18,1,0,0,7,0,58,67,30,31,26,1,58,194,53,58,54,76,96,1,36,128,29,3,79,43,0,27,89,13,0,92,158,56,35,57,68,192,4,80,2,0,1,0,0,33,15,12,34,66,117,90,5,97,83,92,16,92,31,85,38,10,32,18,38,0,21,0,16,0,5,58,12,100,60,85,141,41,0,0,54,75,0,36,128,68,24,18,53,10,29,15,0,2,0,5,1,45,33,112,36,0,0,46,0,0,48,45,0,0,90,84,0,45,106,99,42,22,47,12,2,8,12,45,64,7,72,90,1,62,121,75,44,12,37,78,6,57,120,44,78,176,107,99,54,27,107,100,81,0,0,0,0,0,0,2,10,1,4,45,32,83,10,0,48,64,0,1,74,5,2,116,145,46,187,7,65,0,0,1,0,1,22,0,25,11,0,99,148,72,42,106,4,0,74,52,0,39,178,40,36,8,15,0,0,0,6,0,58,66,31,34,26,3,52,190,53,59,48,157,91,1,38,128,31,1,75,43,0,18,83,28,0,59,82,65,33,72,65,101,3,79,1,0,0,0,0,32,13,12,36,64,114,94,5,103,81,95,12,98,31,81,34,8,34,18,55,4,29,0,30,1,16,118,46,139,76,88,143,39,0,4,51,81,0,34,127,84,23,18,30,4,25,13,0,2,0,5,1,56,29,66,40,0,0,56,0,0,43,46,0,0,96,78,0,46,108,100,39,24,42,14,3,7,10,40,64,8,66,90,1,57,122,73,48,16,39,78,4,57,109,49,85,168,22,81,68,61,140

Organism: Bacillus subtilis (strain 168) (NCBI:txid224308)

Nearest PDB structures (foldseek):
  6h8n-assembly1_A  TM=1.005E+00  e=4.931E-43  Bacillus subtilis subsp. subtilis str. 168
  6h8l-assembly1_A  TM=1.003E+00  e=7.081E-41  Bacillus subtilis subsp. subtilis str. 168
  2c1i-assembly1_A  TM=9.695E-01  e=9.995E-24  Streptococcus pneumoniae R6
  2c1g-assembly1_A  TM=9.688E-01  e=3.681E-23  Streptococcus pneumoniae R6
  5lgc-assembly1_A  TM=9.480E-01  e=6.403E-22  Arthrobacter sp. AW19M34-1

CATH classification: 3.20.20.370